Protein 2YQ2 (pdb70)

Sequence (662 aa):
TGCKPEYYYAIAKNDRIGPLGAEGLTTVWKDYSPEMTLEDTMVIASCRDGKFMYLSRCTRETRYLAILHSRALPTSVVFKKLFEGQKQGDTVEMDDDFEFGLCPCDAKPIVRGKYNTTLLNGPAFQMVCPIGWTGTVSCMLANRDTLDTAVVRTYRRSRPFPYRQGCITQKVLGEDLYDCILGGNWTCVTGDQLQYSGGSIESCKWCGFKFQRSEGLPHYPIGKCRLKNETGYRLVDNTSCNREGVAIVPQGTVKCKIGDTTVQVIALDTKLGPMPCKPYEIISSEGPVEKTACTFNYTKTLKNKYFEPRDSYFQQYMLKGEYQYWFDLEVTTGCKPEYYYAIAKNDRIGPLGAEGLTTVWKDYSPEMTLEDTMVIASCRDGKFMYLSRCTRETRYLAILHSRALPTSVVFKKLFEGQKQGDTVEMDDDFEFGLCPCDAKPIVRGKYNTTLLNGPAFQMVCPIGWTGTVSCMLANRDTLDTAVVRTYRRSRPFPYRQGCITQKVLGEDLYDCILGGNWTCVTGDQLQYSGGSIESCKWCGFKFQRSEGLPHYPIGKCRLKNETGYRLVDNTSCNREGVAIVPQGTVKCKIGDTTVQVIALDTKLGPMPCKPYEIISSEGPVEKTACTFNYTKTLKNKYFEPRDSYFQQYMLKGEYQYWFDLE

InterPro domains:
  IPR000280 Pestivirus NS3, peptidase S31 [PF05578] (1590-1800)
  IPR000280 Pestivirus NS3, peptidase S31 [PR00729] (1644-1672)
  IPR000280 Pestivirus NS3, peptidase S31 [PR00729] (1681-1709)
  IPR000280 Pestivirus NS3, peptidase S31 [PR00729] (1738-1766)
  IPR000280 Pestivirus NS3, peptidase S31 [PS51535] (1590-1763)
  IPR001650 Helicase, C-terminal domain-like [PF00271] (1985-2099)
  IPR001650 Helicase, C-terminal domain-like [PS51194] (1978-2143)
  IPR001650 Helicase, C-terminal domain-like [SM00490] (2001-2100)
  IPR002166 RNA dependent RNA polymerase, hepatitis C virus [PF00998] (3458-3688)
  IPR007094 RNA-directed RNA polymerase, catalytic domain [PS50507] (3518-3641)
  IPR008751 Peptidase C53, pestivirus Npro [PF05550] (1-168)
  IPR008751 Peptidase C53, pestivirus Npro [PS51876] (1-168)
  IPR011492 Non-structural protein NS3-like, DEAD-box helicase, flavivirus [PF07652] (1807-1947)
  IPR014001 Helicase superfamily 1/2, ATP-binding domain [PS51192] (1802-1960)
  IPR014001 Helicase superfamily 1/2, ATP-binding domain [SM00487] (1778-1984)
  IPR021824 Capsid protein C, pestivirus [PF11889] (173-228)
  IPR022120 Pestivirus nonstructural protein 2 [PF12387] (1323-1522)
  IPR027417 P-loop containing nucleoside triphosphate hydrolase [G3DSA:3.40.50.300] (1802-1962)
  IPR027417 P-loop containing nucleoside triphosphate hydrolase [G3DSA:3.40.50.300] (1963-2114)
  IPR027417 P-loop containing nucleoside triphosphate hydrolase [SSF52540] (1807-2106)

B-factor: mean 78.07, std 23.84, range [31.71, 185.59]

CATH classification: 2.60.320.20 (+1 more: 2.60.40.3000)

Organism: Bovine viral diarrhea virus (strain SD-1) (NCBI:txid31656)

Structure (mmCIF, N/CA/C/O backbone):
data_2YQ2
#
_entry.id   2YQ2
#
_cell.length_a   132.180
_cell.length_b   47.593
_cell.length_c   159.290
_cell.angle_alpha   90.00
_cell.angle_beta   108.15
_cell.angle_gamma   90.00
#
_symmetry.space_group_name_H-M   'C 1 2 1'
#
loop_
_entity.id
_entity.type
_entity.pdbx_description
1 polymer 'BVDV1 E2'
2 non-polymer 2-acetamido-2-deoxy-beta-D-glucopyranose
3 water water
#
loop_
_atom_site.group_PDB
_atom_site.id
_atom_site.type_symbol
_atom_site.label_atom_id
_atom_site.label_alt_id
_atom_site.label_comp_id
_atom_site.label_asym_id
_atom_site.label_entity_id
_atom_site.label_seq_id
_atom_site.pdbx_PDB_ins_code
_atom_site.Cartn_x
_atom_site.Cartn_y
_atom_site.Cartn_z
_atom_site.occupancy
_atom_site.B_iso_or_equiv
_atom_site.auth_seq_id
_atom_site.auth_comp_id
_atom_site.auth_asym_id
_atom_site.auth_atom_id
_atom_site.pdbx_PDB_model_num
ATOM 1 N N . THR A 1 2 ? -27.858 48.905 -17.730 1.00 86.23 2 THR A N 1
ATOM 2 C CA . THR A 1 2 ? -28.654 48.197 -16.726 1.00 85.40 2 THR A CA 1
ATOM 3 C C . THR A 1 2 ? -27.733 47.497 -15.703 1.00 89.28 2 THR A C 1
ATOM 4 O O . THR A 1 2 ? -26.538 47.329 -15.958 1.00 89.15 2 THR A O 1
ATOM 8 N N . GLY A 1 3 ? -28.299 47.112 -14.559 1.00 85.90 3 GLY A N 1
ATOM 9 C CA . GLY A 1 3 ? -27.579 46.429 -13.488 1.00 86.09 3 GLY A CA 1
ATOM 10 C C . GLY A 1 3 ? -28.323 45.241 -12.925 1.00 88.64 3 GLY A C 1
ATOM 11 O O . GLY A 1 3 ? -29.467 44.989 -13.310 1.00 86.97 3 GLY A O 1
ATOM 12 N N . CYS A 1 4 ? -27.688 44.496 -12.019 1.00 85.68 4 CYS A N 1
ATOM 13 C CA . CYS A 1 4 ? -28.359 43.328 -11.455 1.00 85.05 4 CYS A CA 1
ATOM 14 C C . CYS A 1 4 ? -28.835 43.589 -10.028 1.00 89.56 4 CYS A C 1
ATOM 15 O O . CYS A 1 4 ? -28.155 44.223 -9.230 1.00 90.98 4 CYS A O 1
ATOM 18 N N . LYS A 1 5 ? -30.081 43.129 -9.775 1.00 84.94 5 LYS A N 1
ATOM 19 C CA . LYS A 1 5 ? -30.837 43.283 -8.533 1.00 86.47 5 LYS A CA 1
ATOM 20 C C . LYS A 1 5 ? -31.051 41.903 -7.872 1.00 88.88 5 LYS A C 1
ATOM 21 O O . LYS A 1 5 ? -31.173 40.905 -8.584 1.00 86.48 5 LYS A O 1
ATOM 27 N N . PRO A 1 6 ? -31.075 41.842 -6.517 1.00 86.84 6 PRO A N 1
ATOM 28 C CA . PRO A 1 6 ? -31.118 40.544 -5.813 1.00 86.69 6 PRO A CA 1
ATOM 29 C C . PRO A 1 6 ? -32.286 39.581 -6.061 1.00 88.23 6 PRO A C 1
ATOM 30 O O . PRO A 1 6 ? -32.054 38.373 -5.981 1.00 87.71 6 PRO A O 1
ATOM 34 N N . GLU A 1 7 ? -33.513 40.066 -6.305 1.00 83.29 7 GLU A N 1
ATOM 35 C CA . GLU A 1 7 ? -34.651 39.157 -6.457 1.00 82.28 7 GLU A CA 1
ATOM 36 C C . GLU A 1 7 ? -35.056 38.940 -7.932 1.00 81.57 7 GLU A C 1
ATOM 37 O O . GLU A 1 7 ? -36.237 38.724 -8.222 1.00 81.09 7 GLU A O 1
ATOM 43 N N . TYR A 1 8 ? -34.066 38.920 -8.845 1.00 74.48 8 TYR A N 1
ATOM 44 C CA . TYR A 1 8 ? -34.289 38.720 -10.281 1.00 71.18 8 TYR A CA 1
ATOM 45 C C . TYR A 1 8 ? -33.442 37.590 -10.872 1.00 71.55 8 TYR A C 1
ATOM 46 O O . TYR A 1 8 ? -32.369 37.282 -10.356 1.00 71.40 8 TYR A O 1
ATOM 55 N N . TYR A 1 9 ? -33.921 36.998 -11.979 1.00 65.48 9 TYR A N 1
ATOM 56 C CA . TYR A 1 9 ? -33.217 35.972 -12.744 1.00 63.71 9 TYR A CA 1
ATOM 57 C C . TYR A 1 9 ? -32.695 36.607 -14.023 1.00 64.32 9 TYR A C 1
ATOM 58 O O . TYR A 1 9 ? -33.378 37.443 -14.625 1.00 63.03 9 TYR A O 1
ATOM 67 N N . TYR A 1 10 ? -31.487 36.220 -14.438 1.00 59.15 10 TYR A N 1
ATOM 68 C CA . TYR A 1 10 ? -30.866 36.778 -15.637 1.00 56.98 10 TYR A CA 1
ATOM 69 C C . TYR A 1 10 ? -30.420 35.687 -16.609 1.00 58.87 10 TYR A C 1
ATOM 70 O O . TYR A 1 10 ? -30.034 34.596 -16.188 1.00 58.94 10 TYR A O 1
ATOM 79 N N . ALA A 1 11 ? -30.510 35.986 -17.921 1.00 53.89 11 ALA A N 1
ATOM 80 C CA . ALA A 1 11 ? -30.133 35.094 -19.028 1.00 53.11 11 ALA A CA 1
ATOM 81 C C . ALA A 1 11 ? -29.812 35.892 -20.307 1.00 55.60 11 ALA A C 1
ATOM 82 O O . ALA A 1 11 ? -30.119 37.082 -20.381 1.00 55.21 11 ALA A O 1
ATOM 84 N N . ILE A 1 12 ? -29.186 35.233 -21.303 1.00 51.09 12 ILE A N 1
ATOM 85 C CA . ILE A 1 12 ? -28.848 35.828 -22.602 1.00 50.36 12 ILE A CA 1
ATOM 86 C C . ILE A 1 12 ? -29.815 35.248 -23.639 1.00 53.19 12 ILE A C 1
ATOM 87 O O . ILE A 1 12 ? -30.073 34.042 -23.628 1.00 53.10 12 ILE A O 1
ATOM 92 N N . ALA A 1 13 ? -30.352 36.109 -24.522 1.00 48.85 13 ALA A N 1
ATOM 93 C CA . ALA A 1 13 ? -31.311 35.700 -25.544 1.00 48.59 13 ALA A CA 1
ATOM 94 C C . ALA A 1 13 ? -30.883 36.075 -26.970 1.00 52.35 13 ALA A C 1
ATOM 95 O O . ALA A 1 13 ? -30.232 37.101 -27.168 1.00 51.53 13 ALA A O 1
ATOM 97 N N . LYS A 1 14 ? -31.273 35.242 -27.962 1.00 49.93 14 LYS A N 1
ATOM 98 C CA . LYS A 1 14 ? -31.006 35.467 -29.390 1.00 51.03 14 LYS A CA 1
ATOM 99 C C . LYS A 1 14 ? -32.131 36.312 -30.017 1.00 55.43 14 LYS A C 1
ATOM 100 O O . LYS A 1 14 ? -31.922 36.919 -31.069 1.00 56.57 14 LYS A O 1
ATOM 106 N N . ASN A 1 15 ? -33.314 36.345 -29.368 1.00 50.99 15 ASN A N 1
ATOM 107 C CA . ASN A 1 15 ? -34.470 37.121 -29.821 1.00 50.76 15 ASN A CA 1
ATOM 108 C C . ASN A 1 15 ? -35.281 37.675 -28.630 1.00 53.96 15 ASN A C 1
ATOM 109 O O . ASN A 1 15 ? -35.009 37.342 -27.475 1.00 52.90 15 ASN A O 1
ATOM 114 N N . ASP A 1 16 ? -36.266 38.534 -28.943 1.00 50.76 16 ASP A N 1
ATOM 115 C CA . ASP A 1 16 ? -37.151 39.253 -28.024 1.00 49.79 16 ASP A CA 1
ATOM 116 C C . ASP A 1 16 ? -38.546 38.559 -27.870 1.00 53.17 16 ASP A C 1
ATOM 117 O O . ASP A 1 16 ? -39.375 39.032 -27.085 1.00 52.44 16 ASP A O 1
ATOM 122 N N . ARG A 1 17 ? -38.767 37.436 -28.597 1.00 49.85 17 ARG A N 1
ATOM 123 C CA . ARG A 1 17 ? -40.024 36.685 -28.650 1.00 49.99 17 ARG A CA 1
ATOM 124 C C . ARG A 1 17 ? -40.383 35.966 -27.345 1.00 53.71 17 ARG A C 1
ATOM 125 O O . ARG A 1 17 ? -39.524 35.384 -26.684 1.00 53.08 17 ARG A O 1
ATOM 133 N N . ILE A 1 18 ? -41.684 36.006 -27.004 1.00 50.51 18 ILE A N 1
ATOM 134 C CA . ILE A 1 18 ? -42.257 35.388 -25.806 1.00 50.44 18 ILE A CA 1
ATOM 135 C C . ILE A 1 18 ? -43.375 34.422 -26.227 1.00 55.14 18 ILE A C 1
ATOM 136 O O . ILE A 1 18 ? -44.236 34.784 -27.034 1.00 55.15 18 ILE A O 1
ATOM 141 N N . GLY A 1 19 ? -43.353 33.219 -25.659 1.00 52.04 19 GLY A N 1
ATOM 142 C CA . GLY A 1 19 ? -44.350 32.184 -25.904 1.00 53.06 19 GLY A CA 1
ATOM 143 C C . GLY A 1 19 ? -45.140 31.814 -24.659 1.00 56.41 19 GLY A C 1
ATOM 144 O O . GLY A 1 19 ? -44.938 32.432 -23.609 1.00 54.64 19 GLY A O 1
ATOM 145 N N . PRO A 1 20 ? -46.028 30.785 -24.730 1.00 54.60 20 PRO A N 1
ATOM 146 C CA . PRO A 1 20 ? -46.823 30.398 -23.544 1.00 55.66 20 PRO A CA 1
ATOM 147 C C . PRO A 1 20 ? -46.003 29.927 -22.334 1.00 60.39 20 PRO A C 1
ATOM 148 O O . PRO A 1 20 ? -46.457 30.105 -21.203 1.00 60.66 20 PRO A O 1
ATOM 152 N N . LEU A 1 21 ? -44.811 29.339 -22.564 1.00 57.08 21 LEU A N 1
ATOM 153 C CA . LEU A 1 21 ? -43.932 28.838 -21.499 1.00 57.62 21 LEU A CA 1
ATOM 154 C C . LEU A 1 21 ? -42.852 29.864 -21.092 1.00 59.55 21 LEU A C 1
ATOM 155 O O . LEU A 1 21 ? -42.025 29.571 -20.222 1.00 59.28 21 LEU A O 1
ATOM 160 N N . GLY A 1 22 ? -42.895 31.050 -21.701 1.00 54.61 22 GLY A N 1
ATOM 161 C CA . GLY A 1 22 ? -41.963 32.143 -21.436 1.00 52.90 22 GLY A CA 1
ATOM 162 C C . GLY A 1 22 ? -41.107 32.512 -22.631 1.00 55.69 22 GLY A C 1
ATOM 163 O O . GLY A 1 22 ? -41.529 32.327 -23.778 1.00 55.39 22 GLY A O 1
ATOM 164 N N . ALA A 1 23 ? -39.891 33.037 -22.364 1.00 51.42 23 ALA A N 1
ATOM 165 C CA . ALA A 1 23 ? -38.921 33.437 -23.392 1.00 50.70 23 ALA A CA 1
ATOM 166 C C . ALA A 1 23 ? -38.552 32.241 -24.276 1.00 56.21 23 ALA A C 1
ATOM 167 O O . ALA A 1 23 ? -38.331 31.142 -23.758 1.00 57.01 23 ALA A O 1
ATOM 169 N N . GLU A 1 24 ? -38.535 32.448 -25.607 1.00 53.14 24 GLU A N 1
ATOM 170 C CA . GLU A 1 24 ? -38.284 31.396 -26.598 1.00 54.46 24 GLU A CA 1
ATOM 171 C C . GLU A 1 24 ? -36.880 31.415 -27.215 1.00 59.03 24 GLU A C 1
ATOM 172 O O . GLU A 1 24 ? -36.437 30.388 -27.734 1.00 60.03 24 GLU A O 1
ATOM 178 N N . GLY A 1 25 ? -36.205 32.556 -27.180 1.00 55.03 25 GLY A N 1
ATOM 179 C CA . GLY A 1 25 ? -34.870 32.669 -27.752 1.00 55.45 25 GLY A CA 1
ATOM 180 C C . GLY A 1 25 ? -33.739 32.626 -26.748 1.00 59.75 25 GLY A C 1
ATOM 181 O O . GLY A 1 25 ? -32.720 33.284 -26.969 1.00 59.02 25 GLY A O 1
ATOM 182 N N . LEU A 1 26 ? -33.873 31.826 -25.660 1.00 56.92 26 LEU A N 1
ATOM 183 C CA . LEU A 1 26 ? -32.812 31.785 -24.648 1.00 56.72 26 LEU A CA 1
ATOM 184 C C . LEU A 1 26 ? -31.632 30.966 -25.125 1.00 61.64 26 LEU A C 1
ATOM 185 O O . LEU A 1 26 ? -31.809 29.903 -25.714 1.00 62.62 26 LEU A O 1
ATOM 190 N N . THR A 1 27 ? -30.432 31.490 -24.875 1.00 58.24 27 THR A N 1
ATOM 191 C CA . THR A 1 27 ? -29.168 30.892 -25.291 1.00 59.34 27 THR A CA 1
ATOM 192 C C . THR A 1 27 ? -28.451 30.318 -24.064 1.00 64.13 27 THR A C 1
ATOM 193 O O . THR A 1 27 ? -27.590 29.447 -24.198 1.00 64.87 27 THR A O 1
ATOM 197 N N . THR A 1 28 ? -28.817 30.828 -22.870 1.00 60.22 28 THR A N 1
ATOM 198 C CA . THR A 1 28 ? -28.288 30.424 -21.567 1.00 60.50 28 THR A CA 1
ATOM 199 C C . THR A 1 28 ? -29.455 30.033 -20.651 1.00 64.71 28 THR A C 1
ATOM 200 O O . THR A 1 28 ? -30.607 30.385 -20.925 1.00 63.60 28 THR A O 1
ATOM 204 N N . VAL A 1 29 ? -29.148 29.333 -19.549 1.00 62.51 29 VAL A N 1
ATOM 205 C CA . VAL A 1 29 ? -30.129 28.939 -18.532 1.00 63.05 29 VAL A CA 1
ATOM 206 C C . VAL A 1 29 ? -30.371 30.139 -17.603 1.00 65.89 29 VAL A C 1
ATOM 207 O O . VAL A 1 29 ? -29.542 31.053 -17.567 1.00 64.51 29 VAL A O 1
ATOM 211 N N . TRP A 1 30 ? -31.496 30.141 -16.861 1.00 63.00 30 TRP A N 1
ATOM 212 C CA . TRP A 1 30 ? -31.802 31.222 -15.921 1.00 62.38 30 TRP A CA 1
ATOM 213 C C . TRP A 1 30 ? -30.861 31.142 -14.723 1.00 68.41 30 TRP A C 1
ATOM 214 O O . TRP A 1 30 ? -30.724 30.075 -14.114 1.00 69.59 30 TRP A O 1
ATOM 225 N N . LYS A 1 31 ? -30.180 32.256 -14.420 1.00 65.23 31 LYS A N 1
ATOM 226 C CA . LYS A 1 31 ? -29.238 32.335 -13.308 1.00 66.45 31 LYS A CA 1
ATOM 227 C C . LYS A 1 31 ? -29.720 33.316 -12.242 1.00 72.56 31 LYS A C 1
ATOM 228 O O . LYS A 1 31 ? -30.108 34.442 -12.561 1.00 71.22 31 LYS A O 1
ATOM 234 N N . ASP A 1 32 ? -29.688 32.877 -10.971 1.00 72.28 32 ASP A N 1
ATOM 235 C CA . ASP A 1 32 ? -30.058 33.680 -9.803 1.00 74.00 32 ASP A CA 1
ATOM 236 C C . ASP A 1 32 ? -29.013 34.766 -9.571 1.00 78.77 32 ASP A C 1
ATOM 237 O O . ASP A 1 32 ? -27.860 34.595 -9.988 1.00 77.79 32 ASP A O 1
ATOM 242 N N . TYR A 1 33 ? -29.401 35.874 -8.903 1.00 77.07 33 TYR A N 1
ATOM 243 C CA . TYR A 1 33 ? -28.480 36.974 -8.613 1.00 77.66 33 TYR A CA 1
ATOM 244 C C . TYR A 1 33 ? -27.338 36.516 -7.720 1.00 83.86 33 TYR A C 1
ATOM 245 O O . TYR A 1 33 ? -27.549 35.820 -6.725 1.00 85.14 33 TYR A O 1
ATOM 254 N N . SER A 1 34 ? -26.130 36.938 -8.087 1.00 80.53 34 SER A N 1
ATOM 255 C CA . SER A 1 34 ? -24.878 36.692 -7.379 1.00 81.85 34 SER A CA 1
ATOM 256 C C . SER A 1 34 ? -23.980 37.905 -7.596 1.00 85.65 34 SER A C 1
ATOM 257 O O . SER A 1 34 ? -24.027 38.485 -8.687 1.00 83.87 34 SER A O 1
ATOM 260 N N . PRO A 1 35 ? -23.156 38.332 -6.618 1.00 83.78 35 PRO A N 1
ATOM 261 C CA . PRO A 1 35 ? -22.324 39.529 -6.858 1.00 83.65 35 PRO A CA 1
ATOM 262 C C . PRO A 1 35 ? -21.301 39.494 -8.027 1.00 85.27 35 PRO A C 1
ATOM 263 O O . PRO A 1 35 ? -20.995 40.591 -8.478 1.00 84.96 35 PRO A O 1
ATOM 267 N N . GLU A 1 36 ? -20.808 38.365 -8.547 1.00 80.17 36 GLU A N 1
ATOM 268 C CA . GLU A 1 36 ? -19.923 38.419 -9.710 1.00 78.54 36 GLU A CA 1
ATOM 269 C C . GLU A 1 36 ? -20.565 37.640 -10.867 1.00 79.53 36 GLU A C 1
ATOM 270 O O . GLU A 1 36 ? -19.863 37.313 -11.819 1.00 78.67 36 GLU A O 1
ATOM 276 N N . MET A 1 37 ? -21.876 37.272 -10.749 1.00 74.41 37 MET A N 1
ATOM 277 C CA . MET A 1 37 ? -22.631 36.423 -11.692 1.00 72.29 37 MET A CA 1
ATOM 278 C C . MET A 1 37 ? -22.256 36.661 -13.175 1.00 74.62 37 MET A C 1
ATOM 279 O O . MET A 1 37 ? -22.227 37.803 -13.648 1.00 74.01 37 MET A O 1
ATOM 284 N N . THR A 1 38 ? -21.917 35.557 -13.875 1.00 70.41 38 THR A N 1
ATOM 285 C CA . THR A 1 38 ? -21.524 35.578 -15.280 1.00 69.35 38 THR A CA 1
ATOM 286 C C . THR A 1 38 ? -22.391 34.660 -16.120 1.00 71.90 38 THR A C 1
ATOM 287 O O . THR A 1 38 ? -22.622 33.503 -15.766 1.00 72.14 38 THR A O 1
ATOM 291 N N . LEU A 1 39 ? -22.860 35.199 -17.243 1.00 67.03 39 LEU A N 1
ATOM 292 C CA . LEU A 1 39 ? -23.671 34.492 -18.226 1.00 66.12 39 LEU A CA 1
ATOM 293 C C . LEU A 1 39 ? -22.824 34.343 -19.482 1.00 70.22 39 LEU A C 1
ATOM 294 O O . LEU A 1 39 ? -22.219 35.323 -19.922 1.00 69.89 39 LEU A O 1
ATOM 299 N N . GLU A 1 40 ? -22.729 33.117 -20.030 1.00 67.36 40 GLU A N 1
ATOM 300 C CA . GLU A 1 40 ? -21.871 32.839 -21.172 1.00 67.83 40 GLU A CA 1
ATOM 301 C C . GLU A 1 40 ? -22.568 32.062 -22.289 1.00 71.53 40 GLU A C 1
ATOM 302 O O . GLU A 1 40 ? -23.200 31.039 -22.030 1.00 71.16 40 GLU A O 1
ATOM 308 N N . ASP A 1 41 ? -22.369 32.525 -23.537 1.00 68.46 41 ASP A N 1
ATOM 309 C CA . ASP A 1 41 ? -22.836 31.889 -24.771 1.00 69.11 41 ASP A CA 1
ATOM 310 C C . ASP A 1 41 ? -21.749 32.100 -25.856 1.00 73.85 41 ASP A C 1
ATOM 311 O O . ASP A 1 41 ? -20.722 32.718 -25.567 1.00 73.46 41 ASP A O 1
ATOM 316 N N . THR A 1 42 ? -21.961 31.573 -27.074 1.00 71.68 42 THR A N 1
ATOM 317 C CA . THR A 1 42 ? -21.012 31.639 -28.197 1.00 73.34 42 THR A CA 1
ATOM 318 C C . THR A 1 42 ? -20.704 33.074 -28.682 1.00 76.73 42 THR A C 1
ATOM 319 O O . THR A 1 42 ? -19.710 33.272 -29.388 1.00 78.00 42 THR A O 1
ATOM 323 N N . MET A 1 43 ? -21.547 34.057 -28.319 1.00 71.18 43 MET A N 1
ATOM 324 C CA . MET A 1 43 ? -21.398 35.437 -28.784 1.00 70.82 43 MET A CA 1
ATOM 325 C C . MET A 1 43 ? -20.943 36.427 -27.710 1.00 73.44 43 MET A C 1
ATOM 326 O O . MET A 1 43 ? -20.180 37.332 -28.041 1.00 73.75 43 MET A O 1
ATOM 331 N N . VAL A 1 44 ? -21.439 36.309 -26.456 1.00 68.85 44 VAL A N 1
ATOM 332 C CA . VAL A 1 44 ? -21.132 37.283 -25.399 1.00 68.31 44 VAL A CA 1
ATOM 333 C C . VAL A 1 44 ? -20.858 36.630 -24.023 1.00 72.74 44 VAL A C 1
ATOM 334 O O . VAL A 1 44 ? -21.291 35.508 -23.739 1.00 71.75 44 VAL A O 1
ATOM 338 N N . ILE A 1 45 ? -20.142 37.397 -23.179 1.00 70.58 45 ILE A N 1
ATOM 339 C CA . ILE A 1 45 ? -19.843 37.143 -21.772 1.00 70.73 45 ILE A CA 1
ATOM 340 C C . ILE A 1 45 ? -20.405 38.338 -21.004 1.00 75.62 45 ILE A C 1
ATOM 341 O O . ILE A 1 45 ? -19.927 39.466 -21.176 1.00 75.88 45 ILE A O 1
ATOM 346 N N . ALA A 1 46 ? -21.455 38.098 -20.206 1.00 72.51 46 ALA A N 1
ATOM 347 C CA . ALA A 1 46 ? -22.102 39.128 -19.392 1.00 72.77 46 ALA A CA 1
ATOM 348 C C . ALA A 1 46 ? -21.593 39.012 -17.959 1.00 78.34 46 ALA A C 1
ATOM 349 O O . ALA A 1 46 ? -21.644 37.917 -17.397 1.00 77.99 46 ALA A O 1
ATOM 351 N N . SER A 1 47 ? -21.055 40.105 -17.394 1.00 77.10 47 SER A N 1
ATOM 352 C CA . SER A 1 47 ? -20.494 40.068 -16.044 1.00 78.44 47 SER A CA 1
ATOM 353 C C . SER A 1 47 ? -21.045 41.177 -15.163 1.00 84.48 47 SER A C 1
ATOM 354 O O . SER A 1 47 ? -20.997 42.343 -15.540 1.00 84.31 47 SER A O 1
ATOM 357 N N . CYS A 1 48 ? -21.574 40.798 -14.019 1.00 82.71 48 CYS A N 1
ATOM 358 C CA . CYS A 1 48 ? -22.090 41.776 -13.084 1.00 84.25 48 CYS A CA 1
ATOM 359 C C . CYS A 1 48 ? -21.028 41.939 -12.015 1.00 91.42 48 CYS A C 1
ATOM 360 O O . CYS A 1 48 ? -21.005 41.233 -11.022 1.00 91.78 48 CYS A O 1
ATOM 363 N N . ARG A 1 49 ? -20.075 42.827 -12.330 1.00 90.36 49 ARG A N 1
ATOM 364 C CA . ARG A 1 49 ? -18.874 43.121 -11.557 1.00 92.69 49 ARG A CA 1
ATOM 365 C C . ARG A 1 49 ? -19.167 43.869 -10.245 1.00 99.46 49 ARG A C 1
ATOM 366 O O . ARG A 1 49 ? -18.695 43.431 -9.198 1.00 100.52 49 ARG A O 1
ATOM 374 N N . ASP A 1 50 ? -19.944 44.972 -10.294 1.00 96.85 50 ASP A N 1
ATOM 375 C CA . ASP A 1 50 ? -20.262 45.776 -9.104 1.00 99.36 50 ASP A CA 1
ATOM 376 C C . ASP A 1 50 ? -21.773 45.868 -8.806 1.00 102.80 50 ASP A C 1
ATOM 377 O O . ASP A 1 50 ? -22.193 46.712 -8.007 1.00 104.23 50 ASP A O 1
ATOM 382 N N . GLY A 1 51 ? -22.562 45.005 -9.434 1.00 96.94 51 GLY A N 1
ATOM 383 C CA . GLY A 1 51 ? -24.017 45.042 -9.364 1.00 96.13 51 GLY A CA 1
ATOM 384 C C . GLY A 1 51 ? -24.505 45.764 -10.607 1.00 98.59 51 GLY A C 1
ATOM 385 O O . GLY A 1 51 ? -25.707 45.952 -10.806 1.00 97.86 51 GLY A O 1
ATOM 386 N N . LYS A 1 52 ? -23.528 46.192 -11.435 1.00 94.81 52 LYS A N 1
ATOM 387 C CA . LYS A 1 52 ? -23.648 46.891 -12.712 1.00 93.88 52 LYS A CA 1
ATOM 388 C C . LYS A 1 52 ? -22.992 46.024 -13.780 1.00 95.22 52 LYS A C 1
ATOM 389 O O . LYS A 1 52 ? -21.826 45.635 -13.635 1.00 95.07 52 LYS A O 1
ATOM 395 N N . PHE A 1 53 ? -23.757 45.687 -14.827 1.00 89.48 53 PHE A N 1
ATOM 396 C CA . PHE A 1 53 ? -23.319 44.812 -15.910 1.00 87.37 53 PHE A CA 1
ATOM 397 C C . PHE A 1 53 ? -22.317 45.453 -16.867 1.00 91.22 53 PHE A C 1
ATOM 398 O O . PHE A 1 53 ? -22.488 46.594 -17.303 1.00 91.91 53 PHE A O 1
ATOM 406 N N . MET A 1 54 ? -21.275 44.676 -17.196 1.00 86.73 54 MET A N 1
ATOM 407 C CA . MET A 1 54 ? -20.241 44.964 -18.191 1.00 86.91 54 MET A CA 1
ATOM 408 C C . MET A 1 54 ? -20.162 43.757 -19.117 1.00 87.62 54 MET A C 1
ATOM 409 O O . MET A 1 54 ? -20.393 42.628 -18.672 1.00 85.81 54 MET A O 1
ATOM 414 N N . TYR A 1 55 ? -19.901 43.995 -20.407 1.00 83.51 55 TYR A N 1
ATOM 415 C CA . TYR A 1 55 ? -19.916 42.926 -21.400 1.00 81.97 55 TYR A CA 1
ATOM 416 C C . TYR A 1 55 ? -18.613 42.799 -22.179 1.00 85.83 55 TYR A C 1
ATOM 417 O O . TYR A 1 55 ? -17.875 43.773 -22.339 1.00 87.06 55 TYR A O 1
ATOM 426 N N . LEU A 1 56 ? -18.343 41.571 -22.657 1.00 80.86 56 LEU A N 1
ATOM 427 C CA . LEU A 1 56 ? -17.187 41.214 -23.482 1.00 81.41 56 LEU A CA 1
ATOM 428 C C . LEU A 1 56 ? -17.678 40.365 -24.648 1.00 82.92 56 LEU A C 1
ATOM 429 O O . LEU A 1 56 ? -18.104 39.224 -24.448 1.00 81.56 56 LEU A O 1
ATOM 434 N N . SER A 1 57 ? -17.674 40.945 -25.859 1.00 78.84 57 SER A N 1
ATOM 435 C CA . SER A 1 57 ? -18.134 40.264 -27.070 1.00 77.99 57 SER A CA 1
ATOM 436 C C . SER A 1 57 ? -17.069 39.283 -27.575 1.00 81.02 57 SER A C 1
ATOM 437 O O . SER A 1 57 ? -15.888 39.614 -27.547 1.00 82.33 57 SER A O 1
ATOM 440 N N . ARG A 1 58 ? -17.484 38.075 -28.004 1.00 75.30 58 ARG A N 1
ATOM 441 C CA . ARG A 1 58 ? -16.572 37.072 -28.568 1.00 75.73 58 ARG A CA 1
ATOM 442 C C . ARG A 1 58 ? -16.963 36.772 -30.037 1.00 78.70 58 ARG A C 1
ATOM 443 O O . ARG A 1 58 ? -16.181 36.166 -30.772 1.00 80.31 58 ARG A O 1
ATOM 451 N N . CYS A 1 59 ? -18.162 37.244 -30.455 1.00 72.78 59 CYS A N 1
ATOM 452 C CA . CYS A 1 59 ? -18.727 37.219 -31.806 1.00 73.18 59 CYS A CA 1
ATOM 453 C C . CYS A 1 59 ? -19.879 38.229 -31.903 1.00 75.19 59 CYS A C 1
ATOM 454 O O . CYS A 1 59 ? -20.576 38.471 -30.910 1.00 72.75 59 CYS A O 1
ATOM 457 N N . THR A 1 60 ? -20.113 38.780 -33.118 1.00 72.80 60 THR A N 1
ATOM 458 C CA . THR A 1 60 ? -21.183 39.757 -33.379 1.00 71.78 60 THR A CA 1
ATOM 459 C C . THR A 1 60 ? -22.031 39.420 -34.633 1.00 76.28 60 THR A C 1
ATOM 460 O O . THR A 1 60 ? -22.737 40.294 -35.131 1.00 76.04 60 THR A O 1
ATOM 464 N N . ARG A 1 61 ? -21.981 38.178 -35.136 1.00 73.40 61 ARG A N 1
ATOM 465 C CA . ARG A 1 61 ? -22.756 37.806 -36.324 1.00 74.42 61 ARG A CA 1
ATOM 466 C C . ARG A 1 61 ? -24.276 37.778 -36.044 1.00 75.98 61 ARG A C 1
ATOM 467 O O . ARG A 1 61 ? -25.050 38.137 -36.932 1.00 76.70 61 ARG A O 1
ATOM 475 N N . GLU A 1 62 ? -24.695 37.411 -34.812 1.00 69.51 62 GLU A N 1
ATOM 476 C CA . GLU A 1 62 ? -26.102 37.355 -34.399 1.00 67.08 62 GLU A CA 1
ATOM 477 C C . GLU A 1 62 ? -26.398 38.355 -33.279 1.00 68.29 62 GLU A C 1
ATOM 478 O O . GLU A 1 62 ? -25.545 38.600 -32.428 1.00 67.39 62 GLU A O 1
ATOM 484 N N . THR A 1 63 ? -27.612 38.925 -33.284 1.00 63.65 63 THR A N 1
ATOM 485 C CA . THR A 1 63 ? -28.058 39.908 -32.291 1.00 61.58 63 THR A CA 1
ATOM 486 C C . THR A 1 63 ? -28.308 39.226 -30.930 1.00 61.84 63 THR A C 1
ATOM 487 O O . THR A 1 63 ? -28.909 38.150 -30.877 1.00 61.07 63 THR A O 1
ATOM 491 N N . ARG A 1 64 ? -27.827 39.859 -29.842 1.00 56.16 64 ARG A N 1
ATOM 492 C CA . ARG A 1 64 ? -27.967 39.339 -28.480 1.00 53.88 64 ARG A CA 1
ATOM 493 C C . ARG A 1 64 ? -28.693 40.315 -27.557 1.00 55.98 64 ARG A C 1
ATOM 494 O O . ARG A 1 64 ? -28.511 41.530 -27.655 1.00 55.89 64 ARG A O 1
ATOM 502 N N . TYR A 1 65 ? -29.503 39.757 -26.645 1.00 51.10 65 TYR A N 1
ATOM 503 C CA . TYR A 1 65 ? -30.285 40.479 -25.639 1.00 50.03 65 TYR A CA 1
ATOM 504 C C . TYR A 1 65 ? -29.985 39.967 -24.238 1.00 53.41 65 TYR A C 1
ATOM 505 O O . TYR A 1 65 ? -29.592 38.808 -24.077 1.00 52.47 65 TYR A O 1
ATOM 514 N N . LEU A 1 66 ? -30.241 40.802 -23.219 1.00 50.45 66 LEU A N 1
ATOM 515 C CA . LEU A 1 66 ? -30.161 40.399 -21.820 1.00 50.24 66 LEU A CA 1
ATOM 516 C C . LEU A 1 66 ? -31.600 40.217 -21.351 1.00 54.24 66 LEU A C 1
ATOM 517 O O . LEU A 1 66 ? -32.384 41.168 -21.409 1.00 54.38 66 LEU A O 1
ATOM 522 N N . ALA A 1 67 ? -31.968 38.988 -20.965 1.00 50.45 67 ALA A N 1
ATOM 523 C CA . ALA A 1 67 ? -33.315 38.665 -20.509 1.00 50.35 67 ALA A CA 1
ATOM 524 C C . ALA A 1 67 ? -33.402 38.764 -18.985 1.00 55.59 67 ALA A C 1
ATOM 525 O O . ALA A 1 67 ? -32.568 38.194 -18.278 1.00 55.48 67 ALA A O 1
ATOM 527 N N . ILE A 1 68 ? -34.387 39.533 -18.489 1.00 53.15 68 ILE A N 1
ATOM 528 C CA . ILE A 1 68 ? -34.604 39.767 -17.060 1.00 54.12 68 ILE A CA 1
ATOM 529 C C . ILE A 1 68 ? -36.008 39.274 -16.678 1.00 59.10 68 ILE A C 1
ATOM 530 O O . ILE A 1 68 ? -36.989 39.601 -17.351 1.00 58.18 68 ILE A O 1
ATOM 535 N N . LEU A 1 69 ? -36.084 38.478 -15.599 1.00 57.23 69 LEU A N 1
ATOM 536 C CA . LEU A 1 69 ? -37.325 37.910 -15.074 1.00 58.29 69 LEU A CA 1
ATOM 537 C C . LEU A 1 69 ? -37.300 37.913 -13.544 1.00 65.17 69 LEU A C 1
ATOM 538 O O . LEU A 1 69 ? -36.334 37.434 -12.952 1.00 65.52 69 LEU A O 1
ATOM 543 N N . HIS A 1 70 ? -38.359 38.443 -12.909 1.00 63.78 70 HIS A N 1
ATOM 544 C CA . HIS A 1 70 ? -38.466 38.484 -11.449 1.00 66.28 70 HIS A CA 1
ATOM 545 C C . HIS A 1 70 ? -38.811 37.091 -10.906 1.00 71.98 70 HIS A C 1
ATOM 546 O O . HIS A 1 70 ? -39.555 36.343 -11.545 1.00 71.31 70 HIS A O 1
ATOM 553 N N . SER A 1 71 ? -38.249 36.749 -9.733 1.00 70.68 71 SER A N 1
ATOM 554 C CA . SER A 1 71 ? -38.420 35.461 -9.047 1.00 72.25 71 SER A CA 1
ATOM 555 C C . SER A 1 71 ? -39.885 35.135 -8.701 1.00 78.22 71 SER A C 1
ATOM 556 O O . SER A 1 71 ? -40.275 33.968 -8.764 1.00 78.71 71 SER A O 1
ATOM 559 N N . ARG A 1 72 ? -40.682 36.158 -8.353 1.00 75.62 72 ARG A N 1
ATOM 560 C CA . ARG A 1 72 ? -42.094 36.035 -7.978 1.00 77.32 72 ARG A CA 1
ATOM 561 C C . ARG A 1 72 ? -43.048 36.162 -9.174 1.00 78.77 72 ARG A C 1
ATOM 562 O O . ARG A 1 72 ? -44.143 35.600 -9.127 1.00 79.74 72 ARG A O 1
ATOM 570 N N . ALA A 1 73 ? -42.649 36.915 -10.218 1.00 72.07 73 ALA A N 1
ATOM 571 C CA . ALA A 1 73 ? -43.452 37.166 -11.421 1.00 70.05 73 ALA A CA 1
ATOM 572 C C . ALA A 1 73 ? -43.624 35.922 -12.321 1.00 71.85 73 ALA A C 1
ATOM 573 O O . ALA A 1 73 ? -42.899 34.937 -12.175 1.00 71.23 73 ALA A O 1
ATOM 575 N N . LEU A 1 74 ? -44.602 35.987 -13.248 1.00 67.33 74 LEU A N 1
ATOM 576 C CA . LEU A 1 74 ? -44.920 34.947 -14.234 1.00 66.20 74 LEU A CA 1
ATOM 577 C C . LEU A 1 74 ? -43.783 34.817 -15.258 1.00 66.78 74 LEU A C 1
ATOM 578 O O . LEU A 1 74 ? -43.194 35.841 -15.602 1.00 64.97 74 LEU A O 1
ATOM 583 N N . PRO A 1 75 ? -43.481 33.608 -15.799 1.00 62.55 75 PRO A N 1
ATOM 584 C CA . PRO A 1 75 ? -42.370 33.489 -16.769 1.00 60.39 75 PRO A CA 1
ATOM 585 C C . PRO A 1 75 ? -42.580 34.229 -18.104 1.00 62.35 75 PRO A C 1
ATOM 586 O O . PRO A 1 75 ? -41.610 34.419 -18.839 1.00 60.69 75 PRO A O 1
ATOM 590 N N . THR A 1 76 ? -43.823 34.648 -18.411 1.00 59.18 76 THR A N 1
ATOM 591 C CA . THR A 1 76 ? -44.163 35.354 -19.655 1.00 57.77 76 THR A CA 1
ATOM 592 C C . THR A 1 76 ? -43.989 36.894 -19.513 1.00 60.39 76 THR A C 1
ATOM 593 O O . THR A 1 76 ? -44.167 37.623 -20.498 1.00 59.34 76 THR A O 1
ATOM 597 N N . SER A 1 77 ? -43.617 37.374 -18.306 1.00 56.90 77 SER A N 1
ATOM 598 C CA . SER A 1 77 ? -43.416 38.792 -17.989 1.00 56.65 77 SER A CA 1
ATOM 599 C C . SER A 1 77 ? -41.961 39.261 -18.257 1.00 59.67 77 SER A C 1
ATOM 600 O O . SER A 1 77 ? -41.589 40.365 -17.841 1.00 59.93 77 SER A O 1
ATOM 603 N N . VAL A 1 78 ? -41.154 38.424 -18.942 1.00 54.93 78 VAL A N 1
ATOM 604 C CA . VAL A 1 78 ? -39.747 38.659 -19.290 1.00 53.47 78 VAL A CA 1
ATOM 605 C C . VAL A 1 78 ? -39.532 39.993 -20.029 1.00 55.81 78 VAL A C 1
ATOM 606 O O . VAL A 1 78 ? -40.308 40.356 -20.916 1.00 54.99 78 VAL A O 1
ATOM 610 N N . VAL A 1 79 ? -38.467 40.710 -19.630 1.00 52.05 79 VAL A N 1
ATOM 611 C CA . VAL A 1 79 ? -38.027 41.999 -20.167 1.00 51.64 79 VAL A CA 1
ATOM 612 C C . VAL A 1 79 ? -36.680 41.782 -20.875 1.00 54.63 79 VAL A C 1
ATOM 613 O O . VAL A 1 79 ? -35.809 41.093 -20.336 1.00 54.32 79 VAL A O 1
ATOM 617 N N . PHE A 1 80 ? -36.519 42.356 -22.082 1.00 50.71 80 PHE A N 1
ATOM 618 C CA . PHE A 1 80 ? -35.292 42.213 -22.869 1.00 50.07 80 PHE A CA 1
ATOM 619 C C . PHE A 1 80 ? -34.598 43.552 -23.102 1.00 55.70 80 PHE A C 1
ATOM 620 O O . PHE A 1 80 ? -35.255 44.564 -23.356 1.00 56.18 80 PHE A O 1
ATOM 628 N N . LYS A 1 81 ? -33.260 43.536 -23.037 1.00 53.01 81 LYS A N 1
ATOM 629 C CA . LYS A 1 81 ? -32.397 44.692 -23.262 1.00 54.27 81 LYS A CA 1
ATOM 630 C C . LYS A 1 81 ? -31.342 44.303 -24.305 1.00 58.88 81 LYS A C 1
ATOM 631 O O . LYS A 1 81 ? -30.455 43.497 -24.011 1.00 57.82 81 LYS A O 1
ATOM 637 N N . LYS A 1 82 ? -31.470 44.849 -25.533 1.00 57.07 82 LYS A N 1
ATOM 638 C CA . LYS A 1 82 ? -30.575 44.574 -26.659 1.00 57.89 82 LYS A CA 1
ATOM 639 C C . LYS A 1 82 ? -29.149 45.026 -26.347 1.00 64.18 82 LYS A C 1
ATOM 640 O O . LYS A 1 82 ? -28.921 46.198 -26.039 1.00 65.08 82 LYS A O 1
ATOM 646 N N . LEU A 1 83 ? -28.202 44.075 -26.400 1.00 61.39 83 LEU A N 1
ATOM 647 C CA . LEU A 1 83 ? -26.787 44.324 -26.124 1.00 62.42 83 LEU A CA 1
ATOM 648 C C . LEU A 1 83 ? -26.098 44.858 -27.374 1.00 69.13 83 LEU A C 1
ATOM 649 O O . LEU A 1 83 ? -25.357 45.840 -27.284 1.00 70.67 83 LEU A O 1
ATOM 654 N N . PHE A 1 84 ? -26.350 44.219 -28.539 1.00 65.93 84 PHE A N 1
ATOM 655 C CA . PHE A 1 84 ? -25.800 44.611 -29.838 1.00 67.61 84 PHE A CA 1
ATOM 656 C C . PHE A 1 84 ? -26.578 43.982 -30.987 1.00 71.73 84 PHE A C 1
ATOM 657 O O . PHE A 1 84 ? -27.116 42.879 -30.846 1.00 69.49 84 PHE A O 1
ATOM 665 N N . GLU A 1 85 ? -26.603 44.681 -32.134 1.00 70.90 85 GLU A N 1
ATOM 666 C CA . GLU A 1 85 ? -27.240 44.205 -33.365 1.00 71.74 85 GLU A CA 1
ATOM 667 C C . GLU A 1 85 ? -26.263 43.287 -34.088 1.00 77.00 85 GLU A C 1
ATOM 668 O O . GLU A 1 85 ? -25.052 43.530 -34.050 1.00 77.73 85 GLU A O 1
ATOM 674 N N . GLY A 1 86 ? -26.793 42.271 -34.765 1.00 73.82 86 GLY A N 1
ATOM 675 C CA . GLY A 1 86 ? -26.003 41.320 -35.538 1.00 75.26 86 GLY A CA 1
ATOM 676 C C . GLY A 1 86 ? -25.402 41.953 -36.775 1.00 82.03 86 GLY A C 1
ATOM 677 O O . GLY A 1 86 ? -26.134 42.431 -37.647 1.00 82.52 86 GLY A O 1
ATOM 678 N N . GLN A 1 87 ? -24.058 41.988 -36.834 1.00 80.23 87 GLN A N 1
ATOM 679 C CA . GLN A 1 87 ? -23.286 42.548 -37.943 1.00 83.27 87 GLN A CA 1
ATOM 680 C C . GLN A 1 87 ? -22.659 41.397 -38.734 1.00 88.96 87 GLN A C 1
ATOM 681 O O . GLN A 1 87 ? -21.742 40.735 -38.240 1.00 88.44 87 GLN A O 1
ATOM 687 N N . LYS A 1 88 ? -23.192 41.132 -39.939 1.00 87.53 88 LYS A N 1
ATOM 688 C CA . LYS A 1 88 ? -22.755 40.034 -40.806 1.00 89.89 88 LYS A CA 1
ATOM 689 C C . LYS A 1 88 ? -21.530 40.402 -41.673 1.00 97.46 88 LYS A C 1
ATOM 690 O O . LYS A 1 88 ? -21.021 39.542 -42.397 1.00 99.41 88 LYS A O 1
ATOM 696 N N . GLN A 1 89 ? -21.046 41.656 -41.582 1.00 93.45 89 GLN A N 1
ATOM 697 C CA . GLN A 1 89 ? -19.869 42.115 -42.326 1.00 92.28 89 GLN A CA 1
ATOM 698 C C . GLN A 1 89 ? -18.608 42.002 -41.460 1.00 92.17 89 GLN A C 1
ATOM 699 O O . GLN A 1 89 ? -18.650 42.271 -40.256 1.00 89.84 89 GLN A O 1
ATOM 705 N N . GLY A 1 90 ? -17.510 41.597 -42.091 1.00 87.76 90 GLY A N 1
ATOM 706 C CA . GLY A 1 90 ? -16.224 41.386 -41.437 1.00 84.14 90 GLY A CA 1
ATOM 707 C C . GLY A 1 90 ? -15.446 42.631 -41.064 1.00 86.37 90 GLY A C 1
ATOM 708 O O . GLY A 1 90 ? -15.602 43.688 -41.682 1.00 87.64 90 GLY A O 1
ATOM 709 N N . ASP A 1 91 ? -14.580 42.487 -40.046 1.00 80.06 91 ASP A N 1
ATOM 710 C CA . ASP A 1 91 ? -13.685 43.524 -39.525 1.00 78.43 91 ASP A CA 1
ATOM 711 C C . ASP A 1 91 ? -12.347 43.474 -40.288 1.00 80.21 91 ASP A C 1
ATOM 712 O O . ASP A 1 91 ? -12.061 42.469 -40.940 1.00 79.55 91 ASP A O 1
ATOM 717 N N . THR A 1 92 ? -11.550 44.560 -40.250 1.00 75.62 92 THR A N 1
ATOM 718 C CA . THR A 1 92 ? -10.246 44.596 -40.919 1.00 74.38 92 THR A CA 1
ATOM 719 C C . THR A 1 92 ? -9.215 45.251 -39.988 1.00 75.72 92 THR A C 1
ATOM 720 O O . THR A 1 92 ? -9.271 46.457 -39.737 1.00 76.52 92 THR A O 1
ATOM 724 N N . VAL A 1 93 ? -8.284 44.432 -39.472 1.00 69.10 93 VAL A N 1
ATOM 725 C CA . VAL A 1 93 ? -7.232 44.858 -38.548 1.00 67.20 93 VAL A CA 1
ATOM 726 C C . VAL A 1 93 ? -5.893 44.949 -39.285 1.00 70.16 93 VAL A C 1
ATOM 727 O O . VAL A 1 93 ? -5.460 43.979 -39.910 1.00 68.57 93 VAL A O 1
ATOM 731 N N . GLU A 1 94 ? -5.239 46.116 -39.199 1.00 67.56 94 GLU A N 1
ATOM 732 C CA . GLU A 1 94 ? -3.913 46.313 -39.778 1.00 67.20 94 GLU A CA 1
ATOM 733 C C . GLU A 1 94 ? -2.900 45.918 -38.710 1.00 68.88 94 GLU A C 1
ATOM 734 O O . GLU A 1 94 ? -2.840 46.570 -37.662 1.00 68.78 94 GLU A O 1
ATOM 740 N N . MET A 1 95 ? -2.161 44.810 -38.937 1.00 63.05 95 MET A N 1
ATOM 741 C CA . MET A 1 95 ? -1.162 44.289 -38.000 1.00 61.22 95 MET A CA 1
ATOM 742 C C . MET A 1 95 ? -0.041 45.296 -37.807 1.00 65.83 95 MET A C 1
ATOM 743 O O . MET A 1 95 ? 0.600 45.688 -38.784 1.00 66.21 95 MET A O 1
ATOM 748 N N . ASP A 1 96 ? 0.183 45.722 -36.551 1.00 62.77 96 ASP A N 1
ATOM 749 C CA . ASP A 1 96 ? 1.244 46.667 -36.204 1.00 63.89 96 ASP A CA 1
ATOM 750 C C . ASP A 1 96 ? 2.608 45.958 -36.261 1.00 66.33 96 ASP A C 1
ATOM 751 O O . ASP A 1 96 ? 2.655 44.732 -36.359 1.00 64.42 96 ASP A O 1
ATOM 756 N N . ASP A 1 97 ? 3.707 46.733 -36.242 1.00 63.80 97 ASP A N 1
ATOM 757 C CA . ASP A 1 97 ? 5.084 46.237 -36.336 1.00 63.11 97 ASP A CA 1
ATOM 758 C C . ASP A 1 97 ? 5.447 45.187 -35.269 1.00 65.10 97 ASP A C 1
ATOM 759 O O . ASP A 1 97 ? 6.209 44.265 -35.573 1.00 63.31 97 ASP A O 1
ATOM 764 N N . ASP A 1 98 ? 4.907 45.323 -34.042 1.00 61.81 98 ASP A N 1
ATOM 765 C CA . ASP A 1 98 ? 5.194 44.411 -32.936 1.00 60.82 98 ASP A CA 1
ATOM 766 C C . ASP A 1 98 ? 4.061 43.385 -32.696 1.00 61.61 98 ASP A C 1
ATOM 767 O O . ASP A 1 98 ? 4.113 42.660 -31.695 1.00 61.10 98 ASP A O 1
ATOM 772 N N . PHE A 1 99 ? 3.070 43.289 -33.625 1.00 55.72 99 PHE A N 1
ATOM 773 C CA . PHE A 1 99 ? 1.962 42.322 -33.527 1.00 53.51 99 PHE A CA 1
ATOM 774 C C . PHE A 1 99 ? 2.512 40.905 -33.448 1.00 55.42 99 PHE A C 1
ATOM 775 O O . PHE A 1 99 ? 3.377 40.528 -34.244 1.00 54.56 99 PHE A O 1
ATOM 783 N N . GLU A 1 100 ? 1.985 40.119 -32.505 1.00 51.10 100 GLU A N 1
ATOM 784 C CA . GLU A 1 100 ? 2.423 38.746 -32.304 1.00 50.05 100 GLU A CA 1
ATOM 785 C C . GLU A 1 100 ? 1.227 37.787 -32.232 1.00 53.20 100 GLU A C 1
ATOM 786 O O . GLU A 1 100 ? 1.214 36.792 -32.955 1.00 52.14 100 GLU A O 1
ATOM 792 N N . PHE A 1 101 ? 0.222 38.088 -31.391 1.00 50.21 101 PHE A N 1
ATOM 793 C CA . PHE A 1 101 ? -0.934 37.212 -31.223 1.00 49.75 101 PHE A CA 1
ATOM 794 C C . PHE A 1 101 ? -2.240 37.846 -31.653 1.00 53.52 101 PHE A C 1
ATOM 795 O O . PHE A 1 101 ? -2.541 38.997 -31.329 1.00 53.43 101 PHE A O 1
ATOM 803 N N . GLY A 1 102 ? -3.030 37.021 -32.315 1.00 49.64 102 GLY A N 1
ATOM 804 C CA . GLY A 1 102 ? -4.359 37.345 -32.790 1.00 49.81 102 GLY A CA 1
ATOM 805 C C . GLY A 1 102 ? -5.324 36.221 -32.495 1.00 54.50 102 GLY A C 1
ATOM 806 O O . GLY A 1 102 ? -4.951 35.042 -32.528 1.00 53.65 102 GLY A O 1
ATOM 807 N N . LEU A 1 103 ? -6.571 36.588 -32.180 1.00 52.75 103 LEU A N 1
ATOM 808 C CA . LEU A 1 103 ? -7.634 35.635 -31.896 1.00 53.62 103 LEU A CA 1
ATOM 809 C C . LEU A 1 103 ? -8.782 35.870 -32.860 1.00 59.66 103 LEU A C 1
ATOM 810 O O . LEU A 1 103 ? -9.331 36.975 -32.918 1.00 59.88 103 LEU A O 1
ATOM 815 N N . CYS A 1 104 ? -9.124 34.831 -33.636 1.00 57.55 104 CYS A N 1
ATOM 816 C CA . CYS A 1 104 ? -10.215 34.889 -34.600 1.00 58.90 104 CYS A CA 1
ATOM 817 C C . CYS A 1 104 ? -11.553 34.866 -33.863 1.00 64.20 104 CYS A C 1
ATOM 818 O O . CYS A 1 104 ? -11.781 33.957 -33.062 1.00 63.74 104 CYS A O 1
ATOM 821 N N . PRO A 1 105 ? -12.435 35.870 -34.082 1.00 62.37 105 PRO A N 1
ATOM 822 C CA . PRO A 1 105 ? -13.737 35.861 -33.385 1.00 63.97 105 PRO A CA 1
ATOM 823 C C . PRO A 1 105 ? -14.686 34.822 -33.969 1.00 71.60 105 PRO A C 1
ATOM 824 O O . PRO A 1 105 ? -14.409 34.268 -35.038 1.00 71.81 105 PRO A O 1
ATOM 828 N N . CYS A 1 106 ? -15.806 34.555 -33.256 1.00 70.81 106 CYS A N 1
ATOM 829 C CA . CYS A 1 106 ? -16.876 33.619 -33.641 1.00 73.65 106 CYS A CA 1
ATOM 830 C C . CYS A 1 106 ? -16.361 32.165 -33.796 1.00 77.69 106 CYS A C 1
ATOM 831 O O . CYS A 1 106 ? -17.017 31.355 -34.457 1.00 79.46 106 CYS A O 1
ATOM 834 N N . ASP A 1 107 ? -15.211 31.841 -33.150 1.00 72.31 107 ASP A N 1
ATOM 835 C CA . ASP A 1 107 ? -14.507 30.547 -33.176 1.00 72.42 107 ASP A CA 1
ATOM 836 C C . ASP A 1 107 ? -14.134 30.161 -34.636 1.00 75.70 107 ASP A C 1
ATOM 837 O O . ASP A 1 107 ? -14.166 28.986 -35.018 1.00 76.75 107 ASP A O 1
ATOM 842 N N . ALA A 1 108 ? -13.753 31.176 -35.434 1.00 70.29 108 ALA A N 1
ATOM 843 C CA . ALA A 1 108 ? -13.373 31.034 -36.839 1.00 70.22 108 ALA A CA 1
ATOM 844 C C . ALA A 1 108 ? -11.990 30.426 -36.991 1.00 71.22 108 ALA A C 1
ATOM 845 O O . ALA A 1 108 ? -11.179 30.496 -36.069 1.00 68.72 108 ALA A O 1
ATOM 847 N N . LYS A 1 109 ? -11.720 29.839 -38.164 1.00 67.98 109 LYS A N 1
ATOM 848 C CA . LYS A 1 109 ? -10.425 29.237 -38.443 1.00 66.24 109 LYS A CA 1
ATOM 849 C C . LYS A 1 109 ? -9.540 30.236 -39.183 1.00 66.59 109 LYS A C 1
ATOM 850 O O . LYS A 1 109 ? -9.993 30.826 -40.171 1.00 66.92 109 LYS A O 1
ATOM 856 N N . PRO A 1 110 ? -8.292 30.481 -38.701 1.00 59.65 110 PRO A N 1
ATOM 857 C CA . PRO A 1 110 ? -7.419 31.434 -39.401 1.00 57.89 110 PRO A CA 1
ATOM 858 C C . PRO A 1 110 ? -6.816 30.823 -40.665 1.00 61.90 110 PRO A C 1
ATOM 859 O O . PRO A 1 110 ? -6.214 29.746 -40.619 1.00 61.39 110 PRO A O 1
ATOM 863 N N . ILE A 1 111 ? -7.011 31.512 -41.800 1.00 59.09 111 ILE A N 1
ATOM 864 C CA . ILE A 1 111 ? -6.486 31.112 -43.100 1.00 59.90 111 ILE A CA 1
ATOM 865 C C . ILE A 1 111 ? -5.371 32.108 -43.428 1.00 61.35 111 ILE A C 1
ATOM 866 O O . ILE A 1 111 ? -5.621 33.309 -43.558 1.00 60.34 111 ILE A O 1
ATOM 871 N N . VAL A 1 112 ? -4.128 31.603 -43.474 1.00 56.78 112 VAL A N 1
ATOM 872 C CA . VAL A 1 112 ? -2.934 32.417 -43.690 1.00 55.03 112 VAL A CA 1
ATOM 873 C C . VAL A 1 112 ? -2.533 32.405 -45.165 1.00 60.96 112 VAL A C 1
ATOM 874 O O . VAL A 1 112 ? -2.373 31.338 -45.760 1.00 61.88 112 VAL A O 1
ATOM 878 N N . ARG A 1 113 ? -2.372 33.608 -45.740 1.00 58.09 113 ARG A N 1
ATOM 879 C CA . ARG A 1 113 ? -1.919 33.829 -47.119 1.00 59.78 113 ARG A CA 1
ATOM 880 C C . ARG A 1 113 ? -0.779 34.830 -47.063 1.00 62.38 113 ARG A C 1
ATOM 881 O O . ARG A 1 113 ? -1.028 36.027 -46.932 1.00 62.11 113 ARG A O 1
ATOM 889 N N . GLY A 1 114 ? 0.452 34.335 -47.100 1.00 58.08 114 GLY A N 1
ATOM 890 C CA . GLY A 1 114 ? 1.629 35.189 -47.008 1.00 56.76 114 GLY A CA 1
ATOM 891 C C . GLY A 1 114 ? 2.855 34.712 -47.752 1.00 60.75 114 GLY A C 1
ATOM 892 O O . GLY A 1 114 ? 2.845 33.649 -48.380 1.00 61.72 114 GLY A O 1
ATOM 893 N N . LYS A 1 115 ? 3.926 35.519 -47.662 1.00 56.21 115 LYS A N 1
ATOM 894 C CA . LYS A 1 115 ? 5.232 35.322 -48.296 1.00 56.08 115 LYS A CA 1
ATOM 895 C C . LYS A 1 115 ? 5.837 33.957 -47.965 1.00 58.94 115 LYS A C 1
ATOM 896 O O . LYS A 1 115 ? 6.309 33.260 -48.864 1.00 59.98 115 LYS A O 1
ATOM 902 N N . TYR A 1 116 ? 5.822 33.585 -46.675 1.00 53.43 116 TYR A N 1
ATOM 903 C CA . TYR A 1 116 ? 6.372 32.332 -46.160 1.00 52.37 116 TYR A CA 1
ATOM 904 C C . TYR A 1 116 ? 5.615 31.922 -44.890 1.00 55.87 116 TYR A C 1
ATOM 905 O O . TYR A 1 116 ? 4.889 32.739 -44.317 1.00 55.09 116 TYR A O 1
ATOM 914 N N . ASN A 1 117 ? 5.749 30.654 -44.471 1.00 53.01 117 ASN A N 1
ATOM 915 C CA . ASN A 1 117 ? 5.025 30.145 -43.306 1.00 52.67 117 ASN A CA 1
ATOM 916 C C . ASN A 1 117 ? 5.756 30.473 -41.974 1.00 54.22 117 ASN A C 1
ATOM 917 O O . ASN A 1 117 ? 6.804 29.888 -41.685 1.00 53.83 117 ASN A O 1
ATOM 922 N N . THR A 1 118 ? 5.182 31.415 -41.175 1.00 49.39 118 THR A N 1
ATOM 923 C CA . THR A 1 118 ? 5.653 31.879 -39.846 1.00 47.97 118 THR A CA 1
ATOM 924 C C . THR A 1 118 ? 4.579 31.829 -38.773 1.00 50.47 118 THR A C 1
ATOM 925 O O . THR A 1 118 ? 4.728 32.469 -37.723 1.00 49.48 118 THR A O 1
ATOM 929 N N . THR A 1 119 ? 3.465 31.155 -39.048 1.00 46.71 119 THR A N 1
ATOM 930 C CA . THR A 1 119 ? 2.366 31.191 -38.111 1.00 45.96 119 THR A CA 1
ATOM 931 C C . THR A 1 119 ? 2.183 29.862 -37.386 1.00 49.03 119 THR A C 1
ATOM 932 O O . THR A 1 119 ? 2.283 28.783 -37.977 1.00 49.74 119 THR A O 1
ATOM 936 N N . LEU A 1 120 ? 1.966 29.981 -36.066 1.00 43.63 120 LEU A N 1
ATOM 937 C CA . LEU A 1 120 ? 1.588 28.914 -35.152 1.00 43.27 120 LEU A CA 1
ATOM 938 C C . LEU A 1 120 ? 0.067 29.006 -35.039 1.00 45.53 120 LEU A C 1
ATOM 939 O O . LEU A 1 120 ? -0.446 30.104 -34.816 1.00 44.02 120 LEU A O 1
ATOM 944 N N . LEU A 1 121 ? -0.659 27.899 -35.260 1.00 42.45 121 LEU A N 1
ATOM 945 C CA . LEU A 1 121 ? -2.125 27.937 -35.230 1.00 42.54 121 LEU A CA 1
ATOM 946 C C . LEU A 1 121 ? -2.722 26.961 -34.222 1.00 46.75 121 LEU A C 1
ATOM 947 O O . LEU A 1 121 ? -2.354 25.785 -34.204 1.00 48.05 121 LEU A O 1
ATOM 952 N N . ASN A 1 122 ? -3.683 27.445 -33.414 1.00 42.53 122 ASN A N 1
ATOM 953 C CA . ASN A 1 122 ? -4.428 26.633 -32.451 1.00 44.09 122 ASN A CA 1
ATOM 954 C C . ASN A 1 122 ? -5.870 27.119 -32.366 1.00 48.69 122 ASN A C 1
ATOM 955 O O . ASN A 1 122 ? -6.133 28.160 -31.760 1.00 47.40 122 ASN A O 1
ATOM 960 N N . GLY A 1 123 ? -6.783 26.357 -32.969 1.00 46.74 123 GLY A N 1
ATOM 961 C CA . GLY A 1 123 ? -8.202 26.698 -33.035 1.00 47.57 123 GLY A CA 1
ATOM 962 C C . GLY A 1 123 ? -8.380 28.066 -33.669 1.00 49.79 123 GLY A C 1
ATOM 963 O O . GLY A 1 123 ? -7.788 28.317 -34.723 1.00 48.25 123 GLY A O 1
ATOM 964 N N . PRO A 1 124 ? -9.079 29.022 -33.009 1.00 45.92 124 PRO A N 1
ATOM 965 C CA . PRO A 1 124 ? -9.181 30.373 -33.590 1.00 44.45 124 PRO A CA 1
ATOM 966 C C . PRO A 1 124 ? -7.933 31.244 -33.360 1.00 46.11 124 PRO A C 1
ATOM 967 O O . PRO A 1 124 ? -7.800 32.296 -33.993 1.00 44.61 124 PRO A O 1
ATOM 971 N N . ALA A 1 125 ? -7.030 30.820 -32.447 1.00 41.81 125 ALA A N 1
ATOM 972 C CA . ALA A 1 125 ? -5.821 31.571 -32.112 1.00 40.00 125 ALA A CA 1
ATOM 973 C C . ALA A 1 125 ? -4.685 31.305 -33.084 1.00 43.81 125 ALA A C 1
ATOM 974 O O . ALA A 1 125 ? -4.484 30.171 -33.522 1.00 43.79 125 ALA A O 1
ATOM 976 N N . PHE A 1 126 ? -3.916 32.360 -33.385 1.00 39.94 126 PHE A N 1
ATOM 977 C CA . PHE A 1 126 ? -2.755 32.293 -34.267 1.00 39.20 126 PHE A CA 1
ATOM 978 C C . PHE A 1 126 ? -1.630 33.163 -33.716 1.00 41.38 126 PHE A C 1
ATOM 979 O O . PHE A 1 126 ? -1.894 34.145 -33.015 1.00 41.03 126 PHE A O 1
ATOM 987 N N . GLN A 1 127 ? -0.381 32.798 -34.026 1.00 37.01 127 GLN A N 1
ATOM 988 C CA . GLN A 1 127 ? 0.791 33.525 -33.554 1.00 36.28 127 GLN A CA 1
ATOM 989 C C . GLN A 1 127 ? 1.795 33.751 -34.674 1.00 40.43 127 GLN A C 1
ATOM 990 O O . GLN A 1 127 ? 2.286 32.797 -35.276 1.00 39.86 127 GLN A O 1
ATOM 996 N N . MET A 1 128 ? 2.149 35.018 -34.890 1.00 37.31 128 MET A N 1
ATOM 997 C CA . MET A 1 128 ? 3.160 35.410 -35.864 1.00 37.06 128 MET A CA 1
ATOM 998 C C . MET A 1 128 ? 4.525 35.277 -35.186 1.00 42.52 128 MET A C 1
ATOM 999 O O . MET A 1 128 ? 4.855 36.081 -34.308 1.00 42.65 128 MET A O 1
ATOM 1004 N N . VAL A 1 129 ? 5.280 34.217 -35.531 1.00 40.67 129 VAL A N 1
ATOM 1005 C CA . VAL A 1 129 ? 6.604 33.941 -34.941 1.00 41.62 129 VAL A CA 1
ATOM 1006 C C . VAL A 1 129 ? 7.694 34.530 -35.852 1.00 47.99 129 VAL A C 1
ATOM 1007 O O . VAL A 1 129 ? 7.780 34.129 -37.010 1.00 47.32 129 VAL A O 1
ATOM 1011 N N . CYS A 1 130 ? 8.494 35.465 -35.316 1.00 47.12 130 CYS A N 1
ATOM 1012 C CA . CYS A 1 130 ? 9.581 36.207 -35.982 1.00 48.13 130 CYS A CA 1
ATOM 1013 C C . CYS A 1 130 ? 9.192 36.576 -37.422 1.00 51.87 130 CYS A C 1
ATOM 1014 O O . CYS A 1 130 ? 9.843 36.121 -38.386 1.00 51.63 130 CYS A O 1
ATOM 1017 N N . PRO A 1 131 ? 8.103 37.335 -37.646 1.00 48.25 131 PRO A N 1
ATOM 1018 C CA . PRO A 1 131 ? 7.698 37.656 -39.038 1.00 48.15 131 PRO A CA 1
ATOM 1019 C C . PRO A 1 131 ? 8.525 38.812 -39.611 1.00 52.88 131 PRO A C 1
ATOM 1020 O O . PRO A 1 131 ? 7.997 39.876 -39.880 1.00 54.21 131 PRO A O 1
ATOM 1024 N N . ILE A 1 132 ? 9.840 38.601 -39.780 1.00 48.58 132 ILE A N 1
ATOM 1025 C CA . ILE A 1 132 ? 10.713 39.648 -40.333 1.00 49.41 132 ILE A CA 1
ATOM 1026 C C . ILE A 1 132 ? 10.648 39.567 -41.870 1.00 52.83 132 ILE A C 1
ATOM 1027 O O . ILE A 1 132 ? 11.031 38.556 -42.461 1.00 51.43 132 ILE A O 1
ATOM 1032 N N . GLY A 1 133 ? 10.115 40.628 -42.478 1.00 50.44 133 GLY A N 1
ATOM 1033 C CA . GLY A 1 133 ? 9.957 40.749 -43.923 1.00 51.29 133 GLY A CA 1
ATOM 1034 C C . GLY A 1 133 ? 8.675 40.159 -44.475 1.00 55.06 133 GLY A C 1
ATOM 1035 O O . GLY A 1 133 ? 8.434 40.246 -45.683 1.00 56.10 133 GLY A O 1
ATOM 1036 N N . TRP A 1 134 ? 7.846 39.549 -43.601 1.00 50.34 134 TRP A N 1
ATOM 1037 C CA . TRP A 1 134 ? 6.577 38.923 -43.974 1.00 49.98 134 TRP A CA 1
ATOM 1038 C C . TRP A 1 134 ? 5.522 39.958 -44.344 1.00 54.90 134 TRP A C 1
ATOM 1039 O O . TRP A 1 134 ? 5.419 41.009 -43.706 1.00 54.80 134 TRP A O 1
ATOM 1050 N N . THR A 1 135 ? 4.746 39.642 -45.386 1.00 52.46 135 THR A N 1
ATOM 1051 C CA . THR A 1 135 ? 3.590 40.395 -45.887 1.00 53.70 135 THR A CA 1
ATOM 1052 C C . THR A 1 135 ? 2.478 39.388 -46.112 1.00 57.21 135 THR A C 1
ATOM 1053 O O . THR A 1 135 ? 2.757 38.202 -46.302 1.00 56.27 135 THR A O 1
ATOM 1057 N N . GLY A 1 136 ? 1.240 39.851 -46.104 1.00 54.39 136 GLY A N 1
ATOM 1058 C CA . GLY A 1 136 ? 0.105 38.975 -46.339 1.00 54.71 136 GLY A CA 1
ATOM 1059 C C . GLY A 1 136 ? -1.073 39.209 -45.431 1.00 58.40 136 GLY A C 1
ATOM 1060 O O . GLY A 1 136 ? -1.132 40.217 -44.719 1.00 57.49 136 GLY A O 1
ATOM 1061 N N . THR A 1 137 ? -2.031 38.270 -45.473 1.00 55.62 137 THR A N 1
ATOM 1062 C CA . THR A 1 137 ? -3.266 38.361 -44.705 1.00 55.42 137 THR A CA 1
ATOM 1063 C C . THR A 1 137 ? -3.572 37.095 -43.905 1.00 58.97 137 THR A C 1
ATOM 1064 O O . THR A 1 137 ? -3.141 35.995 -44.265 1.00 58.42 137 THR A O 1
ATOM 1068 N N . VAL A 1 138 ? -4.352 37.270 -42.827 1.00 55.50 138 VAL A N 1
ATOM 1069 C CA . VAL A 1 138 ? -4.884 36.207 -41.980 1.00 54.94 138 VAL A CA 1
ATOM 1070 C C . VAL A 1 138 ? -6.397 36.397 -42.018 1.00 61.15 138 VAL A C 1
ATOM 1071 O O . VAL A 1 138 ? -6.897 37.432 -41.566 1.00 61.01 138 VAL A O 1
ATOM 1075 N N . SER A 1 139 ? -7.115 35.446 -42.622 1.00 59.44 139 SER A N 1
ATOM 1076 C CA . SER A 1 139 ? -8.557 35.541 -42.758 1.00 61.34 139 SER A CA 1
ATOM 1077 C C . SER A 1 139 ? -9.256 34.542 -41.858 1.00 66.40 139 SER A C 1
ATOM 1078 O O . SER A 1 139 ? -9.093 33.330 -42.009 1.00 66.37 139 SER A O 1
ATOM 1081 N N . CYS A 1 140 ? -10.017 35.070 -40.895 1.00 63.73 140 CYS A N 1
ATOM 1082 C CA . CYS A 1 140 ? -10.795 34.284 -39.950 1.00 64.44 140 CYS A CA 1
ATOM 1083 C C . CYS A 1 140 ? -12.050 33.850 -40.664 1.00 73.55 140 CYS A C 1
ATOM 1084 O O . CYS A 1 140 ? -12.881 34.696 -40.994 1.00 74.07 140 CYS A O 1
ATOM 1087 N N . MET A 1 141 ? -12.146 32.552 -40.995 1.00 73.79 141 MET A N 1
ATOM 1088 C CA . MET A 1 141 ? -13.247 32.047 -41.803 1.00 78.11 141 MET A CA 1
ATOM 1089 C C . MET A 1 141 ? -14.160 31.096 -41.044 1.00 84.51 141 MET A C 1
ATOM 1090 O O . MET A 1 141 ? -13.709 30.286 -40.226 1.00 82.63 141 MET A O 1
ATOM 1095 N N . LEU A 1 142 ? -15.467 31.233 -41.320 1.00 85.64 142 LEU A N 1
ATOM 1096 C CA . LEU A 1 142 ? -16.541 30.432 -40.748 1.00 88.69 142 LEU A CA 1
ATOM 1097 C C . LEU A 1 142 ? -17.405 29.838 -41.842 1.00 99.50 142 LEU A C 1
ATOM 1098 O O . LEU A 1 142 ? -17.999 30.572 -42.643 1.00 101.20 142 LEU A O 1
ATOM 1103 N N . ALA A 1 143 ? -17.492 28.506 -41.857 1.00 99.63 143 ALA A N 1
ATOM 1104 C CA . ALA A 1 143 ? -18.330 27.752 -42.783 1.00 104.90 143 ALA A CA 1
ATOM 1105 C C . ALA A 1 143 ? -19.496 27.136 -42.003 1.00 112.95 143 ALA A C 1
ATOM 1106 O O . ALA A 1 143 ? -19.285 26.619 -40.899 1.00 110.88 143 ALA A O 1
ATOM 1108 N N . ASN A 1 144 ? -20.728 27.235 -42.538 1.00 114.62 144 ASN A N 1
ATOM 1109 C CA . ASN A 1 144 ? -21.907 26.710 -41.849 1.00 117.54 144 ASN A CA 1
ATOM 1110 C C . ASN A 1 144 ? -22.536 25.529 -42.581 1.00 127.46 144 ASN A C 1
ATOM 1111 O O . ASN A 1 144 ? -22.672 25.543 -43.810 1.00 130.29 144 ASN A O 1
ATOM 1116 N N . ARG A 1 145 ? -22.921 24.507 -41.780 1.00 125.88 145 ARG A N 1
ATOM 1117 C CA . ARG A 1 145 ? -23.565 23.237 -42.143 1.00 131.33 145 ARG A CA 1
ATOM 1118 C C . ARG A 1 145 ? -22.826 22.565 -43.326 1.00 137.72 145 ARG A C 1
ATOM 1119 O O . ARG A 1 145 ? -21.612 22.358 -43.237 1.00 134.58 145 ARG A O 1
ATOM 1127 N N . ASP A 1 146 ? -23.548 22.241 -44.415 1.00 139.88 146 ASP A N 1
ATOM 1128 C CA . ASP A 1 146 ? -22.990 21.625 -45.617 1.00 142.78 146 ASP A CA 1
ATOM 1129 C C . ASP A 1 146 ? -23.176 22.556 -46.837 1.00 148.20 146 ASP A C 1
ATOM 1130 O O . ASP A 1 146 ? -22.915 22.137 -47.970 1.00 151.36 146 ASP A O 1
ATOM 1135 N N . THR A 1 147 ? -23.574 23.835 -46.589 1.00 142.35 147 THR A N 1
ATOM 1136 C CA . THR A 1 147 ? -23.792 24.876 -47.608 1.00 143.33 147 THR A CA 1
ATOM 1137 C C . THR A 1 147 ? -22.502 25.144 -48.395 1.00 144.48 147 THR A C 1
ATOM 1138 O O . THR A 1 147 ? -22.569 25.423 -49.593 1.00 147.06 147 THR A O 1
ATOM 1142 N N . LEU A 1 148 ? -21.334 25.058 -47.703 1.00 135.68 148 LEU A N 1
ATOM 1143 C CA . LEU A 1 148 ? -19.972 25.281 -48.208 1.00 132.40 148 LEU A CA 1
ATOM 1144 C C . LEU A 1 148 ? -19.694 26.809 -48.323 1.00 131.83 148 LEU A C 1
ATOM 1145 O O . LEU A 1 148 ? -18.535 27.186 -48.510 1.00 127.27 148 LEU A O 1
ATOM 1150 N N . ASP A 1 149 ? -20.716 27.683 -48.115 1.00 128.37 149 ASP A N 1
ATOM 1151 C CA . ASP A 1 149 ? -20.523 29.140 -48.158 1.00 124.63 149 ASP A CA 1
ATOM 1152 C C . ASP A 1 149 ? -19.482 29.558 -47.128 1.00 121.88 149 ASP A C 1
ATOM 1153 O O . ASP A 1 149 ? -19.436 28.993 -46.027 1.00 119.97 149 ASP A O 1
ATOM 1158 N N . THR A 1 150 ? -18.611 30.504 -47.511 1.00 114.52 150 THR A N 1
ATOM 1159 C CA . THR A 1 150 ? -17.548 30.981 -46.626 1.00 108.25 150 THR A CA 1
ATOM 1160 C C . THR A 1 150 ? -17.804 32.424 -46.224 1.00 108.08 150 THR A C 1
ATOM 1161 O O . THR A 1 150 ? -18.166 33.255 -47.070 1.00 109.84 150 THR A O 1
ATOM 1165 N N . ALA A 1 151 ? -17.651 32.703 -44.917 1.00 99.37 151 ALA A N 1
ATOM 1166 C CA . ALA A 1 151 ? -17.834 34.041 -44.354 1.00 96.42 151 ALA A CA 1
ATOM 1167 C C . ALA A 1 151 ? -16.579 34.467 -43.613 1.00 94.19 151 ALA A C 1
ATOM 1168 O O . ALA A 1 151 ? -16.036 33.688 -42.826 1.00 91.54 151 ALA A O 1
ATOM 1170 N N . VAL A 1 152 ? -16.106 35.695 -43.887 1.00 88.46 152 VAL A N 1
ATOM 1171 C CA . VAL A 1 152 ? -14.920 36.264 -43.257 1.00 83.99 152 VAL A CA 1
ATOM 1172 C C . VAL A 1 152 ? -15.406 37.117 -42.068 1.00 84.75 152 VAL A C 1
ATOM 1173 O O . VAL A 1 152 ? -16.167 38.069 -42.267 1.00 84.99 152 VAL A O 1
ATOM 1177 N N . VAL A 1 153 ? -15.065 36.690 -40.830 1.00 77.92 153 VAL A N 1
ATOM 1178 C CA . VAL A 1 153 ? -15.469 37.388 -39.598 1.00 75.49 153 VAL A CA 1
ATOM 1179 C C . VAL A 1 153 ? -14.587 38.613 -39.379 1.00 75.39 153 VAL A C 1
ATOM 1180 O O . VAL A 1 153 ? -15.035 39.609 -38.803 1.00 74.99 153 VAL A O 1
ATOM 1184 N N . ARG A 1 154 ? -13.317 38.503 -39.811 1.00 69.07 154 ARG A N 1
ATOM 1185 C CA . ARG A 1 154 ? -12.266 39.501 -39.678 1.00 66.66 154 ARG A CA 1
ATOM 1186 C C . ARG A 1 154 ? -11.089 39.165 -40.582 1.00 68.38 154 ARG A C 1
ATOM 1187 O O . ARG A 1 154 ? -10.817 37.992 -40.854 1.00 67.64 154 ARG A O 1
ATOM 1195 N N . THR A 1 155 ? -10.374 40.208 -41.009 1.00 63.83 155 THR A N 1
ATOM 1196 C CA . THR A 1 155 ? -9.182 40.107 -41.831 1.00 62.85 155 THR A CA 1
ATOM 1197 C C . THR A 1 155 ? -8.044 40.853 -41.134 1.00 64.62 155 THR A C 1
ATOM 1198 O O . THR A 1 155 ? -8.206 42.008 -40.739 1.00 64.59 155 THR A O 1
ATOM 1202 N N . TYR A 1 156 ? -6.913 40.167 -40.947 1.00 59.40 156 TYR A N 1
ATOM 1203 C CA . TYR A 1 156 ? -5.683 40.735 -40.399 1.00 57.55 156 TYR A CA 1
ATOM 1204 C C . TYR A 1 156 ? -4.759 40.967 -41.591 1.00 62.69 156 TYR A C 1
ATOM 1205 O O . TYR A 1 156 ? -4.542 40.026 -42.354 1.00 62.43 156 TYR A O 1
ATOM 1214 N N . ARG A 1 157 ? -4.298 42.218 -41.824 1.00 60.35 157 ARG A N 1
ATOM 1215 C CA . ARG A 1 157 ? -3.462 42.532 -42.994 1.00 61.15 157 ARG A CA 1
ATOM 1216 C C . ARG A 1 157 ? -2.127 43.188 -42.633 1.00 63.67 157 ARG A C 1
ATOM 1217 O O . ARG A 1 157 ? -2.011 43.886 -41.623 1.00 62.76 157 ARG A O 1
ATOM 1225 N N . ARG A 1 158 ? -1.127 42.963 -43.503 1.00 60.36 158 ARG A N 1
ATOM 1226 C CA . ARG A 1 158 ? 0.227 43.499 -43.422 1.00 59.83 158 ARG A CA 1
ATOM 1227 C C . ARG A 1 158 ? 0.712 43.758 -44.861 1.00 66.50 158 ARG A C 1
ATOM 1228 O O . ARG A 1 158 ? 1.345 42.895 -45.475 1.00 65.67 158 ARG A O 1
ATOM 1236 N N . SER A 1 159 ? 0.333 44.936 -45.413 1.00 66.25 159 SER A N 1
ATOM 1237 C CA . SER A 1 159 ? 0.647 45.369 -46.784 1.00 68.68 159 SER A CA 1
ATOM 1238 C C . SER A 1 159 ? 2.158 45.568 -46.990 1.00 72.08 159 SER A C 1
ATOM 1239 O O . SER A 1 159 ? 2.706 45.036 -47.960 1.00 72.47 159 SER A O 1
ATOM 1242 N N . ARG A 1 160 ? 2.820 46.314 -46.076 1.00 67.75 160 ARG A N 1
ATOM 1243 C CA . ARG A 1 160 ? 4.270 46.562 -46.087 1.00 67.44 160 ARG A CA 1
ATOM 1244 C C . ARG A 1 160 ? 4.984 45.503 -45.217 1.00 67.25 160 ARG A C 1
ATOM 1245 O O . ARG A 1 160 ? 4.364 45.018 -44.268 1.00 65.09 160 ARG A O 1
ATOM 1253 N N . PRO A 1 161 ? 6.253 45.101 -45.515 1.00 62.74 161 PRO A N 1
ATOM 1254 C CA . PRO A 1 161 ? 6.902 44.053 -44.703 1.00 59.71 161 PRO A CA 1
ATOM 1255 C C . PRO A 1 161 ? 7.065 44.412 -43.235 1.00 60.93 161 PRO A C 1
ATOM 1256 O O . PRO A 1 161 ? 7.254 45.583 -42.900 1.00 62.00 161 PRO A O 1
ATOM 1260 N N . PHE A 1 162 ? 6.969 43.395 -42.358 1.00 54.01 162 PHE A N 1
ATOM 1261 C CA . PHE A 1 162 ? 7.195 43.561 -40.924 1.00 52.63 162 PHE A CA 1
ATOM 1262 C C . PHE A 1 162 ? 8.668 43.914 -40.730 1.00 56.34 162 PHE A C 1
ATOM 1263 O O . PHE A 1 162 ? 9.519 43.257 -41.345 1.00 55.29 162 PHE A O 1
ATOM 1271 N N . PRO A 1 163 ? 9.015 44.949 -39.929 1.00 53.78 163 PRO A N 1
ATOM 1272 C CA . PRO A 1 163 ? 10.440 45.284 -39.761 1.00 54.59 163 PRO A CA 1
ATOM 1273 C C . PRO A 1 163 ? 11.173 44.246 -38.907 1.00 56.66 163 PRO A C 1
ATOM 1274 O O . PRO A 1 163 ? 10.565 43.260 -38.479 1.00 54.22 163 PRO A O 1
ATOM 1278 N N . TYR A 1 164 ? 12.482 44.464 -38.664 1.00 54.44 164 TYR A N 1
ATOM 1279 C CA . TYR A 1 164 ? 13.293 43.588 -37.819 1.00 53.37 164 TYR A CA 1
ATOM 1280 C C . TYR A 1 164 ? 12.675 43.522 -36.414 1.00 57.18 164 TYR A C 1
ATOM 1281 O O . TYR A 1 164 ? 12.187 44.532 -35.899 1.00 57.55 164 TYR A O 1
ATOM 1290 N N . ARG A 1 165 ? 12.678 42.325 -35.820 1.00 53.15 165 ARG A N 1
ATOM 1291 C CA . ARG A 1 165 ? 12.110 42.099 -34.498 1.00 53.21 165 ARG A CA 1
ATOM 1292 C C . ARG A 1 165 ? 13.185 41.608 -33.535 1.00 58.78 165 ARG A C 1
ATOM 1293 O O . ARG A 1 165 ? 13.984 40.740 -33.896 1.00 57.79 165 ARG A O 1
ATOM 1301 N N . GLN A 1 166 ? 13.199 42.166 -32.311 1.00 58.02 166 GLN A N 1
ATOM 1302 C CA . GLN A 1 166 ? 14.138 41.784 -31.255 1.00 60.11 166 GLN A CA 1
ATOM 1303 C C . GLN A 1 166 ? 13.822 40.378 -30.750 1.00 63.70 166 GLN A C 1
ATOM 1304 O O . GLN A 1 166 ? 12.657 39.968 -30.740 1.00 61.84 166 GLN A O 1
ATOM 1310 N N . GLY A 1 167 ? 14.867 39.659 -30.349 1.00 61.71 167 GLY A N 1
ATOM 1311 C CA . GLY A 1 167 ? 14.767 38.296 -29.843 1.00 61.10 167 GLY A CA 1
ATOM 1312 C C . GLY A 1 167 ? 14.505 37.269 -30.923 1.00 62.53 167 GLY A C 1
ATOM 1313 O O . GLY A 1 167 ? 13.777 36.305 -30.685 1.00 61.69 167 GLY A O 1
ATOM 1314 N N . CYS A 1 168 ? 15.082 37.476 -32.116 1.00 57.56 168 CYS A N 1
ATOM 1315 C CA . CYS A 1 168 ? 14.960 36.567 -33.249 1.00 55.16 168 CYS A CA 1
ATOM 1316 C C . CYS A 1 168 ? 16.341 36.302 -33.835 1.00 59.77 168 CYS A C 1
ATOM 1317 O O . CYS A 1 168 ? 17.085 37.250 -34.121 1.00 60.49 168 CYS A O 1
ATOM 1320 N N . ILE A 1 169 ? 16.716 35.021 -33.980 1.00 55.95 169 ILE A N 1
ATOM 1321 C CA . ILE A 1 169 ? 17.994 34.600 -34.555 1.00 56.57 169 ILE A CA 1
ATOM 1322 C C . ILE A 1 169 ? 17.822 34.603 -36.073 1.00 59.31 169 ILE A C 1
ATOM 1323 O O . ILE A 1 169 ? 16.982 33.862 -36.584 1.00 57.72 169 ILE A O 1
ATOM 1328 N N . THR A 1 170 ? 18.577 35.466 -36.782 1.00 56.39 170 THR A N 1
ATOM 1329 C CA . THR A 1 170 ? 18.454 35.600 -38.236 1.00 55.21 170 THR A CA 1
ATOM 1330 C C . THR A 1 170 ? 19.698 35.065 -38.985 1.00 59.39 170 THR A C 1
ATOM 1331 O O . THR A 1 170 ? 20.057 35.586 -40.042 1.00 59.05 170 THR A O 1
ATOM 1335 N N . GLN A 1 171 ? 20.310 33.990 -38.461 1.00 56.44 171 GLN A N 1
ATOM 1336 C CA . GLN A 1 171 ? 21.440 33.306 -39.090 1.00 56.89 171 GLN A CA 1
ATOM 1337 C C . GLN A 1 171 ? 21.370 31.833 -38.741 1.00 60.75 171 GLN A C 1
ATOM 1338 O O . GLN A 1 171 ? 21.150 31.486 -37.577 1.00 60.75 171 GLN A O 1
ATOM 1344 N N . LYS A 1 172 ? 21.511 30.966 -39.757 1.00 56.93 172 LYS A N 1
ATOM 1345 C CA . LYS A 1 172 ? 21.391 29.522 -39.573 1.00 56.64 172 LYS A CA 1
ATOM 1346 C C . LYS A 1 172 ? 22.549 28.763 -40.214 1.00 62.12 172 LYS A C 1
ATOM 1347 O O . LYS A 1 172 ? 22.950 29.080 -41.338 1.00 61.90 172 LYS A O 1
ATOM 1353 N N . VAL A 1 173 ? 23.059 27.741 -39.503 1.00 59.89 173 VAL A N 1
ATOM 1354 C CA . VAL A 1 173 ? 24.140 26.893 -40.004 1.00 60.81 173 VAL A CA 1
ATOM 1355 C C . VAL A 1 173 ? 23.520 25.739 -40.797 1.00 63.99 173 VAL A C 1
ATOM 1356 O O . VAL A 1 173 ? 22.661 25.021 -40.279 1.00 63.36 173 VAL A O 1
ATOM 1360 N N . LEU A 1 174 ? 23.950 25.589 -42.060 1.00 60.45 174 LEU A N 1
ATOM 1361 C CA . LEU A 1 174 ? 23.561 24.493 -42.944 1.00 60.07 174 LEU A CA 1
ATOM 1362 C C . LEU A 1 174 ? 24.823 23.720 -43.249 1.00 64.73 174 LEU A C 1
ATOM 1363 O O . LEU A 1 174 ? 25.673 24.197 -44.005 1.00 64.62 174 LEU A O 1
ATOM 1368 N N . GLY A 1 175 ? 24.973 22.578 -42.587 1.00 61.75 175 GLY A N 1
ATOM 1369 C CA . GLY A 1 175 ? 26.165 21.752 -42.690 1.00 62.87 175 GLY A CA 1
ATOM 1370 C C . GLY A 1 175 ? 27.284 22.419 -41.923 1.00 66.78 175 GLY A C 1
ATOM 1371 O O . GLY A 1 175 ? 27.314 22.360 -40.691 1.00 66.97 175 GLY A O 1
ATOM 1372 N N . GLU A 1 176 ? 28.157 23.131 -42.649 1.00 63.19 176 GLU A N 1
ATOM 1373 C CA . GLU A 1 176 ? 29.285 23.857 -42.068 1.00 63.92 176 GLU A CA 1
ATOM 1374 C C . GLU A 1 176 ? 29.297 25.345 -42.487 1.00 66.80 176 GLU A C 1
ATOM 1375 O O . GLU A 1 176 ? 30.207 26.067 -42.090 1.00 67.76 176 GLU A O 1
ATOM 1381 N N . ASP A 1 177 ? 28.299 25.815 -43.253 1.00 61.43 177 ASP A N 1
ATOM 1382 C CA . ASP A 1 177 ? 28.285 27.213 -43.686 1.00 60.97 177 ASP A CA 1
ATOM 1383 C C . ASP A 1 177 ? 27.244 28.048 -42.947 1.00 64.05 177 ASP A C 1
ATOM 1384 O O . ASP A 1 177 ? 26.111 27.601 -42.757 1.00 62.65 177 ASP A O 1
ATOM 1389 N N . LEU A 1 178 ? 27.626 29.279 -42.562 1.00 61.17 178 LEU A N 1
ATOM 1390 C CA . LEU A 1 178 ? 26.725 30.227 -41.912 1.00 60.11 178 LEU A CA 1
ATOM 1391 C C . LEU A 1 178 ? 25.893 30.934 -42.975 1.00 62.11 178 LEU A C 1
ATOM 1392 O O . LEU A 1 178 ? 26.441 31.691 -43.780 1.00 62.05 178 LEU A O 1
ATOM 1397 N N . TYR A 1 179 ? 24.582 30.646 -43.018 1.00 57.14 179 TYR A N 1
ATOM 1398 C CA . TYR A 1 179 ? 23.665 31.277 -43.964 1.00 56.28 179 TYR A CA 1
ATOM 1399 C C . TYR A 1 179 ? 22.864 32.378 -43.289 1.00 60.14 179 TYR A C 1
ATOM 1400 O O . TYR A 1 179 ? 22.568 32.318 -42.088 1.00 59.32 179 TYR A O 1
ATOM 1409 N N . ASP A 1 180 ? 22.476 33.372 -44.091 1.00 57.24 180 ASP A N 1
ATOM 1410 C CA . ASP A 1 180 ? 21.667 34.489 -43.636 1.00 57.24 180 ASP A CA 1
ATOM 1411 C C . ASP A 1 180 ? 20.193 34.140 -43.779 1.00 60.10 180 ASP A C 1
ATOM 1412 O O . ASP A 1 180 ? 19.815 33.481 -44.751 1.00 59.38 180 ASP A O 1
ATOM 1417 N N . CYS A 1 181 ? 19.361 34.569 -42.815 1.00 56.06 181 CYS A N 1
ATOM 1418 C CA . CYS A 1 181 ? 17.912 34.380 -42.908 1.00 54.81 181 CYS A CA 1
ATOM 1419 C C . CYS A 1 181 ? 17.349 35.617 -43.602 1.00 57.90 181 CYS A C 1
ATOM 1420 O O . CYS A 1 181 ? 17.234 36.676 -42.963 1.00 57.64 181 CYS A O 1
ATOM 1423 N N . ILE A 1 182 ? 17.061 35.510 -44.915 1.00 54.17 182 ILE A N 1
ATOM 1424 C CA . ILE A 1 182 ? 16.527 36.604 -45.746 1.00 54.87 182 ILE A CA 1
ATOM 1425 C C . ILE A 1 182 ? 15.178 37.035 -45.208 1.00 57.26 182 ILE A C 1
ATOM 1426 O O . ILE A 1 182 ? 14.877 38.230 -45.205 1.00 57.91 182 ILE A O 1
ATOM 1431 N N . LEU A 1 183 ? 14.385 36.059 -44.729 1.00 51.54 183 LEU A N 1
ATOM 1432 C CA . LEU A 1 183 ? 13.062 36.260 -44.146 1.00 49.86 183 LEU A CA 1
ATOM 1433 C C . LEU A 1 183 ? 12.942 35.434 -42.873 1.00 50.86 183 LEU A C 1
ATOM 1434 O O . LEU A 1 183 ? 13.604 34.399 -42.739 1.00 50.65 183 LEU A O 1
ATOM 1439 N N . GLY A 1 184 ? 12.110 35.899 -41.949 1.00 45.10 184 GLY A N 1
ATOM 1440 C CA . GLY A 1 184 ? 11.867 35.215 -40.688 1.00 43.70 184 GLY A CA 1
ATOM 1441 C C . GLY A 1 184 ? 12.984 35.280 -39.672 1.00 47.04 184 GLY A C 1
ATOM 1442 O O . GLY A 1 184 ? 13.852 36.152 -39.734 1.00 47.42 184 GLY A O 1
ATOM 1443 N N . GLY A 1 185 ? 12.929 34.350 -38.730 1.00 42.84 185 GLY A N 1
ATOM 1444 C CA . GLY A 1 185 ? 13.872 34.196 -37.629 1.00 42.96 185 GLY A CA 1
ATOM 1445 C C . GLY A 1 185 ? 13.510 32.980 -36.807 1.00 45.91 185 GLY A C 1
ATOM 1446 O O . GLY A 1 185 ? 12.383 32.488 -36.913 1.00 44.68 185 GLY A O 1
ATOM 1447 N N . ASN A 1 186 ? 14.454 32.489 -35.977 1.00 43.52 186 ASN A N 1
ATOM 1448 C CA . ASN A 1 186 ? 14.296 31.278 -35.158 1.00 43.79 186 ASN A CA 1
ATOM 1449 C C . ASN A 1 186 ? 13.947 30.079 -36.096 1.00 47.70 186 ASN A C 1
ATOM 1450 O O . ASN A 1 186 ? 14.668 29.892 -37.079 1.00 47.07 186 ASN A O 1
ATOM 1455 N N . TRP A 1 187 ? 12.867 29.312 -35.835 1.00 44.80 187 TRP A N 1
ATOM 1456 C CA . TRP A 1 187 ? 12.503 28.173 -36.678 1.00 44.65 187 TRP A CA 1
ATOM 1457 C C . TRP A 1 18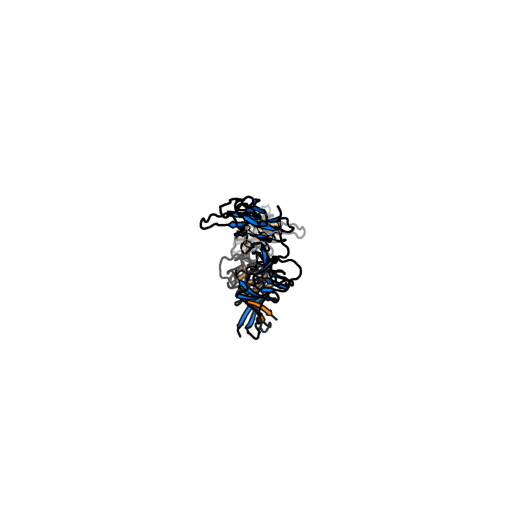7 ? 11.743 28.591 -37.960 1.00 48.64 187 TRP A C 1
ATOM 1458 O O . TRP A 1 187 ? 11.612 27.781 -38.875 1.00 48.76 187 TRP A O 1
ATOM 1469 N N . THR A 1 188 ? 11.242 29.834 -38.027 1.00 45.43 188 THR A N 1
ATOM 1470 C CA . THR A 1 188 ? 10.464 30.311 -39.178 1.00 45.39 188 THR A CA 1
ATOM 1471 C C . THR A 1 188 ? 11.379 30.813 -40.305 1.00 51.34 188 THR A C 1
ATOM 1472 O O . THR A 1 188 ? 10.893 31.050 -41.421 1.00 50.57 188 THR A O 1
ATOM 1476 N N . CYS A 1 189 ? 12.687 30.929 -40.007 1.00 50.39 189 CYS A N 1
ATOM 1477 C CA . CYS A 1 189 ? 13.785 31.387 -40.863 1.00 51.61 189 CYS A CA 1
ATOM 1478 C C . CYS A 1 189 ? 13.744 30.766 -42.263 1.00 56.89 189 CYS A C 1
ATOM 1479 O O . CYS A 1 189 ? 13.516 29.562 -42.418 1.00 56.74 189 CYS A O 1
ATOM 1482 N N . VAL A 1 190 ? 14.020 31.599 -43.281 1.00 54.91 190 VAL A N 1
ATOM 1483 C CA . VAL A 1 190 ? 14.146 31.228 -44.696 1.00 56.13 190 VAL A CA 1
ATOM 1484 C C . VAL A 1 190 ? 15.577 31.618 -45.064 1.00 61.83 190 VAL A C 1
ATOM 1485 O O . VAL A 1 190 ? 15.910 32.794 -44.968 1.00 61.58 190 VAL A O 1
ATOM 1489 N N . THR A 1 191 ? 16.446 30.627 -45.382 1.00 60.12 191 THR A N 1
ATOM 1490 C CA . THR A 1 191 ? 17.854 30.898 -45.714 1.00 61.25 191 THR A CA 1
ATOM 1491 C C . THR A 1 191 ? 18.089 30.706 -47.204 1.00 66.88 191 THR A C 1
ATOM 1492 O O . THR A 1 191 ? 17.753 29.648 -47.751 1.00 66.68 191 THR A O 1
ATOM 1496 N N . GLY A 1 192 ? 18.693 31.725 -47.819 1.00 64.61 192 GLY A N 1
ATOM 1497 C CA . GLY A 1 192 ? 19.031 31.763 -49.237 1.00 65.93 192 GLY A CA 1
ATOM 1498 C C . GLY A 1 192 ? 20.496 32.025 -49.545 1.00 70.46 192 GLY A C 1
ATOM 1499 O O . GLY A 1 192 ? 21.032 31.373 -50.453 1.00 71.80 192 GLY A O 1
ATOM 1500 N N . ASP A 1 193 ? 21.173 32.984 -48.824 1.00 65.95 193 ASP A N 1
ATOM 1501 C CA . ASP A 1 193 ? 22.589 33.205 -49.142 1.00 66.66 193 ASP A CA 1
ATOM 1502 C C . ASP A 1 193 ? 23.511 33.066 -47.935 1.00 68.84 193 ASP A C 1
ATOM 1503 O O . ASP A 1 193 ? 23.093 33.305 -46.800 1.00 68.01 193 ASP A O 1
ATOM 1508 N N . GLN A 1 194 ? 24.770 32.668 -48.204 1.00 65.08 194 GLN A N 1
ATOM 1509 C CA . GLN A 1 194 ? 25.824 32.490 -47.219 1.00 64.96 194 GLN A CA 1
ATOM 1510 C C . GLN A 1 194 ? 26.282 33.862 -46.715 1.00 70.04 194 GLN A C 1
ATOM 1511 O O . GLN A 1 194 ? 26.460 34.792 -47.515 1.00 70.21 194 GLN A O 1
ATOM 1517 N N . LEU A 1 195 ? 26.461 33.982 -45.382 1.00 67.37 195 LEU A N 1
ATOM 1518 C CA . LEU A 1 195 ? 26.896 35.203 -44.695 1.00 69.11 195 LEU A CA 1
ATOM 1519 C C . LEU A 1 195 ? 28.264 35.663 -45.176 1.00 76.62 195 LEU A C 1
ATOM 1520 O O . LEU A 1 195 ? 29.207 34.867 -45.188 1.00 76.59 195 LEU A O 1
ATOM 1525 N N . GLN A 1 196 ? 28.379 36.945 -45.563 1.00 75.96 196 GLN A N 1
ATOM 1526 C CA . GLN A 1 196 ? 29.660 37.494 -45.995 1.00 78.92 196 GLN A CA 1
ATOM 1527 C C . GLN A 1 196 ? 30.482 37.876 -44.774 1.00 86.33 196 GLN A C 1
ATOM 1528 O O . GLN A 1 196 ? 29.936 38.385 -43.792 1.00 85.78 196 GLN A O 1
ATOM 1534 N N . TYR A 1 197 ? 31.789 37.586 -44.831 1.00 86.18 197 TYR A N 1
ATOM 1535 C CA . TYR A 1 197 ? 32.752 37.808 -43.756 1.00 88.99 197 TYR A CA 1
ATOM 1536 C C . TYR A 1 197 ? 32.992 39.300 -43.450 1.00 97.65 197 TYR A C 1
ATOM 1537 O O . TYR A 1 197 ? 33.009 40.139 -44.351 1.00 98.47 197 TYR A O 1
ATOM 1546 N N . SER A 1 198 ? 33.209 39.585 -42.148 1.00 96.84 198 SER A N 1
ATOM 1547 C CA . SER A 1 198 ? 33.532 40.869 -41.512 1.00 100.64 198 SER A CA 1
ATOM 1548 C C . SER A 1 198 ? 34.262 40.606 -40.181 1.00 107.91 198 SER A C 1
ATOM 1549 O O . SER A 1 198 ? 34.053 39.554 -39.572 1.00 106.43 198 SER A O 1
ATOM 1552 N N . GLY A 1 199 ? 35.091 41.546 -39.735 1.00 109.26 199 GLY A N 1
ATOM 1553 C CA . GLY A 1 199 ? 35.796 41.409 -38.463 1.00 112.40 199 GLY A CA 1
ATOM 1554 C C . GLY A 1 199 ? 37.275 41.085 -38.546 1.00 119.71 199 GLY A C 1
ATOM 1555 O O . GLY A 1 199 ? 37.853 41.048 -39.639 1.00 119.62 199 GLY A O 1
ATOM 1556 N N . GLY A 1 200 ? 37.872 40.828 -37.381 1.00 118.60 200 GLY A N 1
ATOM 1557 C CA . GLY A 1 200 ? 39.301 40.572 -37.246 1.00 121.89 200 GLY A CA 1
ATOM 1558 C C . GLY A 1 200 ? 39.833 39.170 -37.005 1.00 125.03 200 GLY A C 1
ATOM 1559 O O . GLY A 1 200 ? 40.943 38.882 -37.465 1.00 126.94 200 GLY A O 1
ATOM 1560 N N . SER A 1 201 ? 39.114 38.292 -36.259 1.00 118.84 201 SER A N 1
ATOM 1561 C CA . SER A 1 201 ? 39.703 36.981 -35.954 1.00 118.62 201 SER A CA 1
ATOM 1562 C C . SER A 1 201 ? 39.140 35.772 -36.729 1.00 116.96 201 SER A C 1
ATOM 1563 O O . SER A 1 201 ? 38.009 35.335 -36.505 1.00 112.98 201 SER A O 1
ATOM 1566 N N . ILE A 1 202 ? 40.006 35.185 -37.581 1.00 113.33 202 ILE A N 1
ATOM 1567 C CA . ILE A 1 202 ? 39.709 34.002 -38.387 1.00 109.28 202 ILE A CA 1
ATOM 1568 C C . ILE A 1 202 ? 40.437 32.784 -37.799 1.00 113.95 202 ILE A C 1
ATOM 1569 O O . ILE A 1 202 ? 41.655 32.817 -37.608 1.00 116.90 202 ILE A O 1
ATOM 1574 N N . GLU A 1 203 ? 39.681 31.704 -37.550 1.00 107.64 203 GLU A N 1
ATOM 1575 C CA . GLU A 1 203 ? 40.190 30.428 -37.058 1.00 108.41 203 GLU A CA 1
ATOM 1576 C C . GLU A 1 203 ? 40.893 29.688 -38.214 1.00 111.05 203 GLU A C 1
ATOM 1577 O O . GLU A 1 203 ? 42.055 29.298 -38.074 1.00 113.56 203 GLU A O 1
ATOM 1583 N N . SER A 1 204 ? 40.170 29.472 -39.337 1.00 78.82 204 SER A N 1
ATOM 1584 C CA . SER A 1 204 ? 40.655 28.754 -40.521 1.00 76.12 204 SER A CA 1
ATOM 1585 C C . SER A 1 204 ? 39.833 29.073 -41.769 1.00 77.68 204 SER A C 1
ATOM 1586 O O . SER A 1 204 ? 38.658 29.426 -41.660 1.00 78.01 204 SER A O 1
ATOM 1589 N N . CYS A 1 205 ? 40.444 28.894 -42.954 1.00 71.67 205 CYS A N 1
ATOM 1590 C CA . CYS A 1 205 ? 39.801 29.089 -44.254 1.00 69.83 205 CYS A CA 1
ATOM 1591 C C . CYS A 1 205 ? 39.666 27.750 -44.985 1.00 70.00 205 CYS A C 1
ATOM 1592 O O . CYS A 1 205 ? 40.383 26.801 -44.665 1.00 69.47 205 CYS A O 1
ATOM 1595 N N . LYS A 1 206 ? 38.739 27.675 -45.954 1.00 64.10 206 LYS A N 1
ATOM 1596 C CA . LYS A 1 206 ? 38.507 26.486 -46.769 1.00 62.46 206 LYS A CA 1
ATOM 1597 C C . LYS A 1 206 ? 38.318 26.906 -48.234 1.00 63.91 206 LYS A C 1
ATOM 1598 O O . LYS A 1 206 ? 37.264 27.417 -48.618 1.00 63.81 206 LYS A O 1
ATOM 1604 N N . TRP A 1 207 ? 39.370 26.709 -49.038 1.00 58.41 207 TRP A N 1
ATOM 1605 C CA . TRP A 1 207 ? 39.400 27.066 -50.454 1.00 57.25 207 TRP A CA 1
ATOM 1606 C C . TRP A 1 207 ? 39.698 25.828 -51.290 1.00 60.31 207 TRP A C 1
ATOM 1607 O O . TRP A 1 207 ? 40.649 25.101 -50.998 1.00 58.79 207 TRP A O 1
ATOM 1618 N N . CYS A 1 208 ? 38.840 25.574 -52.304 1.00 57.88 208 CYS A N 1
ATOM 1619 C CA . CYS A 1 208 ? 38.893 24.450 -53.248 1.00 58.22 208 CYS A CA 1
ATOM 1620 C C . CYS A 1 208 ? 38.778 23.087 -52.535 1.00 61.71 208 CYS A C 1
ATOM 1621 O O . CYS A 1 208 ? 39.271 22.076 -53.042 1.00 61.33 208 CYS A O 1
ATOM 1624 N N . GLY A 1 209 ? 38.094 23.076 -51.392 1.00 58.29 209 GLY A N 1
ATOM 1625 C CA . GLY A 1 209 ? 37.864 21.882 -50.585 1.00 58.16 209 GLY A CA 1
ATOM 1626 C C . GLY A 1 209 ? 38.980 21.523 -49.625 1.00 60.76 209 GLY A C 1
ATOM 1627 O O . GLY A 1 209 ? 38.955 20.435 -49.041 1.00 61.33 209 GLY A O 1
ATOM 1628 N N . PHE A 1 210 ? 39.958 22.429 -49.441 1.00 55.63 210 PHE A N 1
ATOM 1629 C CA . PHE A 1 210 ? 41.102 22.217 -48.550 1.00 55.02 210 PHE A CA 1
ATOM 1630 C C . PHE A 1 210 ? 41.176 23.309 -47.484 1.00 59.00 210 PHE A C 1
ATOM 1631 O O . PHE A 1 210 ? 40.788 24.450 -47.738 1.00 58.41 210 PHE A O 1
ATOM 1639 N N . LYS A 1 211 ? 41.685 22.947 -46.293 1.00 56.40 211 LYS A N 1
ATOM 1640 C CA . LYS A 1 211 ? 41.787 23.827 -45.129 1.00 57.27 211 LYS A CA 1
ATOM 1641 C C . LYS A 1 211 ? 43.145 24.531 -45.044 1.00 61.40 211 LYS A C 1
ATOM 1642 O O . LYS A 1 211 ? 44.179 23.895 -45.217 1.00 60.52 211 LYS A O 1
ATOM 1648 N N . PHE A 1 212 ? 43.127 25.850 -44.780 1.00 58.91 212 PHE A N 1
ATOM 1649 C CA . PHE A 1 212 ? 44.328 26.677 -44.616 1.00 59.33 212 PHE A CA 1
ATOM 1650 C C . PHE A 1 212 ? 44.180 27.570 -43.389 1.00 65.82 212 PHE A C 1
ATOM 1651 O O . PHE A 1 212 ? 43.094 28.100 -43.140 1.00 65.72 212 PHE A O 1
ATOM 1659 N N . GLN A 1 213 ? 45.271 27.734 -42.626 1.00 64.58 213 GLN A N 1
ATOM 1660 C CA . GLN A 1 213 ? 45.298 28.573 -41.424 1.00 66.83 213 GLN A CA 1
ATOM 1661 C C . GLN A 1 213 ? 46.395 29.649 -41.540 1.00 72.46 213 GLN A C 1
ATOM 1662 O O . GLN A 1 213 ? 46.583 30.435 -40.608 1.00 74.05 213 GLN A O 1
ATOM 1668 N N . ARG A 1 214 ? 47.098 29.688 -42.696 1.00 68.29 214 ARG A N 1
ATOM 1669 C CA . ARG A 1 214 ? 48.190 30.612 -43.010 1.00 69.06 214 ARG A CA 1
ATOM 1670 C C . ARG A 1 214 ? 48.229 30.957 -44.512 1.00 71.81 214 ARG A C 1
ATOM 1671 O O . ARG A 1 214 ? 47.784 30.161 -45.340 1.00 69.92 214 ARG A O 1
ATOM 1679 N N . SER A 1 215 ? 48.773 32.141 -44.844 1.00 69.47 215 SER A N 1
ATOM 1680 C CA . SER A 1 215 ? 48.856 32.723 -46.191 1.00 68.58 215 SER A CA 1
ATOM 1681 C C . SER A 1 215 ? 49.852 32.056 -47.149 1.00 71.85 215 SER A C 1
ATOM 1682 O O . SER A 1 215 ? 49.683 32.207 -48.365 1.00 70.52 215 SER A O 1
ATOM 1685 N N . GLU A 1 216 ? 50.889 31.366 -46.623 1.00 69.20 216 GLU A N 1
ATOM 1686 C CA . GLU A 1 216 ? 51.948 30.736 -47.421 1.00 68.85 216 GLU A CA 1
ATOM 1687 C C . GLU A 1 216 ? 51.417 29.814 -48.537 1.00 70.86 216 GLU A C 1
ATOM 1688 O O . GLU A 1 216 ? 50.606 28.918 -48.283 1.00 69.90 216 GLU A O 1
ATOM 1694 N N . GLY A 1 217 ? 51.891 30.074 -49.759 1.00 66.77 217 GLY A N 1
ATOM 1695 C CA . GLY A 1 217 ? 51.558 29.315 -50.962 1.00 65.12 217 GLY A CA 1
ATOM 1696 C C . GLY A 1 217 ? 50.313 29.766 -51.699 1.00 67.48 217 GLY A C 1
ATOM 1697 O O . GLY A 1 217 ? 50.198 29.540 -52.909 1.00 66.64 217 GLY A O 1
ATOM 1698 N N . LEU A 1 218 ? 49.359 30.367 -50.964 1.00 63.53 218 LEU A N 1
ATOM 1699 C CA . LEU A 1 218 ? 48.071 30.842 -51.474 1.00 62.69 218 LEU A CA 1
ATOM 1700 C C . LEU A 1 218 ? 48.205 32.149 -52.264 1.00 66.99 218 LEU A C 1
ATOM 1701 O O . LEU A 1 218 ? 49.122 32.922 -51.971 1.00 67.59 218 LEU A O 1
ATOM 1706 N N . PRO A 1 219 ? 47.279 32.451 -53.223 1.00 63.29 219 PRO A N 1
ATOM 1707 C CA . PRO A 1 219 ? 47.351 33.746 -53.934 1.00 64.25 219 PRO A CA 1
ATOM 1708 C C . PRO A 1 219 ? 47.241 34.920 -52.958 1.00 69.31 219 PRO A C 1
ATOM 1709 O O . PRO A 1 219 ? 47.978 35.897 -53.085 1.00 70.29 219 PRO A O 1
ATOM 1713 N N . HIS A 1 220 ? 46.349 34.786 -51.954 1.00 65.57 220 HIS A N 1
ATOM 1714 C CA . HIS A 1 220 ? 46.103 35.748 -50.876 1.00 66.38 220 HIS A CA 1
ATOM 1715 C C . HIS A 1 220 ? 45.390 35.058 -49.706 1.00 69.55 220 HIS A C 1
ATOM 1716 O O . HIS A 1 220 ? 44.925 33.924 -49.850 1.00 67.72 220 HIS A O 1
ATOM 1723 N N . TYR A 1 221 ? 45.323 35.735 -48.547 1.00 67.50 221 TYR A N 1
ATOM 1724 C CA . TYR A 1 221 ? 44.662 35.216 -47.349 1.00 67.43 221 TYR A CA 1
ATOM 1725 C C . TYR A 1 221 ? 44.043 36.378 -46.561 1.00 72.29 221 TYR A C 1
ATOM 1726 O O . TYR A 1 221 ? 44.716 37.399 -46.386 1.00 73.44 221 TYR A O 1
ATOM 1735 N N . PRO A 1 222 ? 42.752 36.309 -46.148 1.00 68.21 222 PRO A N 1
ATOM 1736 C CA . PRO A 1 222 ? 41.802 35.182 -46.242 1.00 66.55 222 PRO A CA 1
ATOM 1737 C C . PRO A 1 222 ? 41.320 34.879 -47.668 1.00 68.43 222 PRO A C 1
ATOM 1738 O O . PRO A 1 222 ? 41.321 35.768 -48.521 1.00 68.26 222 PRO A O 1
ATOM 1742 N N . ILE A 1 223 ? 40.903 33.609 -47.912 1.00 63.55 223 ILE A N 1
ATOM 1743 C CA . ILE A 1 223 ? 40.424 33.119 -49.216 1.00 62.43 223 ILE A CA 1
ATOM 1744 C C . ILE A 1 223 ? 39.252 32.098 -49.039 1.00 66.64 223 ILE A C 1
ATOM 1745 O O . ILE A 1 223 ? 39.194 31.397 -48.027 1.00 66.19 223 ILE A O 1
ATOM 1750 N N . GLY A 1 224 ? 38.350 32.047 -50.029 1.00 63.57 224 GLY A N 1
ATOM 1751 C CA . GLY A 1 224 ? 37.189 31.156 -50.069 1.00 63.92 224 GLY A CA 1
ATOM 1752 C C . GLY A 1 224 ? 36.188 31.410 -48.961 1.00 69.88 224 GLY A C 1
ATOM 1753 O O . GLY A 1 224 ? 35.659 32.516 -48.843 1.00 70.63 224 GLY A O 1
ATOM 1754 N N . LYS A 1 225 ? 35.916 30.382 -48.152 1.00 67.20 225 LYS A N 1
ATOM 1755 C CA . LYS A 1 225 ? 35.038 30.483 -46.987 1.00 68.62 225 LYS A CA 1
ATOM 1756 C C . LYS A 1 225 ? 35.903 30.327 -45.743 1.00 73.49 225 LYS A C 1
ATOM 1757 O O . LYS A 1 225 ? 36.747 29.432 -45.700 1.00 72.15 225 LYS A O 1
ATOM 1763 N N . CYS A 1 226 ? 35.759 31.241 -44.775 1.00 72.15 226 CYS A N 1
ATOM 1764 C CA . CYS A 1 226 ? 36.555 31.216 -43.549 1.00 73.20 226 CYS A CA 1
ATOM 1765 C C . CYS A 1 226 ? 35.649 31.273 -42.321 1.00 79.60 226 CYS A C 1
ATOM 1766 O O . CYS A 1 226 ? 34.621 31.950 -42.339 1.00 79.97 226 CYS A O 1
ATOM 1769 N N . ARG A 1 227 ? 36.042 30.550 -41.262 1.00 77.60 227 ARG A N 1
ATOM 1770 C CA . ARG A 1 227 ? 35.319 30.442 -39.995 1.00 79.84 227 ARG A CA 1
ATOM 1771 C C . ARG A 1 227 ? 35.949 31.350 -38.941 1.00 86.06 227 ARG A C 1
ATOM 1772 O O . ARG A 1 227 ? 37.165 31.315 -38.741 1.00 85.50 227 ARG A O 1
ATOM 1780 N N . LEU A 1 228 ? 35.116 32.146 -38.258 1.00 85.13 228 LEU A N 1
ATOM 1781 C CA . LEU A 1 228 ? 35.571 33.032 -37.191 1.00 87.35 228 LEU A CA 1
ATOM 1782 C C . LEU A 1 228 ? 35.791 32.236 -35.909 1.00 93.43 228 LEU A C 1
ATOM 1783 O O . LEU A 1 228 ? 35.123 31.217 -35.698 1.00 93.12 228 LEU A O 1
ATOM 1788 N N . LYS A 1 229 ? 36.685 32.733 -35.028 1.00 92.22 229 LYS A N 1
ATOM 1789 C CA . LYS A 1 229 ? 36.954 32.139 -33.710 1.00 94.71 229 LYS A CA 1
ATOM 1790 C C . LYS A 1 229 ? 35.669 32.178 -32.863 1.00 101.32 229 LYS A C 1
ATOM 1791 O O . LYS A 1 229 ? 35.475 31.351 -31.971 1.00 102.69 229 LYS A O 1
ATOM 1797 N N . ASN A 1 230 ? 34.788 33.144 -33.192 1.00 98.27 230 ASN A N 1
ATOM 1798 C CA . ASN A 1 230 ? 33.490 33.428 -32.590 1.00 100.41 230 ASN A CA 1
ATOM 1799 C C . ASN A 1 230 ? 32.409 32.393 -32.926 1.00 102.62 230 ASN A C 1
ATOM 1800 O O . ASN A 1 230 ? 31.535 32.156 -32.091 1.00 104.74 230 ASN A O 1
ATOM 1805 N N . GLU A 1 231 ? 32.430 31.817 -34.148 1.00 95.29 231 GLU A N 1
ATOM 1806 C CA . GLU A 1 231 ? 31.367 30.915 -34.602 1.00 94.21 231 GLU A CA 1
ATOM 1807 C C . GLU A 1 231 ? 31.805 29.475 -34.925 1.00 95.42 231 GLU A C 1
ATOM 1808 O O . GLU A 1 231 ? 32.987 29.134 -34.860 1.00 93.97 231 GLU A O 1
ATOM 1814 N N . THR A 1 232 ? 30.799 28.645 -35.278 1.00 91.34 232 THR A N 1
ATOM 1815 C CA . THR A 1 232 ? 30.878 27.221 -35.635 1.00 89.96 232 THR A CA 1
ATOM 1816 C C . THR A 1 232 ? 30.872 26.997 -37.147 1.00 90.18 232 THR A C 1
ATOM 1817 O O . THR A 1 232 ? 31.393 25.985 -37.615 1.00 88.60 232 THR A O 1
ATOM 1821 N N . GLY A 1 233 ? 30.223 27.904 -37.876 1.00 85.24 233 GLY A N 1
ATOM 1822 C CA . GLY A 1 233 ? 30.085 27.834 -39.325 1.00 82.40 233 GLY A CA 1
ATOM 1823 C C . GLY A 1 233 ? 31.047 28.714 -40.098 1.00 82.73 233 GLY A C 1
ATOM 1824 O O . GLY A 1 233 ? 31.726 29.564 -39.516 1.00 82.58 233 GLY A O 1
ATOM 1825 N N . TYR A 1 234 ? 31.090 28.518 -41.427 1.00 76.41 234 TYR A N 1
ATOM 1826 C CA . TYR A 1 234 ? 31.959 29.254 -42.342 1.00 73.87 234 TYR A CA 1
ATOM 1827 C C . TYR A 1 234 ? 31.237 30.425 -43.004 1.00 77.16 234 TYR A C 1
ATOM 1828 O O . TYR A 1 234 ? 30.070 30.310 -43.389 1.00 77.29 234 TYR A O 1
ATOM 1837 N N . ARG A 1 235 ? 31.957 31.551 -43.146 1.00 72.88 235 ARG A N 1
ATOM 1838 C CA . ARG A 1 235 ? 31.467 32.774 -43.779 1.00 72.95 235 ARG A CA 1
ATOM 1839 C C . ARG A 1 235 ? 32.184 32.983 -45.110 1.00 74.80 235 ARG A C 1
ATOM 1840 O O . ARG A 1 235 ? 33.380 32.718 -45.207 1.00 73.26 235 ARG A O 1
ATOM 1848 N N . LEU A 1 236 ? 31.453 33.439 -46.131 1.00 71.37 236 LEU A N 1
ATOM 1849 C CA . LEU A 1 236 ? 31.985 33.662 -47.470 1.00 69.89 236 LEU A CA 1
ATOM 1850 C C . LEU A 1 236 ? 32.858 34.928 -47.531 1.00 73.76 236 LEU A C 1
ATOM 1851 O O . LEU A 1 236 ? 32.413 36.020 -47.172 1.00 74.68 236 LEU A O 1
ATOM 1856 N N . VAL A 1 237 ? 34.123 34.746 -47.971 1.00 69.08 237 VAL A N 1
ATOM 1857 C CA . VAL A 1 237 ? 35.132 35.808 -48.120 1.00 68.97 237 VAL A CA 1
ATOM 1858 C C . VAL A 1 237 ? 35.291 36.146 -49.623 1.00 72.87 237 VAL A C 1
ATOM 1859 O O . VAL A 1 237 ? 35.208 37.318 -49.967 1.00 73.72 237 VAL A O 1
ATOM 1863 N N . ASP A 1 238 ? 35.433 35.135 -50.516 1.00 68.69 238 ASP A N 1
ATOM 1864 C CA . ASP A 1 238 ? 35.530 35.372 -51.971 1.00 69.00 238 ASP A CA 1
ATOM 1865 C C . ASP A 1 238 ? 35.092 34.151 -52.822 1.00 72.42 238 ASP A C 1
ATOM 1866 O O . ASP A 1 238 ? 34.943 33.046 -52.301 1.00 71.47 238 ASP A O 1
ATOM 1871 N N . ASN A 1 239 ? 35.006 34.368 -54.155 1.00 69.54 239 ASN A N 1
ATOM 1872 C CA . ASN A 1 239 ? 34.628 33.433 -55.223 1.00 69.54 239 ASN A CA 1
ATOM 1873 C C . ASN A 1 239 ? 35.836 33.157 -56.152 1.00 72.27 239 ASN A C 1
ATOM 1874 O O . ASN A 1 239 ? 35.631 32.762 -57.310 1.00 72.81 239 ASN A O 1
ATOM 1879 N N . THR A 1 240 ? 37.083 33.377 -55.662 1.00 66.99 240 THR A N 1
ATOM 1880 C CA . THR A 1 240 ? 38.308 33.138 -56.447 1.00 66.15 240 THR A CA 1
ATOM 1881 C C . THR A 1 240 ? 38.336 31.743 -57.038 1.00 68.71 240 THR A C 1
ATOM 1882 O O . THR A 1 240 ? 38.017 30.760 -56.355 1.00 67.46 240 THR A O 1
ATOM 1886 N N . SER A 1 241 ? 38.698 31.683 -58.328 1.00 65.24 241 SER A N 1
ATOM 1887 C CA . SER A 1 241 ? 38.745 30.479 -59.142 1.00 64.73 241 SER A CA 1
ATOM 1888 C C . SER A 1 241 ? 39.783 29.487 -58.642 1.00 66.19 241 SER A C 1
ATOM 1889 O O . SER A 1 241 ? 40.891 29.865 -58.255 1.00 64.58 241 SER A O 1
ATOM 1892 N N . CYS A 1 242 ? 39.404 28.202 -58.673 1.00 62.52 242 CYS A N 1
ATOM 1893 C CA . CYS A 1 242 ? 40.257 27.076 -58.315 1.00 61.25 242 CYS A CA 1
ATOM 1894 C C . CYS A 1 242 ? 41.121 26.735 -59.505 1.00 66.28 242 CYS A C 1
ATOM 1895 O O . CYS A 1 242 ? 42.141 26.053 -59.367 1.00 65.15 242 CYS A O 1
ATOM 1898 N N . ASN A 1 243 ? 40.730 27.275 -60.673 1.00 64.67 243 ASN A N 1
ATOM 1899 C CA . ASN A 1 243 ? 41.478 27.111 -61.893 1.00 65.79 243 ASN A CA 1
ATOM 1900 C C . ASN A 1 243 ? 42.601 28.142 -61.948 1.00 70.54 243 ASN A C 1
ATOM 1901 O O . ASN A 1 243 ? 42.458 29.228 -62.520 1.00 71.61 243 ASN A O 1
ATOM 1906 N N . ARG A 1 244 ? 43.719 27.782 -61.318 1.00 66.41 244 ARG A N 1
ATOM 1907 C CA . ARG A 1 244 ? 44.954 28.550 -61.286 1.00 66.47 244 ARG A CA 1
ATOM 1908 C C . ARG A 1 244 ? 45.634 28.281 -62.609 1.00 72.80 244 ARG A C 1
ATOM 1909 O O . ARG A 1 244 ? 46.053 27.144 -62.858 1.00 72.50 244 ARG A O 1
ATOM 1917 N N . GLU A 1 245 ? 45.653 29.301 -63.500 1.00 71.77 245 GLU A N 1
ATOM 1918 C CA . GLU A 1 245 ? 46.111 29.203 -64.895 1.00 73.82 245 GLU A CA 1
ATOM 1919 C C . GLU A 1 245 ? 45.086 28.318 -65.590 1.00 78.98 245 GLU A C 1
ATOM 1920 O O . GLU A 1 245 ? 43.892 28.633 -65.562 1.00 79.55 245 GLU A O 1
ATOM 1926 N N . GLY A 1 246 ? 45.538 27.174 -66.090 1.00 75.30 246 GLY A N 1
ATOM 1927 C CA . GLY A 1 246 ? 44.688 26.156 -66.686 1.00 76.03 246 GLY A CA 1
ATOM 1928 C C . GLY A 1 246 ? 44.676 24.892 -65.845 1.00 78.09 246 GLY A C 1
ATOM 1929 O O . GLY A 1 246 ? 44.213 23.850 -66.312 1.00 79.06 246 GLY A O 1
ATOM 1930 N N . VAL A 1 247 ? 45.172 24.982 -64.579 1.00 71.60 247 VAL A N 1
ATOM 1931 C CA . VAL A 1 247 ? 45.252 23.881 -63.599 1.00 69.43 247 VAL A CA 1
ATOM 1932 C C . VAL A 1 247 ? 44.195 24.089 -62.495 1.00 70.97 247 VAL A C 1
ATOM 1933 O O . VAL A 1 247 ? 44.212 25.121 -61.821 1.00 69.69 247 VAL A O 1
ATOM 1937 N N . ALA A 1 248 ? 43.327 23.085 -62.269 1.00 66.92 248 ALA A N 1
ATOM 1938 C CA . ALA A 1 248 ? 42.275 23.170 -61.254 1.00 65.54 248 ALA A CA 1
ATOM 1939 C C . ALA A 1 248 ? 42.642 22.450 -59.950 1.00 66.93 248 ALA A C 1
ATOM 1940 O O . ALA A 1 248 ? 43.046 21.286 -59.980 1.00 66.15 248 ALA A O 1
ATOM 1942 N N . ILE A 1 249 ? 42.481 23.152 -58.806 1.00 62.11 249 ILE A N 1
ATOM 1943 C CA . ILE A 1 249 ? 42.671 22.609 -57.455 1.00 60.72 249 ILE A CA 1
ATOM 1944 C C . ILE A 1 249 ? 41.297 22.059 -57.066 1.00 65.86 249 ILE A C 1
ATOM 1945 O O . ILE A 1 249 ? 40.332 22.822 -56.994 1.00 65.65 249 ILE A O 1
ATOM 1950 N N . VAL A 1 250 ? 41.192 20.735 -56.903 1.00 63.62 250 VAL A N 1
ATOM 1951 C CA . VAL A 1 250 ? 39.929 20.038 -56.648 1.00 64.71 250 VAL A CA 1
ATOM 1952 C C . VAL A 1 250 ? 40.107 19.010 -55.491 1.00 69.63 250 VAL A C 1
ATOM 1953 O O . VAL A 1 250 ? 41.183 18.414 -55.398 1.00 68.66 250 VAL A O 1
ATOM 1957 N N . PRO A 1 251 ? 39.092 18.790 -54.602 1.00 67.99 251 PRO A N 1
ATOM 1958 C CA . PRO A 1 251 ? 39.267 17.814 -53.503 1.00 68.39 251 PRO A CA 1
ATOM 1959 C C . PRO A 1 251 ? 39.624 16.397 -53.968 1.00 74.44 251 PRO A C 1
ATOM 1960 O O . PRO A 1 251 ? 40.337 15.692 -53.253 1.00 74.18 251 PRO A O 1
ATOM 1964 N N . GLN A 1 252 ? 39.150 15.993 -55.164 1.00 72.58 252 GLN A N 1
ATOM 1965 C CA . GLN A 1 252 ? 39.421 14.680 -55.756 1.00 73.76 252 GLN A CA 1
ATOM 1966 C C . GLN A 1 252 ? 40.236 14.867 -57.047 1.00 77.88 252 GLN A C 1
ATOM 1967 O O . GLN A 1 252 ? 39.680 14.868 -58.150 1.00 78.86 252 GLN A O 1
ATOM 1973 N N . GLY A 1 253 ? 41.545 15.060 -56.879 1.00 73.20 253 GLY A N 1
ATOM 1974 C CA . GLY A 1 253 ? 42.482 15.297 -57.972 1.00 73.00 253 GLY A CA 1
ATOM 1975 C C . GLY A 1 253 ? 43.360 14.125 -58.360 1.00 77.50 253 GLY A C 1
ATOM 1976 O O . GLY A 1 253 ? 43.429 13.123 -57.641 1.00 77.69 253 GLY A O 1
ATOM 1977 N N . THR A 1 254 ? 44.045 14.261 -59.514 1.00 73.96 254 THR A N 1
ATOM 1978 C CA . THR A 1 254 ? 44.933 13.252 -60.093 1.00 74.60 254 THR A CA 1
ATOM 1979 C C . THR A 1 254 ? 46.292 13.232 -59.368 1.00 76.71 254 THR A C 1
ATOM 1980 O O . THR A 1 254 ? 46.774 12.149 -59.030 1.00 77.25 254 THR A O 1
ATOM 1984 N N . VAL A 1 255 ? 46.920 14.414 -59.162 1.00 71.02 255 VAL A N 1
ATOM 1985 C CA . VAL A 1 255 ? 48.237 14.535 -58.524 1.00 69.63 255 VAL A CA 1
ATOM 1986 C C . VAL A 1 255 ? 48.171 15.323 -57.217 1.00 70.69 255 VAL A C 1
ATOM 1987 O O . VAL A 1 255 ? 47.461 16.323 -57.120 1.00 69.26 255 VAL A O 1
ATOM 1991 N N . LYS A 1 256 ? 48.957 14.867 -56.228 1.00 66.48 256 LYS A N 1
ATOM 1992 C CA . LYS A 1 256 ? 49.124 15.504 -54.929 1.00 65.10 256 LYS A CA 1
ATOM 1993 C C . LYS A 1 256 ? 50.302 16.477 -54.970 1.00 68.04 256 LYS A C 1
ATOM 1994 O O . LYS A 1 256 ? 51.355 16.148 -55.524 1.00 68.28 256 LYS A O 1
ATOM 2000 N N . CYS A 1 257 ? 50.121 17.674 -54.384 1.00 63.25 257 CYS A N 1
ATOM 2001 C CA . CYS A 1 257 ? 51.151 18.714 -54.257 1.00 62.78 257 CYS A CA 1
ATOM 2002 C C . CYS A 1 257 ? 50.852 19.584 -53.018 1.00 65.27 257 CYS A C 1
ATOM 2003 O O . CYS A 1 257 ? 49.841 19.345 -52.356 1.00 64.51 257 CYS A O 1
ATOM 2006 N N . LYS A 1 258 ? 51.733 20.545 -52.671 1.00 61.51 258 LYS A N 1
ATOM 2007 C CA . LYS A 1 258 ? 51.538 21.320 -51.445 1.00 61.15 258 LYS A CA 1
ATOM 2008 C C . LYS A 1 258 ? 51.437 22.833 -51.607 1.00 64.43 258 LYS A C 1
ATOM 2009 O O . LYS A 1 258 ? 52.186 23.447 -52.366 1.00 64.31 258 LYS A O 1
ATOM 2015 N N . ILE A 1 259 ? 50.531 23.424 -50.810 1.00 60.48 259 ILE A N 1
ATOM 2016 C CA . ILE A 1 259 ? 50.292 24.860 -50.656 1.00 60.35 259 ILE A CA 1
ATOM 2017 C C . ILE A 1 259 ? 50.472 25.123 -49.156 1.00 65.87 259 ILE A C 1
ATOM 2018 O O . ILE A 1 259 ? 49.595 24.774 -48.362 1.00 65.34 259 ILE A O 1
ATOM 2023 N N . GLY A 1 260 ? 51.638 25.649 -48.784 1.00 64.11 260 GLY A N 1
ATOM 2024 C CA . GLY A 1 260 ? 51.995 25.888 -47.388 1.00 65.43 260 GLY A CA 1
ATOM 2025 C C . GLY A 1 260 ? 52.229 24.565 -46.686 1.00 70.00 260 GLY A C 1
ATOM 2026 O O . GLY A 1 260 ? 53.131 23.813 -47.066 1.00 70.23 260 GLY A O 1
ATOM 2027 N N . ASP A 1 261 ? 51.373 24.246 -45.700 1.00 66.66 261 ASP A N 1
ATOM 2028 C CA . ASP A 1 261 ? 51.416 22.982 -44.957 1.00 67.17 261 ASP A CA 1
ATOM 2029 C C . ASP A 1 261 ? 50.356 22.005 -45.473 1.00 68.57 261 ASP A C 1
ATOM 2030 O O . ASP A 1 261 ? 50.447 20.805 -45.205 1.00 68.65 261 ASP A O 1
ATOM 2035 N N . THR A 1 262 ? 49.346 22.528 -46.194 1.00 62.86 262 THR A N 1
ATOM 2036 C CA . THR A 1 262 ? 48.212 21.768 -46.709 1.00 61.39 262 THR A CA 1
ATOM 2037 C C . THR A 1 262 ? 48.560 20.953 -47.955 1.00 64.12 262 THR A C 1
ATOM 2038 O O . THR A 1 262 ? 49.068 21.492 -48.943 1.00 63.25 262 THR A O 1
ATOM 2042 N N . THR A 1 263 ? 48.224 19.653 -47.909 1.00 60.56 263 THR A N 1
ATOM 2043 C CA . THR A 1 263 ? 48.342 18.732 -49.035 1.00 59.83 263 THR A CA 1
ATOM 2044 C C . THR A 1 263 ? 47.144 19.042 -49.926 1.00 62.36 263 THR A C 1
ATOM 2045 O O . THR A 1 263 ? 46.011 19.102 -49.439 1.00 61.90 263 THR A O 1
ATOM 2049 N N . VAL A 1 264 ? 47.402 19.293 -51.208 1.00 58.14 264 VAL A N 1
ATOM 2050 C CA . VAL A 1 264 ? 46.387 19.682 -52.176 1.00 57.27 264 VAL A CA 1
ATOM 2051 C C . VAL A 1 264 ? 46.398 18.714 -53.375 1.00 60.97 264 VAL A C 1
ATOM 2052 O O . VAL A 1 264 ? 47.442 18.158 -53.714 1.00 60.94 264 VAL A O 1
ATOM 2056 N N . GLN A 1 265 ? 45.216 18.490 -53.974 1.00 57.40 265 GLN A N 1
ATOM 2057 C CA . GLN A 1 265 ? 45.016 17.633 -55.142 1.00 57.77 265 GLN A CA 1
ATOM 2058 C C . GLN A 1 265 ? 44.657 18.503 -56.346 1.00 60.89 265 GLN A C 1
ATOM 2059 O O . GLN A 1 265 ? 43.884 19.454 -56.206 1.00 59.95 265 GLN A O 1
ATOM 2065 N N . VA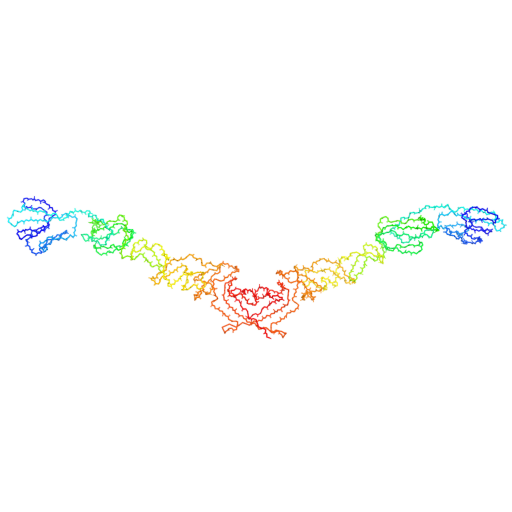L A 1 266 ? 45.259 18.216 -57.514 1.00 57.77 266 VAL A N 1
ATOM 2066 C CA . VAL A 1 266 ? 45.062 19.020 -58.728 1.00 57.77 266 VAL A CA 1
ATOM 2067 C C . VAL A 1 266 ? 44.757 18.153 -59.968 1.00 63.00 266 VAL A C 1
ATOM 2068 O O . VAL A 1 266 ? 45.155 16.987 -60.028 1.00 63.06 266 VAL A O 1
ATOM 2072 N N . ILE A 1 267 ? 44.062 18.750 -60.960 1.00 60.56 267 ILE A N 1
ATOM 2073 C CA . ILE A 1 267 ? 43.706 18.151 -62.252 1.00 62.37 267 ILE A CA 1
ATOM 2074 C C . ILE A 1 267 ? 44.075 19.134 -63.376 1.00 67.34 267 ILE A C 1
ATOM 2075 O O . ILE A 1 267 ? 43.886 20.346 -63.226 1.00 66.18 267 ILE A O 1
ATOM 2080 N N . ALA A 1 268 ? 44.591 18.605 -64.498 1.00 65.96 268 ALA A N 1
ATOM 2081 C CA . ALA A 1 268 ? 44.947 19.412 -65.663 1.00 67.23 268 ALA A CA 1
ATOM 2082 C C . ALA A 1 268 ? 43.726 19.638 -66.554 1.00 73.03 268 ALA A C 1
ATOM 2083 O O . ALA A 1 268 ? 43.012 18.679 -66.861 1.00 74.28 268 ALA A O 1
ATOM 2085 N N . LEU A 1 269 ? 43.478 20.901 -66.954 1.00 69.85 269 LEU A N 1
ATOM 2086 C CA . LEU A 1 269 ? 42.361 21.249 -67.842 1.00 72.07 269 LEU A CA 1
ATOM 2087 C C . LEU A 1 269 ? 42.875 21.499 -69.268 1.00 79.23 269 LEU A C 1
ATOM 2088 O O . LEU A 1 269 ? 42.114 21.355 -70.226 1.00 81.45 269 LEU A O 1
ATOM 2093 N N . ASP A 1 270 ? 44.170 21.854 -69.397 1.00 75.67 270 ASP A N 1
ATOM 2094 C CA . ASP A 1 270 ? 44.873 22.054 -70.666 1.00 78.13 270 ASP A CA 1
ATOM 2095 C C . ASP A 1 270 ? 46.300 21.504 -70.560 1.00 81.69 270 ASP A C 1
ATOM 2096 O O . ASP A 1 270 ? 46.850 21.430 -69.457 1.00 78.78 270 ASP A O 1
ATOM 2101 N N . THR A 1 271 ? 46.888 21.111 -71.702 1.00 81.09 271 THR A N 1
ATOM 2102 C CA . THR A 1 271 ? 48.245 20.556 -71.771 1.00 81.11 271 THR A CA 1
ATOM 2103 C C . THR A 1 271 ? 49.270 21.641 -72.167 1.00 85.79 271 THR A C 1
ATOM 2104 O O . THR A 1 271 ? 50.412 21.311 -72.499 1.00 86.22 271 THR A O 1
ATOM 2108 N N . LYS A 1 272 ? 48.858 22.925 -72.123 1.00 82.25 272 LYS A N 1
ATOM 2109 C CA . LYS A 1 272 ? 49.687 24.085 -72.465 1.00 82.98 272 LYS A CA 1
ATOM 2110 C C . LYS A 1 272 ? 50.778 24.302 -71.412 1.00 84.56 272 LYS A C 1
ATOM 2111 O O . LYS A 1 272 ? 50.533 24.069 -70.232 1.00 81.40 272 LYS A O 1
ATOM 2117 N N . LEU A 1 273 ? 51.977 24.750 -71.843 1.00 82.60 273 LEU A N 1
ATOM 2118 C CA . LEU A 1 273 ? 53.125 25.034 -70.973 1.00 80.87 273 LEU A CA 1
ATOM 2119 C C . LEU A 1 273 ? 52.729 26.107 -69.948 1.00 82.12 273 LEU A C 1
ATOM 2120 O O . LEU A 1 273 ? 52.497 27.263 -70.314 1.00 82.64 273 LEU A O 1
ATOM 2125 N N . GLY A 1 274 ? 52.582 25.684 -68.694 1.00 75.69 274 GLY A N 1
ATOM 2126 C CA . GLY A 1 274 ? 52.165 26.552 -67.598 1.00 73.34 274 GLY A CA 1
ATOM 2127 C C . GLY A 1 274 ? 52.635 26.120 -66.220 1.00 74.35 274 GLY A C 1
ATOM 2128 O O . GLY A 1 274 ? 53.109 24.996 -66.050 1.00 73.43 274 GLY A O 1
ATOM 2129 N N . PRO A 1 275 ? 52.511 26.993 -65.198 1.00 69.16 275 PRO A N 1
ATOM 2130 C CA . PRO A 1 275 ? 52.991 26.616 -63.860 1.00 67.01 275 PRO A CA 1
ATOM 2131 C C . PRO A 1 275 ? 51.991 25.817 -63.026 1.00 68.31 275 PRO A C 1
ATOM 2132 O O . PRO A 1 275 ? 50.781 25.893 -63.246 1.00 67.74 275 PRO A O 1
ATOM 2136 N N . MET A 1 276 ? 52.516 25.074 -62.035 1.00 62.91 276 MET A N 1
ATOM 2137 C CA . MET A 1 276 ? 51.719 24.353 -61.047 1.00 60.72 276 MET A CA 1
ATOM 2138 C C . MET A 1 276 ? 51.370 25.362 -59.948 1.00 64.44 276 MET A C 1
ATOM 2139 O O . MET A 1 276 ? 52.228 26.182 -59.608 1.00 64.43 276 MET A O 1
ATOM 2144 N N . PRO A 1 277 ? 50.132 25.382 -59.407 1.00 60.79 277 PRO A N 1
ATOM 2145 C CA . PRO A 1 277 ? 49.806 26.389 -58.378 1.00 60.36 277 PRO A CA 1
ATOM 2146 C C . PRO A 1 277 ? 50.216 25.951 -56.972 1.00 65.22 277 PRO A C 1
ATOM 2147 O O . PRO A 1 277 ? 49.665 26.432 -55.975 1.00 64.66 277 PRO A O 1
ATOM 2151 N N . CYS A 1 278 ? 51.196 25.042 -56.900 1.00 62.96 278 CYS A N 1
ATOM 2152 C CA . CYS A 1 278 ? 51.671 24.439 -55.665 1.00 62.89 278 CYS A CA 1
ATOM 2153 C C . CYS A 1 278 ? 53.165 24.121 -55.744 1.00 68.92 278 CYS A C 1
ATOM 2154 O O . CYS A 1 278 ? 53.815 24.400 -56.755 1.00 69.29 278 CYS A O 1
ATOM 2157 N N . LYS A 1 279 ? 53.702 23.559 -54.645 1.00 66.89 279 LYS A N 1
ATOM 2158 C CA . LYS A 1 279 ? 55.089 23.116 -54.492 1.00 68.44 279 LYS A CA 1
ATOM 2159 C C . LYS A 1 279 ? 55.109 21.574 -54.506 1.00 74.48 279 LYS A C 1
ATOM 2160 O O . LYS A 1 279 ? 54.068 20.978 -54.214 1.00 73.00 279 LYS A O 1
ATOM 2166 N N . PRO A 1 280 ? 56.231 20.897 -54.866 1.00 74.31 280 PRO A N 1
ATOM 2167 C CA . PRO A 1 280 ? 56.208 19.423 -54.920 1.00 75.20 280 PRO A CA 1
ATOM 2168 C C . PRO A 1 280 ? 55.868 18.752 -53.589 1.00 81.51 280 PRO A C 1
ATOM 2169 O O . PRO A 1 280 ? 56.317 19.195 -52.529 1.00 81.64 280 PRO A O 1
ATOM 2173 N N . TYR A 1 281 ? 55.054 17.685 -53.659 1.00 79.65 281 TYR A N 1
ATOM 2174 C CA . TYR A 1 281 ? 54.628 16.887 -52.511 1.00 80.60 281 TYR A CA 1
ATOM 2175 C C . TYR A 1 281 ? 55.781 16.007 -52.036 1.00 88.75 281 TYR A C 1
ATOM 2176 O O . TYR A 1 281 ? 56.155 16.070 -50.860 1.00 89.28 281 TYR A O 1
ATOM 2185 N N . GLU A 1 282 ? 56.311 15.168 -52.974 1.00 87.78 282 GLU A N 1
ATOM 2186 C CA . GLU A 1 282 ? 57.364 14.153 -52.835 1.00 90.31 282 GLU A CA 1
ATOM 2187 C C . GLU A 1 282 ? 58.553 14.384 -53.786 1.00 97.04 282 GLU A C 1
ATOM 2188 O O . GLU A 1 282 ? 58.355 14.382 -55.003 1.00 96.15 282 GLU A O 1
ATOM 2194 N N . ILE A 1 283 ? 59.785 14.507 -53.242 1.00 96.78 283 ILE A N 1
ATOM 2195 C CA . ILE A 1 283 ? 61.004 14.664 -54.036 1.00 98.72 283 ILE A CA 1
ATOM 2196 C C . ILE A 1 283 ? 61.842 13.376 -53.893 1.00 105.94 283 ILE A C 1
ATOM 2197 O O . ILE A 1 283 ? 62.459 13.147 -52.848 1.00 106.94 283 ILE A O 1
ATOM 2202 N N . ILE A 1 284 ? 61.828 12.531 -54.941 1.00 103.93 284 ILE A N 1
ATOM 2203 C CA . ILE A 1 284 ? 62.590 11.276 -54.999 1.00 106.37 284 ILE A CA 1
ATOM 2204 C C . ILE A 1 284 ? 63.958 11.577 -55.630 1.00 113.39 284 ILE A C 1
ATOM 2205 O O . ILE A 1 284 ? 64.034 12.262 -56.653 1.00 112.60 284 ILE A O 1
ATOM 2210 N N . SER A 1 285 ? 65.037 11.100 -54.978 1.00 113.46 285 SER A N 1
ATOM 2211 C CA . SER A 1 285 ? 66.416 11.304 -55.430 1.00 116.16 285 SER A CA 1
ATOM 2212 C C . SER A 1 285 ? 66.861 10.181 -56.361 1.00 123.12 285 SER A C 1
ATOM 2213 O O . SER A 1 285 ? 66.391 9.051 -56.223 1.00 122.74 285 SER A O 1
ATOM 2216 N N . SER A 1 286 ? 67.785 10.494 -57.294 1.00 122.37 286 SER A N 1
ATOM 2217 C CA . SER A 1 286 ? 68.368 9.525 -58.232 1.00 124.89 286 SER A CA 1
ATOM 2218 C C . SER A 1 286 ? 69.215 8.503 -57.493 1.00 132.60 286 SER A C 1
ATOM 2219 O O . SER A 1 286 ? 69.217 7.335 -57.864 1.00 133.42 286 SER A O 1
ATOM 2222 N N . GLU A 1 287 ? 69.943 8.954 -56.458 1.00 131.31 287 GLU A N 1
ATOM 2223 C CA . GLU A 1 287 ? 70.787 8.107 -55.611 1.00 134.41 287 GLU A CA 1
ATOM 2224 C C . GLU A 1 287 ? 70.039 7.672 -54.354 1.00 138.43 287 GLU A C 1
ATOM 2225 O O . GLU A 1 287 ? 70.622 7.006 -53.491 1.00 140.36 287 GLU A O 1
ATOM 2231 N N . GLY A 1 288 ? 68.774 8.074 -54.255 1.00 105.20 288 GLY A N 1
ATOM 2232 C CA . GLY A 1 288 ? 67.903 7.770 -53.128 1.00 105.38 288 GLY A CA 1
ATOM 2233 C C . GLY A 1 288 ? 67.768 6.283 -52.848 1.00 110.11 288 GLY A C 1
ATOM 2234 O O . GLY A 1 288 ? 67.957 5.457 -53.742 1.00 109.89 288 GLY A O 1
ATOM 2235 N N . PRO A 1 289 ? 67.437 5.912 -51.602 1.00 107.06 289 PRO A N 1
ATOM 2236 C CA . PRO A 1 289 ? 67.277 4.482 -51.276 1.00 106.93 289 PRO A CA 1
ATOM 2237 C C . PRO A 1 289 ? 66.132 3.787 -52.036 1.00 110.68 289 PRO A C 1
ATOM 2238 O O . PRO A 1 289 ? 66.313 2.645 -52.459 1.00 110.20 289 PRO A O 1
ATOM 2242 N N . VAL A 1 290 ? 64.989 4.488 -52.239 1.00 107.14 290 VAL A N 1
ATOM 2243 C CA . VAL A 1 290 ? 63.775 4.029 -52.950 1.00 106.90 290 VAL A CA 1
ATOM 2244 C C . VAL A 1 290 ? 64.104 3.616 -54.380 1.00 110.17 290 VAL A C 1
ATOM 2245 O O . VAL A 1 290 ? 63.674 2.551 -54.829 1.00 109.72 290 VAL A O 1
ATOM 2249 N N . GLU A 1 291 ? 64.832 4.475 -55.102 1.00 106.20 291 GLU A N 1
ATOM 2250 C CA . GLU A 1 291 ? 65.220 4.173 -56.465 1.00 105.67 291 GLU A CA 1
ATOM 2251 C C . GLU A 1 291 ? 66.595 4.672 -56.784 1.00 108.35 291 GLU A C 1
ATOM 2252 O O . GLU A 1 291 ? 67.017 5.744 -56.340 1.00 107.89 291 GLU A O 1
ATOM 2258 N N . LYS A 1 292 ? 67.274 3.889 -57.612 1.00 103.90 292 LYS A N 1
ATOM 2259 C CA . LYS A 1 292 ? 68.615 4.187 -58.078 1.00 103.16 292 LYS A CA 1
ATOM 2260 C C . LYS A 1 292 ? 68.608 4.403 -59.593 1.00 105.33 292 LYS A C 1
ATOM 2261 O O . LYS A 1 292 ? 67.989 3.623 -60.317 1.00 104.94 292 LYS A O 1
ATOM 2267 N N . THR A 1 293 ? 69.238 5.494 -60.061 1.00 100.36 293 THR A N 1
ATOM 2268 C CA . THR A 1 293 ? 69.340 5.797 -61.489 1.00 99.36 293 THR A CA 1
ATOM 2269 C C . THR A 1 293 ? 70.739 6.351 -61.766 1.00 101.36 293 THR A C 1
ATOM 2270 O O . THR A 1 293 ? 71.101 7.397 -61.225 1.00 100.84 293 THR A O 1
ATOM 2274 N N . ALA A 1 294 ? 71.520 5.660 -62.606 1.00 104.02 294 ALA A N 1
ATOM 2275 C CA . ALA A 1 294 ? 72.876 6.080 -62.918 1.00 102.58 294 ALA A CA 1
ATOM 2276 C C . ALA A 1 294 ? 72.871 7.226 -63.937 1.00 103.17 294 ALA A C 1
ATOM 2277 O O . ALA A 1 294 ? 72.221 7.136 -64.969 1.00 102.50 294 ALA A O 1
ATOM 2279 N N . CYS A 1 295 ? 73.620 8.330 -63.644 1.00 97.44 295 CYS A N 1
ATOM 2280 C CA . CYS A 1 295 ? 73.683 9.474 -64.510 1.00 95.37 295 CYS A CA 1
ATOM 2281 C C . CYS A 1 295 ? 75.082 9.686 -65.068 1.00 97.19 295 CYS A C 1
ATOM 2282 O O . CYS A 1 295 ? 76.054 9.713 -64.305 1.00 97.17 295 CYS A O 1
ATOM 2285 N N . THR A 1 296 ? 75.180 9.855 -66.402 1.00 91.87 296 THR A N 1
ATOM 2286 C CA . THR A 1 296 ? 76.394 10.121 -67.165 1.00 90.75 296 THR A CA 1
ATOM 2287 C C . THR A 1 296 ? 76.078 11.085 -68.291 1.00 92.22 296 THR A C 1
ATOM 2288 O O . THR A 1 296 ? 74.945 11.084 -68.779 1.00 91.32 296 THR A O 1
ATOM 2292 N N . PHE A 1 297 ? 77.055 11.911 -68.700 1.00 87.50 297 PHE A N 1
ATOM 2293 C CA . PHE A 1 297 ? 76.830 12.858 -69.781 1.00 86.10 297 PHE A CA 1
ATOM 2294 C C . PHE A 1 297 ? 78.074 13.139 -70.631 1.00 88.84 297 PHE A C 1
ATOM 2295 O O . PHE A 1 297 ? 79.202 13.102 -70.143 1.00 88.83 297 PHE A O 1
ATOM 2303 N N . ASN A 1 298 ? 77.833 13.435 -71.917 1.00 84.09 298 ASN A N 1
ATOM 2304 C CA . ASN A 1 298 ? 78.823 13.842 -72.914 1.00 83.10 298 ASN A CA 1
ATOM 2305 C C . ASN A 1 298 ? 78.661 15.338 -73.163 1.00 85.60 298 ASN A C 1
ATOM 2306 O O . ASN A 1 298 ? 77.523 15.814 -73.213 1.00 84.83 298 ASN A O 1
ATOM 2311 N N . TYR A 1 299 ? 79.771 16.090 -73.301 1.00 81.64 299 TYR A N 1
ATOM 2312 C CA . TYR A 1 299 ? 79.668 17.531 -73.549 1.00 81.16 299 TYR A CA 1
ATOM 2313 C C . TYR A 1 299 ? 80.766 18.057 -74.502 1.00 83.99 299 TYR A C 1
ATOM 2314 O O . TYR A 1 299 ? 81.840 17.460 -74.603 1.00 83.43 299 TYR A O 1
ATOM 2323 N N . THR A 1 300 ? 80.447 19.152 -75.229 1.00 79.88 300 THR A N 1
ATOM 2324 C CA . THR A 1 300 ? 81.321 19.829 -76.201 1.00 79.40 300 THR A CA 1
ATOM 2325 C C . THR A 1 300 ? 81.201 21.354 -76.074 1.00 83.02 300 THR A C 1
ATOM 2326 O O . THR A 1 300 ? 80.236 21.844 -75.481 1.00 82.85 300 THR A O 1
ATOM 2330 N N . LYS A 1 301 ? 82.158 22.104 -76.648 1.00 79.28 301 LYS A N 1
ATOM 2331 C CA . LYS A 1 301 ? 82.106 23.568 -76.640 1.00 79.50 301 LYS A CA 1
ATOM 2332 C C . LYS A 1 301 ? 81.351 24.041 -77.888 1.00 82.58 301 LYS A C 1
ATOM 2333 O O . LYS A 1 301 ? 81.504 23.462 -78.962 1.00 81.70 301 LYS A O 1
ATOM 2339 N N . THR A 1 302 ? 80.515 25.075 -77.732 1.00 78.89 302 THR A N 1
ATOM 2340 C CA . THR A 1 302 ? 79.689 25.660 -78.793 1.00 78.44 302 THR A CA 1
ATOM 2341 C C . THR A 1 302 ? 79.530 27.177 -78.553 1.00 82.81 302 THR A C 1
ATOM 2342 O O . THR A 1 302 ? 80.089 27.704 -77.594 1.00 83.05 302 THR A O 1
ATOM 2346 N N . LEU A 1 303 ? 78.785 27.872 -79.424 1.00 79.25 303 LEU A N 1
ATOM 2347 C CA . LEU A 1 303 ? 78.495 29.295 -79.243 1.00 79.83 303 LEU A CA 1
ATOM 2348 C C . LEU A 1 303 ? 77.198 29.413 -78.441 1.00 83.13 303 LEU A C 1
ATOM 2349 O O . LEU A 1 303 ? 76.429 28.449 -78.403 1.00 81.64 303 LEU A O 1
ATOM 2354 N N . LYS A 1 304 ? 76.968 30.562 -77.775 1.00 80.38 304 LYS A N 1
ATOM 2355 C CA . LYS A 1 304 ? 75.777 30.786 -76.953 1.00 79.88 304 LYS A CA 1
ATOM 2356 C C . LYS A 1 304 ? 74.491 30.650 -77.778 1.00 82.15 304 LYS A C 1
ATOM 2357 O O . LYS A 1 304 ? 74.346 31.278 -78.833 1.00 82.10 304 LYS A O 1
ATOM 2363 N N . ASN A 1 305 ? 73.591 29.771 -77.295 1.00 77.13 305 ASN A N 1
ATOM 2364 C CA . ASN A 1 305 ? 72.288 29.406 -77.866 1.00 76.07 305 ASN A CA 1
ATOM 2365 C C . ASN A 1 305 ? 72.433 28.734 -79.250 1.00 77.86 305 ASN A C 1
ATOM 2366 O O . ASN A 1 305 ? 71.489 28.745 -80.036 1.00 77.40 305 ASN A O 1
ATOM 2371 N N . LYS A 1 306 ? 73.595 28.112 -79.519 1.00 72.82 306 LYS A N 1
ATOM 2372 C CA . LYS A 1 306 ? 73.856 27.412 -80.778 1.00 71.82 306 LYS A CA 1
ATOM 2373 C C . LYS A 1 306 ? 74.004 25.919 -80.512 1.00 74.13 306 LYS A C 1
ATOM 2374 O O . LYS A 1 306 ? 74.735 25.529 -79.602 1.00 73.47 306 LYS A O 1
ATOM 2380 N N . TYR A 1 307 ? 73.290 25.087 -81.292 1.00 69.78 307 TYR A N 1
ATOM 2381 C CA . TYR A 1 307 ? 73.264 23.645 -81.077 1.00 68.73 307 TYR A CA 1
ATOM 2382 C C . TYR A 1 307 ? 73.871 22.805 -82.207 1.00 72.00 307 TYR A C 1
ATOM 2383 O O . TYR A 1 307 ? 73.829 23.177 -83.378 1.00 71.97 307 TYR A O 1
ATOM 2392 N N . PHE A 1 308 ? 74.395 21.633 -81.818 1.00 67.65 308 PHE A N 1
ATOM 2393 C CA . PHE A 1 308 ? 74.930 20.559 -82.657 1.00 67.06 308 PHE A CA 1
ATOM 2394 C C . PHE A 1 308 ? 73.935 19.398 -82.675 1.00 71.57 308 PHE A C 1
ATOM 2395 O O . PHE A 1 308 ? 73.181 19.228 -81.715 1.00 70.96 308 PHE A O 1
ATOM 2403 N N . GLU A 1 309 ? 73.985 18.560 -83.718 1.00 69.04 309 GLU A N 1
ATOM 2404 C CA . GLU A 1 309 ? 73.122 17.382 -83.822 1.00 69.55 309 GLU A CA 1
ATOM 2405 C C . GLU A 1 309 ? 73.735 16.208 -83.049 1.00 74.05 309 GLU A C 1
ATOM 2406 O O . GLU A 1 309 ? 74.962 16.079 -83.051 1.00 73.40 309 GLU A O 1
ATOM 2412 N N . PRO A 1 310 ? 72.934 15.350 -82.372 1.00 71.55 310 PRO A N 1
ATOM 2413 C CA . PRO A 1 310 ? 71.462 15.338 -82.286 1.00 72.08 310 PRO A CA 1
ATOM 2414 C C . PRO A 1 310 ? 70.928 15.940 -80.975 1.00 76.15 310 PRO A C 1
ATOM 2415 O O . PRO A 1 310 ? 71.721 16.377 -80.128 1.00 75.18 310 PRO A O 1
ATOM 2419 N N . ARG A 1 311 ? 69.579 15.941 -80.782 1.00 73.52 311 ARG A N 1
ATOM 2420 C CA . ARG A 1 311 ? 68.955 16.388 -79.521 1.00 73.19 311 ARG A CA 1
ATOM 2421 C C . ARG A 1 311 ? 69.326 15.412 -78.399 1.00 77.66 311 ARG A C 1
ATOM 2422 O O . ARG A 1 311 ? 69.722 14.285 -78.710 1.00 77.51 311 ARG A O 1
ATOM 2430 N N . ASP A 1 312 ? 69.133 15.783 -77.113 1.00 74.45 312 ASP A N 1
ATOM 2431 C CA . ASP A 1 312 ? 69.363 14.842 -76.007 1.00 74.36 312 ASP A CA 1
ATOM 2432 C C . ASP A 1 312 ? 68.305 13.737 -76.123 1.00 79.19 312 ASP A C 1
ATOM 2433 O O . ASP A 1 312 ? 67.123 14.054 -76.288 1.00 79.08 312 ASP A O 1
ATOM 2438 N N . SER A 1 313 ? 68.735 12.456 -76.134 1.00 76.48 313 SER A N 1
ATOM 2439 C CA . SER A 1 313 ? 67.855 11.284 -76.268 1.00 77.51 313 SER A CA 1
ATOM 2440 C C . SER A 1 313 ? 66.744 11.277 -75.201 1.00 81.97 313 SER A C 1
ATOM 2441 O O . SER A 1 313 ? 65.582 11.016 -75.521 1.00 82.35 313 SER A O 1
ATOM 2444 N N . TYR A 1 314 ? 67.108 11.588 -73.951 1.00 78.10 314 TYR A N 1
ATOM 2445 C CA . TYR A 1 314 ? 66.188 11.624 -72.820 1.00 78.03 314 TYR A CA 1
ATOM 2446 C C . TYR A 1 314 ? 65.290 12.870 -72.825 1.00 81.34 314 TYR A C 1
ATOM 2447 O O . TYR A 1 314 ? 64.089 12.730 -72.636 1.00 81.25 314 TYR A O 1
ATOM 2456 N N . PHE A 1 315 ? 65.856 14.073 -73.025 1.00 77.18 315 PHE A N 1
ATOM 2457 C CA . PHE A 1 315 ? 65.085 15.309 -72.942 1.00 76.61 315 PHE A CA 1
ATOM 2458 C C . PHE A 1 315 ? 64.374 15.755 -74.233 1.00 79.62 315 PHE A C 1
ATOM 2459 O O . PHE A 1 315 ? 63.546 16.665 -74.136 1.00 78.99 315 PHE A O 1
ATOM 2467 N N . GLN A 1 316 ? 64.660 15.129 -75.417 1.00 75.72 316 GLN A N 1
ATOM 2468 C CA . GLN A 1 316 ? 64.091 15.483 -76.740 1.00 75.59 316 GLN A CA 1
ATOM 2469 C C . GLN A 1 316 ? 64.314 17.002 -77.021 1.00 78.08 316 GLN A C 1
ATOM 2470 O O . GLN A 1 316 ? 63.494 17.645 -77.690 1.00 78.06 316 GLN A O 1
ATOM 2476 N N . GLN A 1 317 ? 65.428 17.566 -76.477 1.00 73.38 317 GLN A N 1
ATOM 2477 C CA . GLN A 1 317 ? 65.795 18.978 -76.602 1.00 72.58 317 GLN A CA 1
ATOM 2478 C C . GLN A 1 317 ? 67.316 19.154 -76.520 1.00 75.06 317 GLN A C 1
ATOM 2479 O O . GLN A 1 317 ? 68.007 18.326 -75.916 1.00 74.44 317 GLN A O 1
ATOM 2485 N N . TYR A 1 318 ? 67.831 20.208 -77.178 1.00 70.85 318 TYR A N 1
ATOM 2486 C CA . TYR A 1 318 ? 69.251 20.539 -77.193 1.00 70.11 318 TYR A CA 1
ATOM 2487 C C . TYR A 1 318 ? 69.619 21.129 -75.832 1.00 73.56 318 TYR A C 1
ATOM 2488 O O . TYR A 1 318 ? 69.200 22.245 -75.505 1.00 73.24 318 TYR A O 1
ATOM 2497 N N . MET A 1 319 ? 70.343 20.345 -75.014 1.00 69.80 319 MET A N 1
ATOM 2498 C CA . MET A 1 319 ? 70.752 20.763 -73.676 1.00 69.52 319 MET A CA 1
ATOM 2499 C C . MET A 1 319 ? 71.902 21.750 -73.769 1.00 73.54 319 MET A C 1
ATOM 2500 O O . MET A 1 319 ? 73.044 21.354 -74.009 1.00 72.90 319 MET A O 1
ATOM 2505 N N . LEU A 1 320 ? 71.588 23.047 -73.618 1.00 70.71 320 LEU A N 1
ATOM 2506 C CA . LEU A 1 320 ? 72.581 24.105 -73.737 1.00 71.07 320 LEU A CA 1
ATOM 2507 C C . LEU A 1 320 ? 72.675 24.972 -72.484 1.00 75.33 320 LEU A C 1
ATOM 2508 O O . LEU A 1 320 ? 71.668 25.499 -72.003 1.00 74.88 320 LEU A O 1
ATOM 2513 N N . LYS A 1 321 ? 73.902 25.120 -71.971 1.00 72.51 321 LYS A N 1
ATOM 2514 C CA . LYS A 1 321 ? 74.242 25.997 -70.854 1.00 73.23 321 LYS A CA 1
ATOM 2515 C C . LYS A 1 321 ? 75.518 26.741 -71.213 1.00 78.08 321 LYS A C 1
ATOM 2516 O O . LYS A 1 321 ? 76.570 26.121 -71.420 1.00 77.88 321 LYS A O 1
ATOM 2522 N N . GLY A 1 322 ? 75.394 28.061 -71.318 1.00 75.16 322 GLY A N 1
ATOM 2523 C CA . GLY A 1 322 ? 76.480 28.951 -71.702 1.00 75.91 322 GLY A CA 1
ATOM 2524 C C . GLY A 1 322 ? 76.989 28.596 -73.083 1.00 79.32 322 GLY A C 1
ATOM 2525 O O . GLY A 1 322 ? 76.229 28.620 -74.056 1.00 78.55 322 GLY A O 1
ATOM 2526 N N . GLU A 1 323 ? 78.241 28.147 -73.149 1.00 75.72 323 GLU A N 1
ATOM 2527 C CA . GLU A 1 323 ? 78.838 27.719 -74.409 1.00 75.05 323 GLU A CA 1
ATOM 2528 C C . GLU A 1 323 ? 79.052 26.193 -74.439 1.00 77.15 323 GLU A C 1
ATOM 2529 O O . GLU A 1 323 ? 79.821 25.700 -75.266 1.00 76.49 323 GLU A O 1
ATOM 2535 N N . TYR A 1 324 ? 78.329 25.444 -73.580 1.00 72.57 324 TYR A N 1
ATOM 2536 C CA . TYR A 1 324 ? 78.469 23.991 -73.535 1.00 71.42 324 TYR A CA 1
ATOM 2537 C C . TYR A 1 324 ? 77.160 23.263 -73.832 1.00 74.04 324 TYR A C 1
ATOM 2538 O O . TYR A 1 324 ? 76.103 23.623 -73.307 1.00 73.76 324 TYR A O 1
ATOM 2547 N N . GLN A 1 325 ? 77.243 22.240 -74.697 1.00 69.47 325 GLN A N 1
ATOM 2548 C CA . GLN A 1 325 ? 76.109 21.388 -75.056 1.00 68.42 325 GLN A CA 1
ATOM 2549 C C . GLN A 1 325 ? 76.257 20.036 -74.364 1.00 71.89 325 GLN A C 1
ATOM 2550 O O . GLN A 1 325 ? 77.339 19.452 -74.394 1.00 71.47 325 GLN A O 1
ATOM 2556 N N . TYR A 1 326 ? 75.169 19.534 -73.770 1.00 68.06 326 TYR A N 1
ATOM 2557 C CA . TYR A 1 326 ? 75.183 18.286 -73.018 1.00 67.71 326 TYR A CA 1
ATOM 2558 C C . TYR A 1 326 ? 74.277 17.215 -73.640 1.00 71.72 326 TYR A C 1
ATOM 2559 O O . TYR A 1 326 ? 73.253 17.526 -74.249 1.00 70.93 326 TYR A O 1
ATOM 2568 N N . TRP A 1 327 ? 74.688 15.949 -73.486 1.00 69.23 327 TRP A N 1
ATOM 2569 C CA . TRP A 1 327 ? 73.973 14.741 -73.908 1.00 69.66 327 TRP A CA 1
ATOM 2570 C C . TRP A 1 327 ? 74.005 13.763 -72.746 1.00 75.33 327 TRP A C 1
ATOM 2571 O O . TRP A 1 327 ? 75.073 13.237 -72.433 1.00 74.95 327 TRP A O 1
ATOM 2582 N N . PHE A 1 328 ? 72.859 13.549 -72.083 1.00 73.56 328 PHE A N 1
ATOM 2583 C CA . PHE A 1 328 ? 72.763 12.676 -70.916 1.00 74.73 328 PHE A CA 1
ATOM 2584 C C . PHE A 1 328 ? 72.451 11.228 -71.269 1.00 81.96 328 PHE A C 1
ATOM 2585 O O . PHE A 1 328 ? 71.787 10.943 -72.266 1.00 81.67 328 PHE A O 1
ATOM 2593 N N . ASP A 1 329 ? 72.929 10.319 -70.411 1.00 81.18 329 ASP A N 1
ATOM 2594 C CA . ASP A 1 329 ? 72.703 8.884 -70.489 1.00 82.77 329 ASP A CA 1
ATOM 2595 C C . ASP A 1 329 ? 72.225 8.421 -69.117 1.00 89.06 329 ASP A C 1
ATOM 2596 O O . ASP A 1 329 ? 72.983 8.471 -68.140 1.00 88.81 329 ASP A O 1
ATOM 2601 N N . LEU A 1 330 ? 70.939 8.044 -69.036 1.00 87.46 330 LEU A N 1
ATOM 2602 C CA . LEU A 1 330 ? 70.326 7.604 -67.786 1.00 88.59 330 LEU A CA 1
ATOM 2603 C C . LEU A 1 330 ? 70.024 6.106 -67.862 1.00 95.30 330 LEU A C 1
ATOM 2604 O O . LEU A 1 330 ? 69.612 5.607 -68.915 1.00 95.14 330 LEU A O 1
ATOM 2609 N N . GLU A 1 331 ? 70.375 5.384 -66.787 1.00 94.04 331 GLU A N 1
ATOM 2610 C CA . GLU A 1 331 ? 70.254 3.934 -66.663 1.00 95.89 331 GLU A CA 1
ATOM 2611 C C . GLU A 1 331 ? 69.697 3.572 -65.281 1.00 101.90 331 GLU A C 1
ATOM 2612 O O . GLU A 1 331 ? 70.241 3.999 -64.262 1.00 101.39 331 GLU A O 1
ATOM 2618 N N . VAL A 1 332 ? 68.608 2.787 -65.263 1.00 100.46 332 VAL A N 1
ATOM 2619 C CA . VAL A 1 332 ? 67.933 2.302 -64.051 1.00 101.76 332 VAL A CA 1
ATOM 2620 C C . VAL A 1 332 ? 68.835 1.245 -63.382 1.00 107.55 332 VAL A C 1
ATOM 2621 O O . VAL A 1 332 ? 69.426 0.426 -64.085 1.00 107.80 332 VAL A O 1
ATOM 2625 N N . THR A 1 333 ? 68.969 1.281 -62.044 1.00 104.89 333 THR A N 1
ATOM 2626 C CA . THR A 1 333 ? 69.729 0.265 -61.308 1.00 141.16 333 THR A CA 1
ATOM 2627 C C . THR A 1 333 ? 68.793 -0.274 -60.194 1.00 174.32 333 THR A C 1
ATOM 2628 O O . THR A 1 333 ? 68.972 -0.040 -59.000 1.00 136.47 333 THR A O 1
ATOM 2632 N N . THR B 1 2 ? 126.911 47.536 -157.426 1.00 111.46 2 THR B N 1
ATOM 2633 C CA . THR B 1 2 ? 126.278 46.318 -156.916 1.00 112.18 2 THR B CA 1
ATOM 2634 C C . THR B 1 2 ? 127.333 45.236 -156.704 1.00 116.40 2 THR B C 1
ATOM 2635 O O . THR B 1 2 ? 127.045 44.191 -156.123 1.00 117.22 2 THR B O 1
ATOM 2639 N N . GLY B 1 3 ? 128.540 45.494 -157.194 1.00 112.35 3 GLY B N 1
ATOM 2640 C CA . GLY B 1 3 ? 129.647 44.560 -157.103 1.00 112.97 3 GLY B CA 1
ATOM 2641 C C . GLY B 1 3 ? 131.005 45.164 -157.360 1.00 115.93 3 GLY B C 1
ATOM 2642 O O . GLY B 1 3 ? 131.177 45.982 -158.267 1.00 114.73 3 GLY B O 1
ATOM 2643 N N . CYS B 1 4 ? 131.992 44.725 -156.565 1.00 112.85 4 CYS B N 1
ATOM 2644 C CA . CYS B 1 4 ? 133.384 45.194 -156.635 1.00 112.33 4 CYS B CA 1
ATOM 2645 C C . CYS B 1 4 ? 134.105 44.616 -157.869 1.00 116.20 4 CYS B C 1
ATOM 2646 O O . CYS B 1 4 ? 134.150 43.405 -158.040 1.00 117.25 4 CYS B O 1
ATOM 2649 N N . LYS B 1 5 ? 134.673 45.510 -158.710 1.00 111.50 5 LYS B N 1
ATOM 2650 C CA . LYS B 1 5 ? 135.401 45.140 -159.944 1.00 111.86 5 LYS B CA 1
ATOM 2651 C C . LYS B 1 5 ? 136.933 45.388 -159.776 1.00 115.15 5 LYS B C 1
ATOM 2652 O O . LYS B 1 5 ? 137.313 46.411 -159.198 1.00 113.81 5 LYS B O 1
ATOM 2658 N N . PRO B 1 6 ? 137.806 44.480 -160.300 1.00 112.49 6 PRO B N 1
ATOM 2659 C CA . PRO B 1 6 ? 139.260 44.605 -160.065 1.00 112.89 6 PRO B CA 1
ATOM 2660 C C . PRO B 1 6 ? 139.991 45.892 -160.473 1.00 115.36 6 PRO B C 1
ATOM 2661 O O . PRO B 1 6 ? 140.934 46.250 -159.772 1.00 115.12 6 PRO B O 1
ATOM 2665 N N . GLU B 1 7 ? 139.624 46.560 -161.579 1.00 110.94 7 GLU B N 1
ATOM 2666 C CA . GLU B 1 7 ? 140.359 47.761 -162.007 1.00 110.53 7 GLU B CA 1
ATOM 2667 C C . GLU B 1 7 ? 139.634 49.083 -161.643 1.00 112.27 7 GLU B C 1
ATOM 2668 O O . GLU B 1 7 ? 139.747 50.079 -162.367 1.00 111.91 7 GLU B O 1
ATOM 2674 N N . TYR B 1 8 ? 138.953 49.102 -160.485 1.00 107.33 8 TYR B N 1
ATOM 2675 C CA . TYR B 1 8 ? 138.216 50.270 -160.002 1.00 105.67 8 TYR B CA 1
ATOM 2676 C C . TYR B 1 8 ? 138.621 50.677 -158.583 1.00 108.47 8 TYR B C 1
ATOM 2677 O O . TYR B 1 8 ? 139.070 49.839 -157.795 1.00 108.34 8 TYR B O 1
ATOM 2686 N N . TYR B 1 9 ? 138.438 51.974 -158.267 1.00 104.04 9 TYR B N 1
ATOM 2687 C CA . TYR B 1 9 ? 138.661 52.570 -156.948 1.00 103.09 9 TYR B CA 1
ATOM 2688 C C . TYR B 1 9 ? 137.305 52.810 -156.287 1.00 104.95 9 TYR B C 1
ATOM 2689 O O . TYR B 1 9 ? 136.383 53.289 -156.957 1.00 104.20 9 TYR B O 1
ATOM 2698 N N . TYR B 1 10 ? 137.170 52.455 -154.994 1.00 100.53 10 TYR B N 1
ATOM 2699 C CA . TYR B 1 10 ? 135.911 52.599 -154.262 1.00 99.23 10 TYR B CA 1
ATOM 2700 C C . TYR B 1 10 ? 136.085 53.480 -153.033 1.00 101.83 10 TYR B C 1
ATOM 2701 O O . TYR B 1 10 ? 137.154 53.491 -152.424 1.00 101.83 10 TYR B O 1
ATOM 2710 N N . ALA B 1 11 ? 135.026 54.234 -152.682 1.00 97.15 11 ALA B N 1
ATOM 2711 C CA . ALA B 1 11 ? 134.963 55.146 -151.535 1.00 96.31 11 ALA B CA 1
ATOM 2712 C C . ALA B 1 11 ? 133.511 55.414 -151.113 1.00 99.19 11 ALA B C 1
ATOM 2713 O O . ALA B 1 11 ? 132.584 55.096 -151.862 1.00 98.64 11 ALA B O 1
ATOM 2715 N N . ILE B 1 12 ? 133.318 55.975 -149.904 1.00 95.20 12 ILE B N 1
ATOM 2716 C CA . ILE B 1 12 ? 132.003 56.343 -149.367 1.00 94.72 12 ILE B CA 1
ATOM 2717 C C . ILE B 1 12 ? 131.890 57.872 -149.451 1.00 98.59 12 ILE B C 1
ATOM 2718 O O . ILE B 1 12 ? 132.854 58.574 -149.133 1.00 98.15 12 ILE B O 1
ATOM 2723 N N . ALA B 1 13 ? 130.726 58.379 -149.901 1.00 95.55 13 ALA B N 1
ATOM 2724 C CA . ALA B 1 13 ? 130.496 59.814 -150.063 1.00 96.01 13 ALA B CA 1
ATOM 2725 C C . ALA B 1 13 ? 129.266 60.314 -149.297 1.00 100.34 13 ALA B C 1
ATOM 2726 O O . ALA B 1 13 ? 128.287 59.579 -149.150 1.00 99.65 13 ALA B O 1
ATOM 2728 N N . LYS B 1 14 ? 129.323 61.579 -148.822 1.00 98.04 14 LYS B N 1
ATOM 2729 C CA . LYS B 1 14 ? 128.223 62.245 -148.117 1.00 98.82 14 LYS B CA 1
ATOM 2730 C C . LYS B 1 14 ? 127.288 62.942 -149.128 1.00 104.59 14 LYS B C 1
ATOM 2731 O O . LYS B 1 14 ? 126.139 63.226 -148.791 1.00 104.84 14 LYS B O 1
ATOM 2737 N N . ASN B 1 15 ? 127.784 63.211 -150.358 1.00 102.27 15 ASN B N 1
ATOM 2738 C CA . ASN B 1 15 ? 127.012 63.841 -151.433 1.00 103.76 15 ASN B CA 1
ATOM 2739 C C . ASN B 1 15 ? 127.411 63.287 -152.824 1.00 108.34 15 ASN B C 1
ATOM 2740 O O . ASN B 1 15 ? 128.371 62.522 -152.944 1.00 106.72 15 ASN B O 1
ATOM 2745 N N . ASP B 1 16 ? 126.644 63.686 -153.860 1.00 107.02 16 ASP B N 1
ATOM 2746 C CA . ASP B 1 16 ? 126.737 63.280 -155.266 1.00 107.50 16 ASP B CA 1
ATOM 2747 C C . ASP B 1 16 ? 127.434 64.335 -156.158 1.00 113.43 16 ASP B C 1
ATOM 2748 O O . ASP B 1 16 ? 127.738 64.061 -157.322 1.00 113.47 16 ASP B O 1
ATOM 2753 N N . ARG B 1 17 ? 127.654 65.555 -155.624 1.00 111.40 17 ARG B N 1
ATOM 2754 C CA . ARG B 1 17 ? 128.296 66.686 -156.316 1.00 113.34 17 ARG B CA 1
ATOM 2755 C C . ARG B 1 17 ? 129.711 66.312 -156.857 1.00 117.15 17 ARG B C 1
ATOM 2756 O O . ARG B 1 17 ? 130.383 65.475 -156.250 1.00 115.01 17 ARG B O 1
ATOM 2764 N N . ILE B 1 18 ? 130.128 66.897 -158.020 1.00 115.91 18 ILE B N 1
ATOM 2765 C CA . ILE B 1 18 ? 131.440 66.719 -158.688 1.00 116.04 18 ILE B CA 1
ATOM 2766 C C . ILE B 1 18 ? 132.024 68.110 -159.021 1.00 123.07 18 ILE B C 1
ATOM 2767 O O . ILE B 1 18 ? 131.328 68.953 -159.591 1.00 124.89 18 ILE B O 1
ATOM 2772 N N . GLY B 1 19 ? 133.293 68.314 -158.669 1.00 119.76 19 GLY B N 1
ATOM 2773 C CA . GLY B 1 19 ? 134.033 69.545 -158.922 1.00 122.23 19 GLY B CA 1
ATOM 2774 C C . GLY B 1 19 ? 135.201 69.362 -159.880 1.00 127.26 19 GLY B C 1
ATOM 2775 O O . GLY B 1 19 ? 135.393 68.260 -160.407 1.00 125.48 19 GLY B O 1
ATOM 2776 N N . PRO B 1 20 ? 136.026 70.421 -160.112 1.00 126.42 20 PRO B N 1
ATOM 2777 C CA . PRO B 1 20 ? 137.158 70.291 -161.054 1.00 127.48 20 PRO B CA 1
ATOM 2778 C C . PRO B 1 20 ? 138.216 69.253 -160.657 1.00 129.22 20 PRO B C 1
ATOM 2779 O O . PRO B 1 20 ? 138.866 68.699 -161.545 1.00 129.09 20 PRO B O 1
ATOM 2783 N N . LEU B 1 21 ? 138.394 68.995 -159.345 1.00 123.88 21 LEU B N 1
ATOM 2784 C CA . LEU B 1 21 ? 139.385 68.033 -158.845 1.00 121.87 21 LEU B CA 1
ATOM 2785 C C . LEU B 1 21 ? 138.762 66.635 -158.596 1.00 122.99 21 LEU B C 1
ATOM 2786 O O . LEU B 1 21 ? 139.451 65.729 -158.117 1.00 121.26 21 LEU B O 1
ATOM 2791 N N . GLY B 1 22 ? 137.489 66.473 -158.965 1.00 119.05 22 GLY B N 1
ATOM 2792 C CA . GLY B 1 22 ? 136.748 65.222 -158.830 1.00 116.57 22 GLY B CA 1
ATOM 2793 C C . GLY B 1 22 ? 135.493 65.329 -157.991 1.00 119.03 22 GLY B C 1
ATOM 2794 O O . GLY B 1 22 ? 134.963 66.428 -157.795 1.00 119.61 22 GLY B O 1
ATOM 2795 N N . ALA B 1 23 ? 135.016 64.171 -157.493 1.00 113.41 23 ALA B N 1
ATOM 2796 C CA . ALA B 1 23 ? 133.842 64.018 -156.631 1.00 111.93 23 ALA B CA 1
ATOM 2797 C C . ALA B 1 23 ? 133.937 64.886 -155.392 1.00 115.27 23 ALA B C 1
ATOM 2798 O O . ALA B 1 23 ? 135.024 65.032 -154.834 1.00 114.64 23 ALA B O 1
ATOM 2800 N N . GLU B 1 24 ? 132.818 65.454 -154.952 1.00 111.76 24 GLU B N 1
ATOM 2801 C CA . GLU B 1 24 ? 132.820 66.241 -153.725 1.00 111.58 24 GLU B CA 1
ATOM 2802 C C . GLU B 1 24 ? 132.309 65.364 -152.590 1.00 112.95 24 GLU B C 1
ATOM 2803 O O . GLU B 1 24 ? 131.659 64.349 -152.848 1.00 111.79 24 GLU B O 1
ATOM 2809 N N . GLY B 1 25 ? 132.598 65.757 -151.358 1.00 108.28 25 GLY B N 1
ATOM 2810 C CA . GLY B 1 25 ? 132.110 65.074 -150.168 1.00 106.38 25 GLY B CA 1
ATOM 2811 C C . GLY B 1 25 ? 132.491 63.629 -149.921 1.00 107.79 25 GLY B C 1
ATOM 2812 O O . GLY B 1 25 ? 131.670 62.866 -149.408 1.00 106.65 25 GLY B O 1
ATOM 2813 N N . LEU B 1 26 ? 133.732 63.242 -150.236 1.00 103.53 26 LEU B N 1
ATOM 2814 C CA . LEU B 1 26 ? 134.222 61.908 -149.886 1.00 101.90 26 LEU B CA 1
ATOM 2815 C C . LEU B 1 26 ? 134.436 61.877 -148.380 1.00 104.48 26 LEU B C 1
ATOM 2816 O O . LEU B 1 26 ? 134.874 62.866 -147.784 1.00 104.49 26 LEU B O 1
ATOM 2821 N N . THR B 1 27 ? 134.062 60.763 -147.761 1.00 99.80 27 THR B N 1
ATOM 2822 C CA . THR B 1 27 ? 134.128 60.555 -146.315 1.00 99.17 27 THR B CA 1
ATOM 2823 C C . THR B 1 27 ? 135.267 59.585 -145.984 1.00 102.36 27 THR B C 1
ATOM 2824 O O . THR B 1 27 ? 135.758 59.559 -144.853 1.00 102.06 27 THR B O 1
ATOM 2828 N N . THR B 1 28 ? 135.663 58.780 -146.983 1.00 98.48 28 THR B N 1
ATOM 2829 C CA . THR B 1 28 ? 136.751 57.803 -146.922 1.00 98.41 28 THR B CA 1
ATOM 2830 C C . THR B 1 28 ? 137.745 58.092 -148.046 1.00 102.69 28 THR B C 1
ATOM 2831 O O . THR B 1 28 ? 137.413 58.814 -148.991 1.00 102.26 28 THR B O 1
ATOM 2835 N N . VAL B 1 29 ? 138.960 57.537 -147.945 1.00 99.82 29 VAL B N 1
ATOM 2836 C CA . VAL B 1 29 ? 139.987 57.680 -148.978 1.00 100.19 29 VAL B CA 1
ATOM 2837 C C . VAL B 1 29 ? 139.685 56.670 -150.096 1.00 103.85 29 VAL B C 1
ATOM 2838 O O . VAL B 1 29 ? 138.930 55.720 -149.863 1.00 103.09 29 VAL B O 1
ATOM 2842 N N . TRP B 1 30 ? 140.259 56.869 -151.300 1.00 100.79 30 TRP B N 1
ATOM 2843 C CA . TRP B 1 30 ? 140.066 55.938 -152.412 1.00 100.66 30 TRP B CA 1
ATOM 2844 C C . TRP B 1 30 ? 140.799 54.628 -152.122 1.00 105.07 30 TRP B C 1
ATOM 2845 O O . TRP B 1 30 ? 141.990 54.645 -151.806 1.00 105.54 30 TRP B O 1
ATOM 2856 N N . LYS B 1 31 ? 140.070 53.506 -152.180 1.00 101.38 31 LYS B N 1
ATOM 2857 C CA . LYS B 1 31 ? 140.625 52.183 -151.913 1.00 102.14 31 LYS B CA 1
ATOM 2858 C C . LYS B 1 31 ? 140.609 51.315 -153.161 1.00 106.90 31 LYS B C 1
ATOM 2859 O O . LYS B 1 31 ? 139.588 51.236 -153.850 1.00 105.82 31 LYS B O 1
ATOM 2865 N N . ASP B 1 32 ? 141.750 50.656 -153.442 1.00 105.03 32 ASP B N 1
ATOM 2866 C CA . ASP B 1 32 ? 141.911 49.733 -154.567 1.00 105.84 32 ASP B CA 1
ATOM 2867 C C . ASP B 1 32 ? 141.119 48.457 -154.303 1.00 110.05 32 ASP B C 1
ATOM 2868 O O . ASP B 1 32 ? 140.879 48.127 -153.139 1.00 109.54 32 ASP B O 1
ATOM 2873 N N . TYR B 1 33 ? 140.712 47.742 -155.370 1.00 107.27 33 TYR B N 1
ATOM 2874 C CA . TYR B 1 33 ? 139.956 46.498 -155.234 1.00 107.74 33 TYR B CA 1
ATOM 2875 C C . TYR B 1 33 ? 140.764 45.442 -154.491 1.00 113.57 33 TYR B C 1
ATOM 2876 O O . TYR B 1 33 ? 141.949 45.238 -154.768 1.00 114.44 33 TYR B O 1
ATOM 2885 N N . SER B 1 34 ? 140.091 44.763 -153.561 1.00 110.60 34 SER B N 1
ATOM 2886 C CA . SER B 1 34 ? 140.619 43.667 -152.758 1.00 112.58 34 SER B CA 1
ATOM 2887 C C . SER B 1 34 ? 139.483 42.681 -152.488 1.00 116.87 34 SER B C 1
ATOM 2888 O O . SER B 1 34 ? 138.348 43.137 -152.315 1.00 114.84 34 SER B O 1
ATOM 2891 N N . PRO B 1 35 ? 139.718 41.343 -152.493 1.00 115.76 35 PRO B N 1
ATOM 2892 C CA . PRO B 1 35 ? 138.622 40.430 -152.153 1.00 116.44 35 PRO B CA 1
ATOM 2893 C C . PRO B 1 35 ? 138.428 40.591 -150.664 1.00 119.85 35 PRO B C 1
ATOM 2894 O O . PRO B 1 35 ? 139.421 40.561 -149.925 1.00 120.32 35 PRO B O 1
ATOM 2898 N N . GLU B 1 36 ? 137.231 40.986 -150.259 1.00 114.65 36 GLU B N 1
ATOM 2899 C CA . GLU B 1 36 ? 136.802 41.245 -148.864 1.00 114.21 36 GLU B CA 1
ATOM 2900 C C . GLU B 1 36 ? 137.106 42.671 -148.373 1.00 115.14 36 GLU B C 1
ATOM 2901 O O . GLU B 1 36 ? 136.801 42.983 -147.211 1.00 114.59 36 GLU B O 1
ATOM 2907 N N . MET B 1 37 ? 137.586 43.555 -149.282 1.00 109.23 37 MET B N 1
ATOM 2908 C CA . MET B 1 37 ? 137.898 44.952 -148.964 1.00 106.67 37 MET B CA 1
ATOM 2909 C C . MET B 1 37 ? 136.747 45.621 -148.212 1.00 107.89 37 MET B C 1
ATOM 2910 O O . MET B 1 37 ? 135.569 45.347 -148.475 1.00 106.99 37 MET B O 1
ATOM 2915 N N . THR B 1 38 ? 137.107 46.452 -147.242 1.00 102.96 38 THR B N 1
ATOM 2916 C CA . THR B 1 38 ? 136.133 47.133 -146.408 1.00 101.35 38 THR B CA 1
ATOM 2917 C C . THR B 1 38 ? 136.386 48.631 -146.350 1.00 102.57 38 THR B C 1
ATOM 2918 O O . THR B 1 38 ? 137.518 49.075 -146.142 1.00 102.32 38 THR B O 1
ATOM 2922 N N . LEU B 1 39 ? 135.306 49.399 -146.553 1.00 96.97 39 LEU B N 1
ATOM 2923 C CA . LEU B 1 39 ? 135.263 50.857 -146.486 1.00 95.01 39 LEU B CA 1
ATOM 2924 C C . LEU B 1 39 ? 134.504 51.239 -145.231 1.00 97.44 39 LEU B C 1
ATOM 2925 O O . LEU B 1 39 ? 133.439 50.672 -144.963 1.00 97.25 39 LEU B O 1
ATOM 2930 N N . GLU B 1 40 ? 135.066 52.157 -144.432 1.00 92.90 40 GLU B N 1
ATOM 2931 C CA . GLU B 1 40 ? 134.460 52.502 -143.146 1.00 92.53 40 GLU B CA 1
ATOM 2932 C C . GLU B 1 40 ? 134.455 53.986 -142.837 1.00 94.60 40 GLU B C 1
ATOM 2933 O O . GLU B 1 40 ? 135.466 54.676 -142.998 1.00 93.79 40 GLU B O 1
ATOM 2939 N N . ASP B 1 41 ? 133.311 54.459 -142.337 1.00 90.45 41 ASP B N 1
ATOM 2940 C CA . ASP B 1 41 ? 133.106 55.830 -141.888 1.00 89.59 41 ASP B CA 1
ATOM 2941 C C . ASP B 1 41 ? 132.189 55.801 -140.646 1.00 93.80 41 ASP B C 1
ATOM 2942 O O . ASP B 1 41 ? 131.907 54.717 -140.123 1.00 94.01 41 ASP B O 1
ATOM 2947 N N . THR B 1 42 ? 131.759 56.975 -140.156 1.00 90.30 42 THR B N 1
ATOM 2948 C CA . THR B 1 42 ? 130.914 57.094 -138.962 1.00 90.93 42 THR B CA 1
ATOM 2949 C C . THR B 1 42 ? 129.481 56.562 -139.167 1.00 95.20 42 THR B C 1
ATOM 2950 O O . THR B 1 42 ? 128.792 56.297 -138.177 1.00 95.51 42 THR B O 1
ATOM 2954 N N . MET B 1 43 ? 129.031 56.424 -140.431 1.00 91.22 43 MET B N 1
ATOM 2955 C CA . MET B 1 43 ? 127.659 56.018 -140.740 1.00 91.37 43 MET B CA 1
ATOM 2956 C C . MET B 1 43 ? 127.524 54.588 -141.291 1.00 96.69 43 MET B C 1
ATOM 2957 O O . MET B 1 43 ? 126.534 53.931 -140.958 1.00 97.20 43 MET B O 1
ATOM 2962 N N . VAL B 1 44 ? 128.453 54.125 -142.166 1.00 93.74 44 VAL B N 1
ATOM 2963 C CA . VAL B 1 44 ? 128.325 52.804 -142.808 1.00 94.54 44 VAL B CA 1
ATOM 2964 C C . VAL B 1 44 ? 129.644 52.023 -142.879 1.00 100.09 44 VAL B C 1
ATOM 2965 O O . VAL B 1 44 ? 130.729 52.603 -142.828 1.00 99.15 44 VAL B O 1
ATOM 2969 N N . ILE B 1 45 ? 129.513 50.685 -143.006 1.00 99.07 45 ILE B N 1
ATOM 2970 C CA . ILE B 1 45 ? 130.565 49.695 -143.230 1.00 100.36 45 ILE B CA 1
ATOM 2971 C C . ILE B 1 45 ? 130.222 48.996 -144.548 1.00 105.81 45 ILE B C 1
ATOM 2972 O O . ILE B 1 45 ? 129.191 48.322 -144.647 1.00 106.05 45 ILE B O 1
ATOM 2977 N N . ALA B 1 46 ? 131.063 49.205 -145.564 1.00 103.10 46 ALA B N 1
ATOM 2978 C CA . ALA B 1 46 ? 130.930 48.629 -146.899 1.00 103.59 46 ALA B CA 1
ATOM 2979 C C . ALA B 1 46 ? 131.835 47.408 -147.009 1.00 110.42 46 ALA B C 1
ATOM 2980 O O . ALA B 1 46 ? 133.022 47.524 -146.721 1.00 110.10 46 ALA B O 1
ATOM 2982 N N . SER B 1 47 ? 131.288 46.237 -147.371 1.00 109.50 47 SER B N 1
ATOM 2983 C CA . SER B 1 47 ? 132.104 45.031 -147.457 1.00 111.62 47 SER B CA 1
ATOM 2984 C C . SER B 1 47 ? 131.943 44.290 -148.779 1.00 117.17 47 SER B C 1
ATOM 2985 O O . SER B 1 47 ? 130.824 44.032 -149.229 1.00 116.70 47 SER B O 1
ATOM 2988 N N . CYS B 1 48 ? 133.086 43.919 -149.378 1.00 115.40 48 CYS B N 1
ATOM 2989 C CA . CYS B 1 48 ? 133.138 43.151 -150.613 1.00 116.45 48 CYS B CA 1
ATOM 2990 C C . CYS B 1 48 ? 133.045 41.661 -150.253 1.00 124.02 48 CYS B C 1
ATOM 2991 O O . CYS B 1 48 ? 134.059 41.037 -149.938 1.00 124.95 48 CYS B O 1
ATOM 2994 N N . ARG B 1 49 ? 131.822 41.108 -150.232 1.00 122.36 49 ARG B N 1
ATOM 2995 C CA . ARG B 1 49 ? 131.592 39.717 -149.814 1.00 125.42 49 ARG B CA 1
ATOM 2996 C C . ARG B 1 49 ? 130.984 38.822 -150.914 1.00 130.81 49 ARG B C 1
ATOM 2997 O O . ARG B 1 49 ? 129.922 39.148 -151.444 1.00 129.46 49 ARG B O 1
ATOM 3005 N N . ASP B 1 50 ? 131.631 37.657 -151.195 1.00 130.17 50 ASP B N 1
ATOM 3006 C CA . ASP B 1 50 ? 131.229 36.631 -152.184 1.00 131.85 50 ASP B CA 1
ATOM 3007 C C . ASP B 1 50 ? 131.019 37.230 -153.606 1.00 133.83 50 ASP B C 1
ATOM 3008 O O . ASP B 1 50 ? 130.142 36.776 -154.349 1.00 133.78 50 ASP B O 1
ATOM 3013 N N . GLY B 1 51 ? 131.829 38.232 -153.959 1.00 128.56 51 GLY B N 1
ATOM 3014 C CA . GLY B 1 51 ? 131.747 38.930 -155.240 1.00 126.63 51 GLY B CA 1
ATOM 3015 C C . GLY B 1 51 ? 130.506 39.795 -155.374 1.00 128.68 51 GLY B C 1
ATOM 3016 O O . GLY B 1 51 ? 130.114 40.164 -156.486 1.00 127.44 51 GLY B O 1
ATOM 3017 N N . LYS B 1 52 ? 129.880 40.108 -154.222 1.00 124.81 52 LYS B N 1
ATOM 3018 C CA . LYS B 1 52 ? 128.669 40.916 -154.055 1.00 123.19 52 LYS B CA 1
ATOM 3019 C C . LYS B 1 52 ? 128.939 42.040 -153.053 1.00 125.00 52 LYS B C 1
ATOM 3020 O O . LYS B 1 52 ? 129.773 41.879 -152.156 1.00 125.22 52 LYS B O 1
ATOM 3026 N N . PHE B 1 53 ? 128.233 43.170 -153.186 1.00 119.18 53 PHE B N 1
ATOM 3027 C CA . PHE B 1 53 ? 128.411 44.291 -152.268 1.00 117.27 53 PHE B CA 1
ATOM 3028 C C . PHE B 1 53 ? 127.325 44.272 -151.181 1.00 119.83 53 PHE B C 1
ATOM 3029 O O . PHE B 1 53 ? 126.138 44.407 -151.488 1.00 119.41 53 PHE B O 1
ATOM 3037 N N . MET B 1 54 ? 127.746 44.100 -149.915 1.00 115.61 54 MET B N 1
ATOM 3038 C CA . MET B 1 54 ? 126.863 44.085 -148.744 1.00 115.53 54 MET B CA 1
ATOM 3039 C C . MET B 1 54 ? 127.206 45.255 -147.817 1.00 115.98 54 MET B C 1
ATOM 3040 O O . MET B 1 54 ? 128.354 45.706 -147.798 1.00 114.82 54 MET B O 1
ATOM 3045 N N . TYR B 1 55 ? 126.212 45.753 -147.062 1.00 110.59 55 TYR B N 1
ATOM 3046 C CA . TYR B 1 55 ? 126.396 46.902 -146.174 1.00 108.48 55 TYR B CA 1
ATOM 3047 C C . TYR B 1 55 ? 125.881 46.653 -144.752 1.00 110.53 55 TYR B C 1
ATOM 3048 O O . TYR B 1 55 ? 124.987 45.830 -144.541 1.00 111.67 55 TYR B O 1
ATOM 3057 N N . LEU B 1 56 ? 126.436 47.405 -143.789 1.00 103.99 56 LEU B N 1
ATOM 3058 C CA . LEU B 1 56 ? 126.037 47.396 -142.384 1.00 103.68 56 LEU B CA 1
ATOM 3059 C C . LEU B 1 56 ? 126.005 48.841 -141.889 1.00 102.48 56 LEU B C 1
ATOM 3060 O O . LEU B 1 56 ? 127.057 49.473 -141.764 1.00 101.11 56 LEU B O 1
ATOM 3065 N N . SER B 1 57 ? 124.796 49.380 -141.670 1.00 96.04 57 SER B N 1
ATOM 3066 C CA . SER B 1 57 ? 124.612 50.748 -141.196 1.00 93.39 57 SER B CA 1
ATOM 3067 C C . SER B 1 57 ? 124.914 50.843 -139.708 1.00 94.19 57 SER B C 1
ATOM 3068 O O . SER B 1 57 ? 124.511 49.967 -138.936 1.00 95.63 57 SER B O 1
ATOM 3071 N N . ARG B 1 58 ? 125.646 51.888 -139.316 1.00 86.47 58 ARG B N 1
ATOM 3072 C CA . ARG B 1 58 ? 125.987 52.157 -137.924 1.00 85.52 58 ARG B CA 1
ATOM 3073 C C . ARG B 1 58 ? 125.234 53.390 -137.454 1.00 84.48 58 ARG B C 1
ATOM 3074 O O . ARG B 1 58 ? 124.945 53.520 -136.264 1.00 85.15 58 ARG B O 1
ATOM 3082 N N . CYS B 1 59 ? 124.890 54.274 -138.408 1.00 76.02 59 CYS B N 1
ATOM 3083 C CA . CYS B 1 59 ? 124.122 55.500 -138.197 1.00 73.92 59 CYS B CA 1
ATOM 3084 C C . CYS B 1 59 ? 123.410 55.900 -139.484 1.00 77.53 59 CYS B C 1
ATOM 3085 O O . CYS B 1 59 ? 123.898 55.571 -140.561 1.00 76.12 59 CYS B O 1
ATOM 3088 N N . THR B 1 60 ? 122.253 56.593 -139.374 1.00 75.41 60 THR B N 1
ATOM 3089 C CA . THR B 1 60 ? 121.455 57.010 -140.537 1.00 75.44 60 THR B CA 1
ATOM 3090 C C . THR B 1 60 ? 121.067 58.510 -140.502 1.00 79.74 60 THR B C 1
ATOM 3091 O O . THR B 1 60 ? 120.140 58.913 -141.222 1.00 80.03 60 THR B O 1
ATOM 3095 N N . ARG B 1 61 ? 121.820 59.332 -139.723 1.00 75.69 61 ARG B N 1
ATOM 3096 C CA . ARG B 1 61 ? 121.619 60.783 -139.544 1.00 75.83 61 ARG B CA 1
ATOM 3097 C C . ARG B 1 61 ? 121.927 61.607 -140.808 1.00 78.55 61 ARG B C 1
ATOM 3098 O O . ARG B 1 61 ? 121.430 62.726 -140.943 1.00 78.95 61 ARG B O 1
ATOM 3106 N N . GLU B 1 62 ? 122.774 61.077 -141.699 1.00 73.56 62 GLU B N 1
ATOM 3107 C CA . GLU B 1 62 ? 123.171 61.717 -142.959 1.00 72.91 62 GLU B CA 1
ATOM 3108 C C . GLU B 1 62 ? 123.121 60.712 -144.110 1.00 75.69 62 GLU B C 1
ATOM 3109 O O . GLU B 1 62 ? 123.374 59.526 -143.896 1.00 74.32 62 GLU B O 1
ATOM 3115 N N . THR B 1 63 ? 122.798 61.189 -145.328 1.00 72.80 63 THR B N 1
ATOM 3116 C CA . THR B 1 63 ? 122.702 60.353 -146.532 1.00 72.40 63 THR B CA 1
ATOM 3117 C C . THR B 1 63 ? 124.103 59.914 -146.992 1.00 75.41 63 THR B C 1
ATOM 3118 O O . THR B 1 63 ? 125.029 60.727 -147.012 1.00 74.85 63 THR B O 1
ATOM 3122 N N . ARG B 1 64 ? 124.245 58.622 -147.346 1.00 71.40 64 ARG B N 1
ATOM 3123 C CA . ARG B 1 64 ? 125.514 58.049 -147.792 1.00 70.20 64 ARG B CA 1
ATOM 3124 C C . ARG B 1 64 ? 125.416 57.429 -149.185 1.00 74.79 64 ARG B C 1
ATOM 3125 O O . ARG B 1 64 ? 124.402 56.824 -149.536 1.00 74.66 64 ARG B O 1
ATOM 3133 N N . TYR B 1 65 ? 126.502 57.571 -149.960 1.00 71.75 65 TYR B N 1
ATOM 3134 C CA . TYR B 1 65 ? 126.660 57.045 -151.318 1.00 71.92 65 TYR B CA 1
ATOM 3135 C C . TYR B 1 65 ? 127.908 56.185 -151.436 1.00 75.95 65 TYR B C 1
ATOM 3136 O O . TYR B 1 65 ? 128.859 56.380 -150.676 1.00 75.13 65 TYR B O 1
ATOM 3145 N N . LEU B 1 66 ? 127.940 55.288 -152.433 1.00 73.28 66 LEU B N 1
ATOM 3146 C CA . LEU B 1 66 ? 129.130 54.515 -152.768 1.00 73.20 66 LEU B CA 1
ATOM 3147 C C . LEU B 1 66 ? 129.709 55.155 -154.027 1.00 78.28 66 LEU B C 1
ATOM 3148 O O . LEU B 1 66 ? 129.021 55.216 -155.050 1.00 78.20 66 LEU B O 1
ATOM 3153 N N . ALA B 1 67 ? 130.931 55.698 -153.932 1.00 75.81 67 ALA B N 1
ATOM 3154 C CA . ALA B 1 67 ? 131.602 56.358 -155.048 1.00 76.61 67 ALA B CA 1
ATOM 3155 C C . ALA B 1 67 ? 132.507 55.372 -155.786 1.00 82.05 67 ALA B C 1
ATOM 3156 O O . ALA B 1 67 ? 133.313 54.677 -155.159 1.00 81.38 67 ALA B O 1
ATOM 3158 N N . ILE B 1 68 ? 132.333 55.279 -157.115 1.00 80.43 68 ILE B N 1
ATOM 3159 C CA . ILE B 1 68 ? 133.096 54.369 -157.975 1.00 81.17 68 ILE B CA 1
ATOM 3160 C C . ILE B 1 68 ? 133.852 55.189 -159.032 1.00 87.43 68 ILE B C 1
ATOM 3161 O O . ILE B 1 68 ? 133.265 56.055 -159.685 1.00 87.53 68 ILE B O 1
ATOM 3166 N N . LEU B 1 69 ? 135.161 54.912 -159.178 1.00 85.76 69 LEU B N 1
ATOM 3167 C CA . LEU B 1 69 ? 136.055 55.575 -160.127 1.00 87.40 69 LEU B CA 1
ATOM 3168 C C . LEU B 1 69 ? 137.043 54.569 -160.717 1.00 93.66 69 LEU B C 1
ATOM 3169 O O . LEU B 1 69 ? 137.693 53.839 -159.968 1.00 92.87 69 LEU B O 1
ATOM 3174 N N . HIS B 1 70 ? 137.163 54.541 -162.057 1.00 92.77 70 HIS B N 1
ATOM 3175 C CA . HIS B 1 70 ? 138.089 53.636 -162.745 1.00 94.18 70 HIS B CA 1
ATOM 3176 C C . HIS B 1 70 ? 139.528 54.140 -162.598 1.00 100.33 70 HIS B C 1
ATOM 3177 O O . HIS B 1 70 ? 139.759 55.352 -162.594 1.00 100.36 70 HIS B O 1
ATOM 3184 N N . SER B 1 71 ? 140.482 53.200 -162.457 1.00 98.48 71 SER B N 1
ATOM 3185 C CA . SER B 1 71 ? 141.914 53.460 -162.270 1.00 99.94 71 SER B CA 1
ATOM 3186 C C . SER B 1 71 ? 142.544 54.267 -163.423 1.00 106.83 71 SER B C 1
ATOM 3187 O O . SER B 1 71 ? 143.419 55.097 -163.170 1.00 107.14 71 SER B O 1
ATOM 3190 N N . ARG B 1 72 ? 142.095 54.026 -164.672 1.00 105.14 72 ARG B N 1
ATOM 3191 C CA . ARG B 1 72 ? 142.587 54.687 -165.885 1.00 107.27 72 ARG B CA 1
ATOM 3192 C C . ARG B 1 72 ? 141.825 55.982 -166.219 1.00 111.81 72 ARG B C 1
ATOM 3193 O O . ARG B 1 72 ? 142.401 56.882 -166.837 1.00 113.31 72 ARG B O 1
ATOM 3201 N N . ALA B 1 73 ? 140.538 56.069 -165.828 1.00 107.03 73 ALA B N 1
ATOM 3202 C CA . ALA B 1 73 ? 139.649 57.200 -166.117 1.00 107.25 73 ALA B CA 1
ATOM 3203 C C . ALA B 1 73 ? 140.003 58.474 -165.340 1.00 111.53 73 ALA B C 1
ATOM 3204 O O . ALA B 1 73 ? 140.756 58.426 -164.363 1.00 110.42 73 ALA B O 1
ATOM 3206 N N . LEU B 1 74 ? 139.433 59.616 -165.795 1.00 109.46 74 LEU B N 1
ATOM 3207 C CA . LEU B 1 74 ? 139.594 60.952 -165.205 1.00 110.09 74 LEU B CA 1
ATOM 3208 C C . LEU B 1 74 ? 138.911 61.007 -163.829 1.00 112.03 74 LEU B C 1
ATOM 3209 O O . LEU B 1 74 ? 137.861 60.383 -163.678 1.00 110.11 74 LEU B O 1
ATOM 3214 N N . PRO B 1 75 ? 139.442 61.760 -162.828 1.00 108.77 75 PRO B N 1
ATOM 3215 C CA . PRO B 1 75 ? 138.793 61.793 -161.498 1.00 106.83 75 PRO B CA 1
ATOM 3216 C C . PRO B 1 75 ? 137.392 62.424 -161.468 1.00 110.83 75 PRO B C 1
ATOM 3217 O O . PRO B 1 75 ? 136.675 62.230 -160.485 1.00 108.93 75 PRO B O 1
ATOM 3221 N N . THR B 1 76 ? 136.997 63.152 -162.532 1.00 109.30 76 THR B N 1
ATOM 3222 C CA . THR B 1 76 ? 135.690 63.816 -162.630 1.00 109.54 76 THR B CA 1
ATOM 3223 C C . THR B 1 76 ? 134.602 62.879 -163.217 1.00 112.03 76 THR B C 1
ATOM 3224 O O . THR B 1 76 ? 133.432 63.277 -163.278 1.00 112.07 76 THR B O 1
ATOM 3228 N N . SER B 1 77 ? 134.983 61.639 -163.620 1.00 107.15 77 SER B N 1
ATOM 3229 C CA . SER B 1 77 ? 134.095 60.626 -164.216 1.00 106.15 77 SER B CA 1
ATOM 3230 C C . SER B 1 77 ? 133.426 59.721 -163.154 1.00 107.39 77 SER B C 1
ATOM 3231 O O . SER B 1 77 ? 132.811 58.712 -163.514 1.00 106.34 77 SER B O 1
ATOM 3234 N N . VAL B 1 78 ? 133.529 60.103 -161.863 1.00 102.54 78 VAL B N 1
ATOM 3235 C CA . VAL B 1 78 ? 132.994 59.388 -160.696 1.00 100.25 78 VAL B CA 1
ATOM 3236 C C . VAL B 1 78 ? 131.485 59.110 -160.814 1.00 102.89 78 VAL B C 1
ATOM 3237 O O . VAL B 1 78 ? 130.713 59.978 -161.230 1.00 103.57 78 VAL B O 1
ATOM 3241 N N . VAL B 1 79 ? 131.093 57.885 -160.430 1.00 97.40 79 VAL B N 1
ATOM 3242 C CA . VAL B 1 79 ? 129.724 57.367 -160.427 1.00 96.54 79 VAL B CA 1
ATOM 3243 C C . VAL B 1 79 ? 129.311 57.134 -158.962 1.00 98.09 79 VAL B C 1
ATOM 3244 O O . VAL B 1 79 ? 130.099 56.589 -158.185 1.00 96.66 79 VAL B O 1
ATOM 3248 N N . PHE B 1 80 ? 128.087 57.560 -158.591 1.00 94.09 80 PHE B N 1
ATOM 3249 C CA . PHE B 1 80 ? 127.574 57.414 -157.227 1.00 92.80 80 PHE B CA 1
ATOM 3250 C C . PHE B 1 80 ? 126.334 56.531 -157.169 1.00 95.47 80 PHE B C 1
ATOM 3251 O O . PHE B 1 80 ? 125.463 56.617 -158.037 1.00 95.89 80 PHE B O 1
ATOM 3259 N N . LYS B 1 81 ? 126.254 55.704 -156.119 1.00 90.44 81 LYS B N 1
ATOM 3260 C CA . LYS B 1 81 ? 125.139 54.801 -155.847 1.00 90.08 81 LYS B CA 1
ATOM 3261 C C . LYS B 1 81 ? 124.672 55.037 -154.405 1.00 92.72 81 LYS B C 1
ATOM 3262 O O . LYS B 1 81 ? 125.390 54.689 -153.464 1.00 91.66 81 LYS B O 1
ATOM 3268 N N . LYS B 1 82 ? 123.486 55.668 -154.244 1.00 89.21 82 LYS B N 1
ATOM 3269 C CA . LYS B 1 82 ? 122.897 56.000 -152.943 1.00 88.74 82 LYS B CA 1
ATOM 3270 C C . LYS B 1 82 ? 122.603 54.735 -152.138 1.00 91.54 82 LYS B C 1
ATOM 3271 O O . LYS B 1 82 ? 121.871 53.859 -152.603 1.00 91.45 82 LYS B O 1
ATOM 3277 N N . LEU B 1 83 ? 123.203 54.644 -150.941 1.00 87.13 83 LEU B N 1
ATOM 3278 C CA . LEU B 1 83 ? 123.035 53.504 -150.042 1.00 86.91 83 LEU B CA 1
ATOM 3279 C C . LEU B 1 83 ? 121.765 53.674 -149.212 1.00 91.32 83 LEU B C 1
ATOM 3280 O O . LEU B 1 83 ? 120.988 52.725 -149.099 1.00 91.67 83 LEU B O 1
ATOM 3285 N N . PHE B 1 84 ? 121.547 54.885 -148.652 1.00 87.76 84 PHE B N 1
ATOM 3286 C CA . PHE B 1 84 ? 120.369 55.239 -147.853 1.00 88.57 84 PHE B CA 1
ATOM 3287 C C . PHE B 1 84 ? 120.213 56.756 -147.716 1.00 92.16 84 PHE B C 1
ATOM 3288 O O . PHE B 1 84 ? 121.208 57.485 -147.716 1.00 90.92 84 PHE B O 1
ATOM 3296 N N . GLU B 1 85 ? 118.958 57.216 -147.557 1.00 89.58 85 GLU B N 1
ATOM 3297 C CA . GLU B 1 85 ? 118.623 58.616 -147.341 1.00 89.94 85 GLU B CA 1
ATOM 3298 C C . GLU B 1 85 ? 118.795 58.918 -145.848 1.00 93.10 85 GLU B C 1
ATOM 3299 O O . GLU B 1 85 ? 118.495 58.075 -145.000 1.00 92.99 85 GLU B O 1
ATOM 3305 N N . GLY B 1 86 ? 119.352 60.084 -145.554 1.00 88.89 86 GLY B N 1
ATOM 3306 C CA . GLY B 1 86 ? 119.617 60.512 -144.190 1.00 88.61 86 GLY B CA 1
ATOM 3307 C C . GLY B 1 86 ? 118.656 61.553 -143.671 1.00 93.65 86 GLY B C 1
ATOM 3308 O O . GLY B 1 86 ? 118.328 62.517 -144.369 1.00 94.10 86 GLY B O 1
ATOM 3309 N N . GLN B 1 87 ? 118.199 61.346 -142.433 1.00 90.48 87 GLN B N 1
ATOM 3310 C CA . GLN B 1 87 ? 117.288 62.231 -141.716 1.00 91.78 87 GLN B CA 1
ATOM 3311 C C . GLN B 1 87 ? 117.873 62.482 -140.331 1.00 95.06 87 GLN B C 1
ATOM 3312 O O . GLN B 1 87 ? 117.986 61.544 -139.536 1.00 94.46 87 GLN B O 1
ATOM 3318 N N . LYS B 1 88 ? 118.304 63.734 -140.069 1.00 91.55 88 LYS B N 1
ATOM 3319 C CA . LYS B 1 88 ? 118.927 64.155 -138.806 1.00 91.19 88 LYS B CA 1
ATOM 3320 C C . LYS B 1 88 ? 117.975 63.976 -137.617 1.00 95.76 88 LYS B C 1
ATOM 3321 O O . LYS B 1 88 ? 118.427 63.586 -136.537 1.00 95.21 88 LYS B O 1
ATOM 3327 N N . GLN B 1 89 ? 116.661 64.214 -137.829 1.00 86.64 89 GLN B N 1
ATOM 3328 C CA . GLN B 1 89 ? 115.628 64.039 -136.803 1.00 85.28 89 GLN B CA 1
ATOM 3329 C C . GLN B 1 89 ? 115.317 62.533 -136.601 1.00 86.63 89 GLN B C 1
ATOM 3330 O O . GLN B 1 89 ? 114.672 62.166 -135.616 1.00 85.31 89 GLN B O 1
ATOM 3336 N N . GLY B 1 90 ? 115.773 61.701 -137.541 1.00 82.13 90 GLY B N 1
ATOM 3337 C CA . GLY B 1 90 ? 115.640 60.251 -137.486 1.00 80.40 90 GLY B CA 1
ATOM 3338 C C . GLY B 1 90 ? 114.546 59.603 -138.306 1.00 83.08 90 GLY B C 1
ATOM 3339 O O . GLY B 1 90 ? 113.596 60.265 -138.737 1.00 83.64 90 GLY B O 1
ATOM 3340 N N . ASP B 1 91 ? 114.692 58.280 -138.514 1.00 77.76 91 ASP B N 1
ATOM 3341 C CA . ASP B 1 91 ? 113.731 57.431 -139.222 1.00 77.43 91 ASP B CA 1
ATOM 3342 C C . ASP B 1 91 ? 112.604 57.049 -138.268 1.00 77.01 91 ASP B C 1
ATOM 3343 O O . ASP B 1 91 ? 112.859 56.828 -137.081 1.00 74.96 91 ASP B O 1
ATOM 3348 N N . THR B 1 92 ? 111.365 56.977 -138.774 1.00 71.99 92 THR B N 1
ATOM 3349 C CA . THR B 1 92 ? 110.206 56.610 -137.959 1.00 69.64 92 THR B CA 1
ATOM 3350 C C . THR B 1 92 ? 109.729 55.227 -138.405 1.00 70.36 92 THR B C 1
ATOM 3351 O O . THR B 1 92 ? 109.272 55.066 -139.539 1.00 71.99 92 THR B O 1
ATOM 3355 N N . VAL B 1 93 ? 109.873 54.229 -137.515 1.00 62.48 93 VAL B N 1
ATOM 3356 C CA . VAL B 1 93 ? 109.502 52.836 -137.780 1.00 61.35 93 VAL B CA 1
ATOM 3357 C C . VAL B 1 93 ? 108.185 52.499 -137.074 1.00 62.41 93 VAL B C 1
ATOM 3358 O O . VAL B 1 93 ? 108.064 52.686 -135.864 1.00 60.66 93 VAL B O 1
ATOM 3362 N N . GLU B 1 94 ? 107.208 51.997 -137.840 1.00 58.64 94 GLU B N 1
ATOM 3363 C CA . GLU B 1 94 ? 105.925 51.555 -137.304 1.00 57.47 94 GLU B CA 1
ATOM 3364 C C . GLU B 1 94 ? 106.080 50.089 -136.928 1.00 58.91 94 GLU B C 1
ATOM 3365 O O . GLU B 1 94 ? 106.296 49.255 -137.814 1.00 59.92 94 GLU B O 1
ATOM 3371 N N . MET B 1 95 ? 106.044 49.779 -135.617 1.00 51.89 95 MET B N 1
ATOM 3372 C CA . MET B 1 95 ? 106.192 48.411 -135.115 1.00 50.16 95 MET B CA 1
ATOM 3373 C C . MET B 1 95 ? 105.042 47.536 -135.579 1.00 55.59 95 MET B C 1
ATOM 3374 O O . MET B 1 95 ? 103.883 47.857 -135.311 1.00 54.99 95 MET B O 1
ATOM 3379 N N . ASP B 1 96 ? 105.359 46.442 -136.292 1.00 54.01 96 ASP B N 1
ATOM 3380 C CA . ASP B 1 96 ? 104.362 45.486 -136.781 1.00 55.59 96 ASP B CA 1
ATOM 3381 C C . ASP B 1 96 ? 103.845 44.633 -135.607 1.00 58.39 96 ASP B C 1
ATOM 3382 O O . ASP B 1 96 ? 104.423 44.678 -134.520 1.00 56.24 96 ASP B O 1
ATOM 3387 N N . ASP B 1 97 ? 102.751 43.880 -135.820 1.00 56.42 97 ASP B N 1
ATOM 3388 C CA . ASP B 1 97 ? 102.097 43.040 -134.811 1.00 55.50 97 ASP B CA 1
ATOM 3389 C C . ASP B 1 97 ? 103.033 42.007 -134.153 1.00 58.51 97 ASP B C 1
ATOM 3390 O O . ASP B 1 97 ? 102.883 41.740 -132.959 1.00 56.38 97 ASP B O 1
ATOM 3395 N N . ASP B 1 98 ? 103.988 41.446 -134.917 1.00 56.47 98 ASP B N 1
ATOM 3396 C CA . ASP B 1 98 ? 104.919 40.437 -134.410 1.00 56.27 98 ASP B CA 1
ATOM 3397 C C . ASP B 1 98 ? 106.321 41.015 -134.086 1.00 58.29 98 ASP B C 1
ATOM 3398 O O . ASP B 1 98 ? 107.240 40.235 -133.797 1.00 58.64 98 ASP B O 1
ATOM 3403 N N . PHE B 1 99 ? 106.472 42.369 -134.075 1.00 52.71 99 PHE B N 1
ATOM 3404 C CA . PHE B 1 99 ? 107.745 43.029 -133.743 1.00 51.37 99 PHE B CA 1
ATOM 3405 C C . PHE B 1 99 ? 108.217 42.582 -132.357 1.00 53.78 99 PHE B C 1
ATOM 3406 O O . PHE B 1 99 ? 107.428 42.598 -131.416 1.00 52.17 99 PHE B O 1
ATOM 3414 N N . GLU B 1 100 ? 109.505 42.226 -132.228 1.00 50.77 100 GLU B N 1
ATOM 3415 C CA . GLU B 1 100 ? 110.073 41.794 -130.954 1.00 49.95 100 GLU B CA 1
ATOM 3416 C C . GLU B 1 100 ? 111.383 42.522 -130.651 1.00 53.54 100 GLU B C 1
ATOM 3417 O O . GLU B 1 100 ? 111.509 43.094 -129.567 1.00 51.86 100 GLU B O 1
ATOM 3423 N N . PHE B 1 101 ? 112.348 42.502 -131.599 1.00 51.11 101 PHE B N 1
ATOM 3424 C CA . PHE B 1 101 ? 113.663 43.105 -131.404 1.00 50.73 101 PHE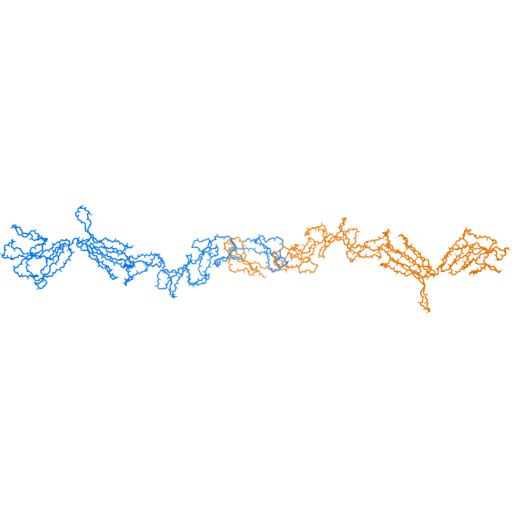 B CA 1
ATOM 3425 C C . PHE B 1 101 ? 113.896 44.339 -132.273 1.00 54.44 101 PHE B C 1
ATOM 3426 O O . PHE B 1 101 ? 113.522 44.373 -133.447 1.00 54.78 101 PHE B O 1
ATOM 3434 N N . GLY B 1 102 ? 114.524 45.336 -131.661 1.00 50.52 102 GLY B N 1
ATOM 3435 C CA . GLY B 1 102 ? 114.903 46.594 -132.287 1.00 50.40 102 GLY B CA 1
ATOM 3436 C C . GLY B 1 102 ? 116.277 47.020 -131.819 1.00 54.82 102 GLY B C 1
ATOM 3437 O O . GLY B 1 102 ? 116.641 46.789 -130.661 1.00 53.92 102 GLY B O 1
ATOM 3438 N N . LEU B 1 103 ? 117.057 47.619 -132.724 1.00 52.85 103 LEU B N 1
ATOM 3439 C CA . LEU B 1 103 ? 118.393 48.118 -132.419 1.00 53.35 103 LEU B CA 1
ATOM 3440 C C . LEU B 1 103 ? 118.452 49.606 -132.724 1.00 57.28 103 LEU B C 1
ATOM 3441 O O . LEU B 1 103 ? 118.189 50.019 -133.855 1.00 57.36 103 LEU B O 1
ATOM 3446 N N . CYS B 1 104 ? 118.773 50.407 -131.702 1.00 53.88 104 CYS B N 1
ATOM 3447 C CA . CYS B 1 104 ? 118.896 51.852 -131.842 1.00 53.84 104 CYS B CA 1
ATOM 3448 C C . CYS B 1 104 ? 120.180 52.195 -132.601 1.00 60.78 104 CYS B C 1
ATOM 3449 O O . CYS B 1 104 ? 121.263 51.754 -132.206 1.00 61.06 104 CYS B O 1
ATOM 3452 N N . PRO B 1 105 ? 120.082 52.954 -133.713 1.00 59.33 105 PRO B N 1
ATOM 3453 C CA . PRO B 1 105 ? 121.299 53.308 -134.455 1.00 61.03 105 PRO B CA 1
ATOM 3454 C C . PRO B 1 105 ? 122.107 54.401 -133.750 1.00 67.26 105 PRO B C 1
ATOM 3455 O O . PRO B 1 105 ? 121.623 54.993 -132.788 1.00 66.00 105 PRO B O 1
ATOM 3459 N N . CYS B 1 106 ? 123.350 54.639 -134.220 1.00 66.86 106 CYS B N 1
ATOM 3460 C CA . CYS B 1 106 ? 124.311 55.641 -133.731 1.00 67.85 106 CYS B CA 1
ATOM 3461 C C . CYS B 1 106 ? 124.677 55.397 -132.236 1.00 69.06 106 CYS B C 1
ATOM 3462 O O . CYS B 1 106 ? 125.136 56.323 -131.560 1.00 68.58 106 CYS B O 1
ATOM 3465 N N . ASP B 1 107 ? 124.500 54.137 -131.746 1.00 63.86 107 ASP B N 1
ATOM 3466 C CA . ASP B 1 107 ? 124.733 53.670 -130.367 1.00 62.85 107 ASP B CA 1
ATOM 3467 C C . ASP B 1 107 ? 123.878 54.494 -129.363 1.00 62.98 107 ASP B C 1
ATOM 3468 O O . ASP B 1 107 ? 124.310 54.796 -128.243 1.00 62.79 107 ASP B O 1
ATOM 3473 N N . ALA B 1 108 ? 122.643 54.831 -129.785 1.00 56.09 108 ALA B N 1
ATOM 3474 C CA . ALA B 1 108 ? 121.683 55.605 -129.001 1.00 53.73 108 ALA B CA 1
ATOM 3475 C C . ALA B 1 108 ? 121.042 54.769 -127.896 1.00 54.41 108 ALA B C 1
ATOM 3476 O O . ALA B 1 108 ? 121.015 53.542 -127.983 1.00 54.14 108 ALA B O 1
ATOM 3478 N N . LYS B 1 109 ? 120.516 55.436 -126.864 1.00 48.42 109 LYS B N 1
ATOM 3479 C CA . LYS B 1 109 ? 119.851 54.755 -125.762 1.00 47.00 109 LYS B CA 1
ATOM 3480 C C . LYS B 1 109 ? 118.336 54.744 -126.001 1.00 48.13 109 LYS B C 1
ATOM 3481 O O . LYS B 1 109 ? 117.761 55.789 -126.314 1.00 47.00 109 LYS B O 1
ATOM 3487 N N . PRO B 1 110 ? 117.681 53.571 -125.913 1.00 43.46 110 PRO B N 1
ATOM 3488 C CA . PRO B 1 110 ? 116.229 53.534 -126.140 1.00 42.19 110 PRO B CA 1
ATOM 3489 C C . PRO B 1 110 ? 115.443 54.057 -124.940 1.00 45.05 110 PRO B C 1
ATOM 3490 O O . PRO B 1 110 ? 115.643 53.601 -123.813 1.00 45.08 110 PRO B O 1
ATOM 3494 N N . ILE B 1 111 ? 114.562 55.033 -125.189 1.00 40.24 111 ILE B N 1
ATOM 3495 C CA . ILE B 1 111 ? 113.703 55.630 -124.176 1.00 39.48 111 ILE B CA 1
ATOM 3496 C C . ILE B 1 111 ? 112.280 55.171 -124.489 1.00 41.21 111 ILE B C 1
ATOM 3497 O O . ILE B 1 111 ? 111.745 55.460 -125.563 1.00 40.57 111 ILE B O 1
ATOM 3502 N N . VAL B 1 112 ? 111.711 54.383 -123.570 1.00 36.53 112 VAL B N 1
ATOM 3503 C CA . VAL B 1 112 ? 110.395 53.773 -123.729 1.00 35.58 112 VAL B CA 1
ATOM 3504 C C . VAL B 1 112 ? 109.319 54.618 -123.041 1.00 39.74 112 VAL B C 1
ATOM 3505 O O . VAL B 1 112 ? 109.436 54.930 -121.855 1.00 39.46 112 VAL B O 1
ATOM 3509 N N . ARG B 1 113 ? 108.273 54.982 -123.806 1.00 36.59 113 ARG B N 1
ATOM 3510 C CA . ARG B 1 113 ? 107.102 55.721 -123.332 1.00 37.29 113 ARG B CA 1
ATOM 3511 C C . ARG B 1 113 ? 105.865 54.942 -123.752 1.00 41.89 113 ARG B C 1
ATOM 3512 O O . ARG B 1 113 ? 105.470 54.998 -124.918 1.00 41.80 113 ARG B O 1
ATOM 3520 N N . GLY B 1 114 ? 105.307 54.167 -122.826 1.00 38.75 114 GLY B N 1
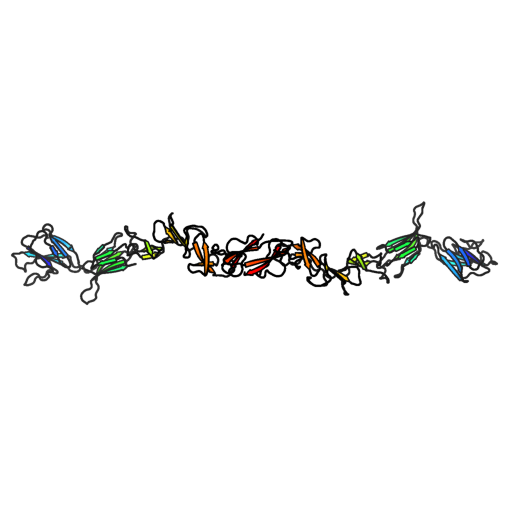ATOM 3521 C CA . GLY B 1 114 ? 104.143 53.339 -123.116 1.00 38.75 114 GLY B CA 1
ATOM 3522 C C . GLY B 1 114 ? 103.192 53.095 -121.966 1.00 43.89 114 GLY B C 1
ATOM 3523 O O . GLY B 1 114 ? 103.403 53.590 -120.855 1.00 44.21 114 GLY B O 1
ATOM 3524 N N . LYS B 1 115 ? 102.136 52.310 -122.245 1.00 40.84 115 LYS B N 1
ATOM 3525 C CA . LYS B 1 115 ? 101.066 51.917 -121.325 1.00 41.34 115 LYS B CA 1
ATOM 3526 C C . LYS B 1 115 ? 101.622 51.300 -120.019 1.00 45.93 115 LYS B C 1
ATOM 3527 O O . LYS B 1 115 ? 101.170 51.664 -118.932 1.00 46.52 115 LYS B O 1
ATOM 3533 N N . TYR B 1 116 ? 102.635 50.415 -120.142 1.00 41.83 116 TYR B N 1
ATOM 3534 C CA . TYR B 1 116 ? 103.298 49.671 -119.059 1.00 41.42 116 TYR B CA 1
ATOM 3535 C C . TYR B 1 116 ? 104.673 49.198 -119.555 1.00 44.15 116 TYR B C 1
ATOM 3536 O O . TYR B 1 116 ? 104.842 49.084 -120.764 1.00 43.38 116 TYR B O 1
ATOM 3545 N N . ASN B 1 117 ? 105.665 48.948 -118.666 1.00 40.92 117 ASN B N 1
ATOM 3546 C CA . ASN B 1 117 ? 106.984 48.514 -119.160 1.00 40.83 117 ASN B CA 1
ATOM 3547 C C . ASN B 1 117 ? 106.953 47.032 -119.602 1.00 43.39 117 ASN B C 1
ATOM 3548 O O . ASN B 1 117 ? 106.605 46.156 -118.803 1.00 42.47 117 ASN B O 1
ATOM 3553 N N . THR B 1 118 ? 107.259 46.776 -120.894 1.00 39.41 118 THR B N 1
ATOM 3554 C CA . THR B 1 118 ? 107.352 45.427 -121.481 1.00 39.17 118 THR B CA 1
ATOM 3555 C C . THR B 1 118 ? 108.704 45.187 -122.092 1.00 42.92 118 THR B C 1
ATOM 3556 O O . THR B 1 118 ? 108.958 44.108 -122.631 1.00 42.63 118 THR B O 1
ATOM 3560 N N . THR B 1 119 ? 109.548 46.220 -122.078 1.00 39.70 119 THR B N 1
ATOM 3561 C CA . THR B 1 119 ? 110.825 46.209 -122.761 1.00 40.05 119 THR B CA 1
ATOM 3562 C C . THR B 1 119 ? 112.004 45.832 -121.882 1.00 45.00 119 THR B C 1
ATOM 3563 O O . THR B 1 119 ? 112.134 46.293 -120.752 1.00 44.52 119 THR B O 1
ATOM 3567 N N . LEU B 1 120 ? 112.860 44.974 -122.451 1.00 43.15 120 LEU B N 1
ATOM 3568 C CA . LEU B 1 120 ? 114.161 44.531 -121.960 1.00 44.66 120 LEU B CA 1
ATOM 3569 C C . LEU B 1 120 ? 115.167 45.395 -122.671 1.00 48.09 120 LEU B C 1
ATOM 3570 O O . LEU B 1 120 ? 115.059 45.549 -123.889 1.00 46.77 120 LEU B O 1
ATOM 3575 N N . LEU B 1 121 ? 116.085 46.035 -121.935 1.00 45.70 121 LEU B N 1
ATOM 3576 C CA . LEU B 1 121 ? 117.031 46.963 -122.554 1.00 45.58 121 LEU B CA 1
ATOM 3577 C C . LEU B 1 121 ? 118.486 46.587 -122.297 1.00 51.41 121 LEU B C 1
ATOM 3578 O O . LEU B 1 121 ? 118.866 46.327 -121.151 1.00 52.41 121 LEU B O 1
ATOM 3583 N N . ASN B 1 122 ? 119.307 46.599 -123.364 1.00 48.22 122 ASN B N 1
ATOM 3584 C CA . ASN B 1 122 ? 120.749 46.356 -123.290 1.00 49.86 122 ASN B CA 1
ATOM 3585 C C . ASN B 1 122 ? 121.471 47.228 -124.307 1.00 53.73 122 ASN B C 1
ATOM 3586 O O . ASN B 1 122 ? 121.437 46.933 -125.504 1.00 53.78 122 ASN B O 1
ATOM 3591 N N . GLY B 1 123 ? 122.118 48.285 -123.817 1.00 49.96 123 GLY B N 1
ATOM 3592 C CA . GLY B 1 123 ? 122.811 49.263 -124.648 1.00 49.74 123 GLY B CA 1
ATOM 3593 C C . GLY B 1 123 ? 121.862 49.849 -125.678 1.00 52.13 123 GLY B C 1
ATOM 3594 O O . GLY B 1 123 ? 120.754 50.252 -125.317 1.00 50.81 123 GLY B O 1
ATOM 3595 N N . PRO B 1 124 ? 122.187 49.759 -126.989 1.00 48.74 124 PRO B N 1
ATOM 3596 C CA . PRO B 1 124 ? 121.254 50.275 -128.010 1.00 47.09 124 PRO B CA 1
ATOM 3597 C C . PRO B 1 124 ? 120.136 49.288 -128.372 1.00 49.88 124 PRO B C 1
ATOM 3598 O O . PRO B 1 124 ? 119.187 49.665 -129.057 1.00 48.56 124 PRO B O 1
ATOM 3602 N N . ALA B 1 125 ? 120.238 48.038 -127.902 1.00 46.80 125 ALA B N 1
ATOM 3603 C CA . ALA B 1 125 ? 119.255 46.993 -128.185 1.00 46.25 125 ALA B CA 1
ATOM 3604 C C . ALA B 1 125 ? 118.123 46.981 -127.172 1.00 48.19 125 ALA B C 1
ATOM 3605 O O . ALA B 1 125 ? 118.344 47.179 -125.973 1.00 47.44 125 ALA B O 1
ATOM 3607 N N . PHE B 1 126 ? 116.909 46.731 -127.670 1.00 43.41 126 PHE B N 1
ATOM 3608 C CA . PHE B 1 126 ? 115.710 46.635 -126.856 1.00 41.74 126 PHE B CA 1
ATOM 3609 C C . PHE B 1 126 ? 114.844 45.484 -127.345 1.00 45.22 126 PHE B C 1
ATOM 3610 O O . PHE B 1 126 ? 114.894 45.126 -128.526 1.00 45.17 126 PHE B O 1
ATOM 3618 N N . GLN B 1 127 ? 114.059 44.899 -126.431 1.00 41.20 127 GLN B N 1
ATOM 3619 C CA . GLN B 1 127 ? 113.186 43.782 -126.749 1.00 40.99 127 GLN B CA 1
ATOM 3620 C C . GLN B 1 127 ? 111.800 43.987 -126.170 1.00 43.73 127 GLN B C 1
ATOM 3621 O O . GLN B 1 127 ? 111.652 44.135 -124.956 1.00 42.94 127 GLN B O 1
ATOM 3627 N N . MET B 1 128 ? 110.782 43.943 -127.033 1.00 39.50 128 MET B N 1
ATOM 3628 C CA . MET B 1 128 ? 109.384 44.035 -126.617 1.00 37.71 128 MET B CA 1
ATOM 3629 C C . MET B 1 128 ? 108.957 42.637 -126.170 1.00 43.67 128 MET B C 1
ATOM 3630 O O . MET B 1 128 ? 108.806 41.745 -127.012 1.00 44.31 128 MET B O 1
ATOM 3635 N N . VAL B 1 129 ? 108.843 42.430 -124.842 1.00 40.72 129 VAL B N 1
ATOM 3636 C CA . VAL B 1 129 ? 108.483 41.135 -124.253 1.00 41.36 129 VAL B CA 1
ATOM 3637 C C . VAL B 1 129 ? 106.980 41.106 -123.999 1.00 45.88 129 VAL B C 1
ATOM 3638 O O . VAL B 1 129 ? 106.483 41.929 -123.237 1.00 44.68 129 VAL B O 1
ATOM 3642 N N . CYS B 1 130 ? 106.292 40.161 -124.650 1.00 44.01 130 CYS B N 1
ATOM 3643 C CA . CYS B 1 130 ? 104.840 39.935 -124.604 1.00 43.91 130 CYS B CA 1
ATOM 3644 C C . CYS B 1 130 ? 104.067 41.248 -124.586 1.00 46.95 130 CYS B C 1
ATOM 3645 O O . CYS B 1 130 ? 103.350 41.550 -123.605 1.00 46.14 130 CYS B O 1
ATOM 3648 N N . PRO B 1 131 ? 104.214 42.112 -125.604 1.00 43.67 131 PRO B N 1
ATOM 3649 C CA . PRO B 1 131 ? 103.501 43.402 -125.569 1.00 42.95 131 PRO B CA 1
ATOM 3650 C C . PRO B 1 131 ? 102.038 43.251 -126.007 1.00 46.64 131 PRO B C 1
ATOM 3651 O O . PRO B 1 131 ? 101.649 43.788 -127.026 1.00 48.02 131 PRO B O 1
ATOM 3655 N N . ILE B 1 132 ? 101.230 42.504 -125.230 1.00 40.86 132 ILE B N 1
ATOM 3656 C CA . ILE B 1 132 ? 99.813 42.305 -125.563 1.00 40.14 132 ILE B CA 1
ATOM 3657 C C . ILE B 1 132 ? 99.013 43.491 -124.992 1.00 41.78 132 ILE B C 1
ATOM 3658 O O . ILE B 1 132 ? 98.963 43.688 -123.775 1.00 40.03 132 ILE B O 1
ATOM 3663 N N . GLY B 1 133 ? 98.440 44.282 -125.897 1.00 38.49 133 GLY B N 1
ATOM 3664 C CA . GLY B 1 133 ? 97.650 45.468 -125.576 1.00 38.26 133 GLY B CA 1
ATOM 3665 C C . GLY B 1 133 ? 98.458 46.739 -125.389 1.00 41.75 133 GLY B C 1
ATOM 3666 O O . GLY B 1 133 ? 97.881 47.801 -125.145 1.00 42.77 133 GLY B O 1
ATOM 3667 N N . TRP B 1 134 ? 99.799 46.648 -125.508 1.00 36.84 134 TRP B N 1
ATOM 3668 C CA . TRP B 1 134 ? 100.723 47.776 -125.357 1.00 35.81 134 TRP B CA 1
ATOM 3669 C C . TRP B 1 134 ? 100.637 48.744 -126.528 1.00 40.63 134 TRP B C 1
ATOM 3670 O O . TRP B 1 134 ? 100.498 48.327 -127.681 1.00 40.33 134 TRP B O 1
ATOM 3681 N N . THR B 1 135 ? 100.716 50.043 -126.206 1.00 38.22 135 THR B N 1
ATOM 3682 C CA . THR B 1 135 ? 100.771 51.183 -127.127 1.00 39.10 135 THR B CA 1
ATOM 3683 C C . THR B 1 135 ? 101.887 52.095 -126.645 1.00 43.36 135 THR B C 1
ATOM 3684 O O . THR B 1 135 ? 102.224 52.060 -125.458 1.00 42.18 135 THR B O 1
ATOM 3688 N N . GLY B 1 136 ? 102.449 52.895 -127.545 1.00 40.97 136 GLY B N 1
ATOM 3689 C CA . GLY B 1 136 ? 103.514 53.819 -127.182 1.00 40.79 136 GLY B CA 1
ATOM 3690 C C . GLY B 1 136 ? 104.665 53.904 -128.157 1.00 46.02 136 GLY B C 1
ATOM 3691 O O . GLY B 1 136 ? 104.581 53.398 -129.280 1.00 46.46 136 GLY B O 1
ATOM 3692 N N . THR B 1 137 ? 105.753 54.567 -127.726 1.00 43.04 137 THR B N 1
ATOM 3693 C CA . THR B 1 137 ? 106.933 54.804 -128.558 1.00 43.05 137 THR B CA 1
ATOM 3694 C C . THR B 1 137 ? 108.246 54.406 -127.882 1.00 46.94 137 THR B C 1
ATOM 3695 O O . THR B 1 137 ? 108.342 54.382 -126.653 1.00 46.30 137 THR B O 1
ATOM 3699 N N . VAL B 1 138 ? 109.266 54.130 -128.711 1.00 44.26 138 VAL B N 1
ATOM 3700 C CA . VAL B 1 138 ? 110.644 53.845 -128.313 1.00 44.22 138 VAL B CA 1
ATOM 3701 C C . VAL B 1 138 ? 111.493 54.884 -129.044 1.00 49.59 138 VAL B C 1
ATOM 3702 O O . VAL B 1 138 ? 111.527 54.888 -130.277 1.00 49.78 138 VAL B O 1
ATOM 3706 N N . SER B 1 139 ? 112.110 55.806 -128.286 1.00 46.93 139 SER B N 1
ATOM 3707 C CA . SER B 1 139 ? 112.920 56.878 -128.854 1.00 47.57 139 SER B CA 1
ATOM 3708 C C . SER B 1 139 ? 114.395 56.656 -128.590 1.00 52.75 139 SER B C 1
ATOM 3709 O O . SER B 1 139 ? 114.836 56.624 -127.439 1.00 52.85 139 SER B O 1
ATOM 3712 N N . CYS B 1 140 ? 115.151 56.473 -129.676 1.00 50.26 140 CYS B N 1
ATOM 3713 C CA . CYS B 1 140 ? 116.592 56.273 -129.644 1.00 50.56 140 CYS B CA 1
ATOM 3714 C C . CYS B 1 140 ? 117.237 57.652 -129.474 1.00 53.68 140 CYS B C 1
ATOM 3715 O O . CYS B 1 140 ? 117.147 58.506 -130.361 1.00 53.28 140 CYS B O 1
ATOM 3718 N N . MET B 1 141 ? 117.782 57.897 -128.275 1.00 49.88 141 MET B N 1
ATOM 3719 C CA . MET B 1 141 ? 118.312 59.204 -127.912 1.00 50.12 141 MET B CA 1
ATOM 3720 C C . MET B 1 141 ? 119.816 59.232 -127.695 1.00 54.08 141 MET B C 1
ATOM 3721 O O . MET B 1 141 ? 120.406 58.286 -127.169 1.00 53.63 141 MET B O 1
ATOM 3726 N N . LEU B 1 142 ? 120.418 60.367 -128.070 1.00 51.11 142 LEU B N 1
ATOM 3727 C CA . LEU B 1 142 ? 121.831 60.666 -127.886 1.00 51.63 142 LEU B CA 1
ATOM 3728 C C . LEU B 1 142 ? 121.968 61.839 -126.933 1.00 56.44 142 LEU B C 1
ATOM 3729 O O . LEU B 1 142 ? 121.373 62.895 -127.164 1.00 55.84 142 LEU B O 1
ATOM 3734 N N . ALA B 1 143 ? 122.735 61.650 -125.856 1.00 54.32 143 ALA B N 1
ATOM 3735 C CA . ALA B 1 143 ? 122.977 62.692 -124.863 1.00 55.60 143 ALA B CA 1
ATOM 3736 C C . ALA B 1 143 ? 124.318 63.385 -125.121 1.00 61.15 143 ALA B C 1
ATOM 3737 O O . ALA B 1 143 ? 125.062 62.986 -126.022 1.00 61.14 143 ALA B O 1
ATOM 3739 N N . ASN B 1 144 ? 124.606 64.442 -124.352 1.00 58.72 144 ASN B N 1
ATOM 3740 C CA . ASN B 1 144 ? 125.855 65.186 -124.428 1.00 59.77 144 ASN B CA 1
ATOM 3741 C C . ASN B 1 144 ? 126.383 65.372 -123.018 1.00 65.54 144 ASN B C 1
ATOM 3742 O O . ASN B 1 144 ? 125.652 65.832 -122.137 1.00 65.86 144 ASN B O 1
ATOM 3747 N N . ARG B 1 145 ? 127.638 64.974 -122.796 1.00 63.30 145 ARG B N 1
ATOM 3748 C CA . ARG B 1 145 ? 128.287 65.047 -121.492 1.00 65.37 145 ARG B CA 1
ATOM 3749 C C . ARG B 1 145 ? 128.501 66.494 -121.034 1.00 72.46 145 ARG B C 1
ATOM 3750 O O . ARG B 1 145 ? 128.375 66.769 -119.842 1.00 73.50 145 ARG B O 1
ATOM 3758 N N . ASP B 1 146 ? 128.805 67.411 -121.976 1.00 70.16 146 ASP B N 1
ATOM 3759 C CA . ASP B 1 146 ? 129.091 68.815 -121.677 1.00 72.44 146 ASP B CA 1
ATOM 3760 C C . ASP B 1 146 ? 127.862 69.737 -121.795 1.00 76.96 146 ASP B C 1
ATOM 3761 O O . ASP B 1 146 ? 127.605 70.502 -120.864 1.00 78.09 146 ASP B O 1
ATOM 3766 N N . THR B 1 147 ? 127.126 69.687 -122.932 1.00 72.70 147 THR B N 1
ATOM 3767 C CA . THR B 1 147 ? 125.976 70.574 -123.186 1.00 72.84 147 THR B CA 1
ATOM 3768 C C . THR B 1 147 ? 124.692 70.121 -122.465 1.00 77.32 147 THR B C 1
ATOM 3769 O O . THR B 1 147 ? 123.902 70.981 -122.072 1.00 78.17 147 THR B O 1
ATOM 3773 N N . LEU B 1 148 ? 124.476 68.785 -122.338 1.00 72.81 148 LEU B N 1
ATOM 3774 C CA . LEU B 1 148 ? 123.323 68.110 -121.707 1.00 71.95 148 LEU B CA 1
ATOM 3775 C C . LEU B 1 148 ? 122.068 68.137 -122.619 1.00 75.00 148 LEU B C 1
ATOM 3776 O O . LEU B 1 148 ? 120.947 67.900 -122.150 1.00 74.33 148 LEU B O 1
ATOM 3781 N N . ASP B 1 149 ? 122.282 68.367 -123.935 1.00 71.51 149 ASP B N 1
ATOM 3782 C CA . ASP B 1 149 ? 121.245 68.412 -124.971 1.00 70.76 149 ASP B CA 1
ATOM 3783 C C . ASP B 1 149 ? 120.985 67.004 -125.523 1.00 72.19 149 ASP B C 1
ATOM 3784 O O . ASP B 1 149 ? 121.916 66.206 -125.660 1.00 71.24 149 ASP B O 1
ATOM 3789 N N . THR B 1 150 ? 119.712 66.704 -125.822 1.00 67.52 150 THR B N 1
ATOM 3790 C CA . THR B 1 150 ? 119.295 65.402 -126.326 1.00 65.54 150 THR B CA 1
ATOM 3791 C C . THR B 1 150 ? 118.800 65.506 -127.770 1.00 68.64 150 THR B C 1
ATOM 3792 O O . THR B 1 150 ? 118.078 66.433 -128.126 1.00 69.29 150 THR B O 1
ATOM 3796 N N . ALA B 1 151 ? 119.194 64.525 -128.586 1.00 63.61 151 ALA B N 1
ATOM 3797 C CA . ALA B 1 151 ? 118.862 64.392 -129.997 1.00 62.79 151 ALA B CA 1
ATOM 3798 C C . ALA B 1 151 ? 118.255 63.010 -130.286 1.00 64.40 151 ALA B C 1
ATOM 3799 O O . ALA B 1 151 ? 118.754 61.995 -129.791 1.00 63.19 151 ALA B O 1
ATOM 3801 N N . VAL B 1 152 ? 117.172 62.978 -131.076 1.00 60.04 152 VAL B N 1
ATOM 3802 C CA . VAL B 1 152 ? 116.480 61.737 -131.459 1.00 58.60 152 VAL B CA 1
ATOM 3803 C C . VAL B 1 152 ? 117.006 61.282 -132.827 1.00 61.75 152 VAL B C 1
ATOM 3804 O O . VAL B 1 152 ? 116.966 62.051 -133.789 1.00 62.61 152 VAL B O 1
ATOM 3808 N N . VAL B 1 153 ? 117.457 60.023 -132.921 1.00 56.58 153 VAL B N 1
ATOM 3809 C CA . VAL B 1 153 ? 118.013 59.463 -134.159 1.00 56.20 153 VAL B CA 1
ATOM 3810 C C . VAL B 1 153 ? 117.071 58.418 -134.782 1.00 58.63 153 VAL B C 1
ATOM 3811 O O . VAL B 1 153 ? 117.275 58.043 -135.938 1.00 59.12 153 VAL B O 1
ATOM 3815 N N . ARG B 1 154 ? 116.064 57.939 -134.018 1.00 53.27 154 ARG B N 1
ATOM 3816 C CA . ARG B 1 154 ? 115.064 56.962 -134.471 1.00 52.34 154 ARG B CA 1
ATOM 3817 C C . ARG B 1 154 ? 113.892 56.893 -133.499 1.00 54.28 154 ARG B C 1
ATOM 3818 O O . ARG B 1 154 ? 114.087 56.977 -132.284 1.00 52.74 154 ARG B O 1
ATOM 3826 N N . THR B 1 155 ? 112.677 56.717 -134.046 1.00 50.80 155 THR B N 1
ATOM 3827 C CA . THR B 1 155 ? 111.443 56.595 -133.282 1.00 49.67 155 THR B CA 1
ATOM 3828 C C . THR B 1 155 ? 110.679 55.355 -133.755 1.00 52.52 155 THR B C 1
ATOM 3829 O O . THR B 1 155 ? 110.323 55.249 -134.928 1.00 53.19 155 THR B O 1
ATOM 3833 N N . TYR B 1 156 ? 110.460 54.415 -132.828 1.00 47.18 156 TYR B N 1
ATOM 3834 C CA . TYR B 1 156 ? 109.674 53.197 -133.027 1.00 46.46 156 TYR B CA 1
ATOM 3835 C C . TYR B 1 156 ? 108.295 53.482 -132.448 1.00 48.92 156 TYR B C 1
ATOM 3836 O O . TYR B 1 156 ? 108.211 53.910 -131.296 1.00 47.18 156 TYR B O 1
ATOM 3845 N N . ARG B 1 157 ? 107.227 53.316 -133.244 1.00 46.03 157 ARG B N 1
ATOM 3846 C CA . ARG B 1 157 ? 105.882 53.654 -132.782 1.00 45.94 157 ARG B CA 1
ATOM 3847 C C . ARG B 1 157 ? 104.874 52.511 -132.944 1.00 49.51 157 ARG B C 1
ATOM 3848 O O . ARG B 1 157 ? 104.954 51.723 -133.887 1.00 49.89 157 ARG B O 1
ATOM 3856 N N . ARG B 1 158 ? 103.917 52.460 -132.001 1.00 45.33 158 ARG B N 1
ATOM 3857 C CA . ARG B 1 158 ? 102.789 51.535 -131.940 1.00 45.26 158 ARG B CA 1
ATOM 3858 C C . ARG B 1 158 ? 101.538 52.325 -131.501 1.00 50.12 158 ARG B C 1
ATOM 3859 O O . ARG B 1 158 ? 101.291 52.473 -130.301 1.00 49.09 158 ARG B O 1
ATOM 3867 N N . SER B 1 159 ? 100.788 52.876 -132.486 1.00 48.85 159 SER B N 1
ATOM 3868 C CA . SER B 1 159 ? 99.577 53.687 -132.280 1.00 50.24 159 SER B CA 1
ATOM 3869 C C . SER B 1 159 ? 98.410 52.871 -131.721 1.00 54.18 159 SER B C 1
ATOM 3870 O O . SER B 1 159 ? 97.803 53.279 -130.730 1.00 53.93 159 SER B O 1
ATOM 3873 N N . ARG B 1 160 ? 98.080 51.743 -132.380 1.00 50.98 160 ARG B N 1
ATOM 3874 C CA . ARG B 1 160 ? 96.991 50.843 -131.987 1.00 50.67 160 ARG B CA 1
ATOM 3875 C C . ARG B 1 160 ? 97.568 49.708 -131.116 1.00 51.94 160 ARG B C 1
ATOM 3876 O O . ARG B 1 160 ? 98.749 49.399 -131.270 1.00 50.56 160 ARG B O 1
ATOM 3884 N N . PRO B 1 161 ? 96.799 49.095 -130.179 1.00 47.78 161 PRO B N 1
ATOM 3885 C CA . PRO B 1 161 ? 97.388 48.051 -129.316 1.00 45.66 161 PRO B CA 1
ATOM 3886 C C . PRO B 1 161 ? 97.907 46.830 -130.061 1.00 49.37 161 PRO B C 1
ATOM 3887 O O . PRO B 1 161 ? 97.338 46.430 -131.079 1.00 50.42 161 PRO B O 1
ATOM 3891 N N . PHE B 1 162 ? 99.009 46.253 -129.549 1.00 44.37 162 PHE B N 1
ATOM 3892 C CA . PHE B 1 162 ? 99.592 45.034 -130.100 1.00 44.23 162 PHE B CA 1
ATOM 3893 C C . PHE B 1 162 ? 98.589 43.895 -129.861 1.00 48.38 162 PHE B C 1
ATOM 3894 O O . PHE B 1 162 ? 98.059 43.797 -128.748 1.00 47.26 162 PHE B O 1
ATOM 3902 N N . PRO B 1 163 ? 98.282 43.041 -130.861 1.00 45.62 163 PRO B N 1
ATOM 3903 C CA . PRO B 1 163 ? 97.321 41.947 -130.619 1.00 45.54 163 PRO B CA 1
ATOM 3904 C C . PRO B 1 163 ? 97.910 40.836 -129.740 1.00 47.86 163 PRO B C 1
ATOM 3905 O O . PRO B 1 163 ? 99.056 40.952 -129.306 1.00 46.46 163 PRO B O 1
ATOM 3909 N N . TYR B 1 164 ? 97.133 39.759 -129.479 1.00 44.96 164 TYR B N 1
ATOM 3910 C CA . TYR B 1 164 ? 97.593 38.608 -128.692 1.00 43.98 164 TYR B CA 1
ATOM 3911 C C . TYR B 1 164 ? 98.813 37.991 -129.369 1.00 48.65 164 TYR B C 1
ATOM 3912 O O . TYR B 1 164 ? 98.868 37.918 -130.600 1.00 49.64 164 TYR B O 1
ATOM 3921 N N . ARG B 1 165 ? 99.796 37.574 -128.563 1.00 44.39 165 ARG B N 1
ATOM 3922 C CA . ARG B 1 165 ? 101.033 36.984 -129.056 1.00 44.92 165 ARG B CA 1
ATOM 3923 C C . ARG B 1 165 ? 101.209 35.564 -128.523 1.00 49.47 165 ARG B C 1
ATOM 3924 O O . ARG B 1 165 ? 100.979 35.315 -127.334 1.00 48.17 165 ARG B O 1
ATOM 3932 N N . GLN B 1 166 ? 101.626 34.637 -129.409 1.00 47.56 166 GLN B N 1
ATOM 3933 C CA . GLN B 1 166 ? 101.887 33.237 -129.057 1.00 48.61 166 GLN B CA 1
ATOM 3934 C C . GLN B 1 166 ? 103.133 33.135 -128.179 1.00 53.04 166 GLN B C 1
ATOM 3935 O O . GLN B 1 166 ? 104.057 33.938 -128.322 1.00 52.34 166 GLN B O 1
ATOM 3941 N N . GLY B 1 167 ? 103.145 32.155 -127.282 1.00 50.36 167 GLY B N 1
ATOM 3942 C CA . GLY B 1 167 ? 104.258 31.929 -126.364 1.00 50.40 167 GLY B CA 1
ATOM 3943 C C . GLY B 1 167 ? 104.325 32.921 -125.216 1.00 53.50 167 GLY B C 1
ATOM 3944 O O . GLY B 1 167 ? 105.420 33.281 -124.770 1.00 53.43 167 GLY B O 1
ATOM 3945 N N . CYS B 1 168 ? 103.155 33.373 -124.741 1.00 49.01 168 CYS B N 1
ATOM 3946 C CA . CYS B 1 168 ? 103.033 34.306 -123.632 1.00 47.30 168 CYS B CA 1
ATOM 3947 C C . CYS B 1 168 ? 102.009 33.795 -122.644 1.00 49.66 168 CYS B C 1
ATOM 3948 O O . CYS B 1 168 ? 100.883 33.452 -123.039 1.00 49.35 168 CYS B O 1
ATOM 3951 N N . ILE B 1 169 ? 102.390 33.699 -121.359 1.00 45.09 169 ILE B N 1
ATOM 3952 C CA . ILE B 1 169 ? 101.521 33.260 -120.277 1.00 44.20 169 ILE B CA 1
ATOM 3953 C C . ILE B 1 169 ? 100.711 34.485 -119.846 1.00 45.91 169 ILE B C 1
ATOM 3954 O O . ILE B 1 169 ? 101.287 35.478 -119.401 1.00 45.39 169 ILE B O 1
ATOM 3959 N N . THR B 1 170 ? 99.378 34.420 -120.002 1.00 41.39 170 THR B N 1
ATOM 3960 C CA . THR B 1 170 ? 98.492 35.537 -119.681 1.00 39.80 170 THR B CA 1
ATOM 3961 C C . THR B 1 170 ? 97.623 35.247 -118.430 1.00 43.34 170 THR B C 1
ATOM 3962 O O . THR B 1 170 ? 96.469 35.673 -118.350 1.00 42.64 170 THR B O 1
ATOM 3966 N N . GLN B 1 171 ? 98.224 34.579 -117.427 1.00 39.86 171 GLN B N 1
ATOM 3967 C CA . GLN B 1 171 ? 97.617 34.291 -116.123 1.00 39.52 171 GLN B CA 1
ATOM 3968 C C . GLN B 1 171 ? 98.729 34.294 -115.059 1.00 43.81 171 GLN B C 1
ATOM 3969 O O . GLN B 1 171 ? 99.785 33.696 -115.257 1.00 44.31 171 GLN B O 1
ATOM 3975 N N . LYS B 1 172 ? 98.521 35.046 -113.978 1.00 40.09 172 LYS B N 1
ATOM 3976 C CA . LYS B 1 172 ? 99.525 35.241 -112.937 1.00 40.70 172 LYS B CA 1
ATOM 3977 C C . LYS B 1 172 ? 98.954 34.979 -111.550 1.00 45.59 172 LYS B C 1
ATOM 3978 O O . LYS B 1 172 ? 97.840 35.406 -111.242 1.00 44.65 172 LYS B O 1
ATOM 3984 N N . VAL B 1 173 ? 99.744 34.303 -110.707 1.00 43.87 173 VAL B N 1
ATOM 3985 C CA . VAL B 1 173 ? 99.381 33.999 -109.327 1.00 45.22 173 VAL B CA 1
ATOM 3986 C C . VAL B 1 173 ? 99.795 35.170 -108.437 1.00 50.39 173 VAL B C 1
ATOM 3987 O O . VAL B 1 173 ? 100.962 35.575 -108.447 1.00 50.40 173 VAL B O 1
ATOM 3991 N N . LEU B 1 174 ? 98.833 35.718 -107.685 1.00 47.44 174 LEU B N 1
ATOM 3992 C CA . LEU B 1 174 ? 99.062 36.769 -106.697 1.00 48.11 174 LEU B CA 1
ATOM 3993 C C . LEU B 1 174 ? 98.700 36.179 -105.350 1.00 54.17 174 LEU B C 1
ATOM 3994 O O . LEU B 1 174 ? 97.519 35.956 -105.059 1.00 53.64 174 LEU B O 1
ATOM 3999 N N . GLY B 1 175 ? 99.729 35.850 -104.580 1.00 52.78 175 GLY B N 1
ATOM 4000 C CA . GLY B 1 175 ? 99.582 35.185 -103.296 1.00 54.85 175 GLY B CA 1
ATOM 4001 C C . GLY B 1 175 ? 99.251 33.732 -103.556 1.00 59.45 175 GLY B C 1
ATOM 4002 O O . GLY B 1 175 ? 100.135 32.946 -103.907 1.00 60.06 175 GLY B O 1
ATOM 4003 N N . GLU B 1 176 ? 97.958 33.391 -103.474 1.00 55.42 176 GLU B N 1
ATOM 4004 C CA . GLU B 1 176 ? 97.451 32.041 -103.734 1.00 55.04 176 GLU B CA 1
ATOM 4005 C C . GLU B 1 176 ? 96.303 32.071 -104.760 1.00 57.34 176 GLU B C 1
ATOM 4006 O O . GLU B 1 176 ? 95.772 31.016 -105.112 1.00 56.92 176 GLU B O 1
ATOM 4012 N N . ASP B 1 177 ? 95.940 33.281 -105.236 1.00 52.85 177 ASP B N 1
ATOM 4013 C CA . ASP B 1 177 ? 94.851 33.499 -106.185 1.00 51.39 177 ASP B CA 1
ATOM 4014 C C . ASP B 1 177 ? 95.369 33.689 -107.606 1.00 54.25 177 ASP B C 1
ATOM 4015 O O . ASP B 1 177 ? 96.329 34.429 -107.833 1.00 53.38 177 ASP B O 1
ATOM 4020 N N . LEU B 1 178 ? 94.718 33.001 -108.558 1.00 50.68 178 LEU B N 1
ATOM 4021 C CA . LEU B 1 178 ? 95.054 33.012 -109.978 1.00 49.66 178 LEU B CA 1
ATOM 4022 C C . LEU B 1 178 ? 94.297 34.130 -110.685 1.00 52.44 178 LEU B C 1
ATOM 4023 O O . LEU B 1 178 ? 93.066 34.109 -110.773 1.00 51.90 178 LEU B O 1
ATOM 4028 N N . TYR B 1 179 ? 95.055 35.100 -111.194 1.00 48.57 179 TYR B N 1
ATOM 4029 C CA . TYR B 1 179 ? 94.524 36.294 -111.841 1.00 47.71 179 TYR B CA 1
ATOM 4030 C C . TYR B 1 179 ? 94.758 36.322 -113.345 1.00 50.56 179 TYR B C 1
ATOM 4031 O O . TYR B 1 179 ? 95.710 35.724 -113.825 1.00 49.92 179 TYR B O 1
ATOM 4040 N N . ASP B 1 180 ? 93.889 37.026 -114.076 1.00 46.86 180 ASP B N 1
ATOM 4041 C CA . ASP B 1 180 ? 93.989 37.211 -115.522 1.00 46.39 180 ASP B CA 1
ATOM 4042 C C . ASP B 1 180 ? 94.905 38.397 -115.835 1.00 51.16 180 ASP B C 1
ATOM 4043 O O . ASP B 1 180 ? 94.863 39.408 -115.122 1.00 50.90 180 ASP B O 1
ATOM 4048 N N . CYS B 1 181 ? 95.712 38.270 -116.903 1.00 48.34 181 CYS B N 1
ATOM 4049 C CA . CYS B 1 181 ? 96.563 39.349 -117.371 1.00 48.15 181 CYS B CA 1
ATOM 4050 C C . CYS B 1 181 ? 95.809 40.143 -118.418 1.00 51.60 181 CYS B C 1
ATOM 4051 O O . CYS B 1 181 ? 95.683 39.698 -119.562 1.00 51.24 181 CYS B O 1
ATOM 4054 N N . ILE B 1 182 ? 95.250 41.300 -118.022 1.00 48.47 182 ILE B N 1
ATOM 4055 C CA . ILE B 1 182 ? 94.508 42.200 -118.917 1.00 48.86 182 ILE B CA 1
ATOM 4056 C C . ILE B 1 182 ? 95.446 42.758 -119.993 1.00 51.86 182 ILE B C 1
ATOM 4057 O O . ILE B 1 182 ? 95.045 42.924 -121.145 1.00 52.21 182 ILE B O 1
ATOM 4062 N N . LEU B 1 183 ? 96.702 43.022 -119.612 1.00 47.20 183 LEU B N 1
ATOM 4063 C CA . LEU B 1 183 ? 97.754 43.520 -120.488 1.00 46.26 183 LEU B CA 1
ATOM 4064 C C . LEU B 1 183 ? 99.027 42.721 -120.262 1.00 50.32 183 LEU B C 1
ATOM 4065 O O . LEU B 1 183 ? 99.245 42.211 -119.161 1.00 50.46 183 LEU B O 1
ATOM 4070 N N . GLY B 1 184 ? 99.829 42.595 -121.315 1.00 46.57 184 GLY B N 1
ATOM 4071 C CA . GLY B 1 184 ? 101.096 41.879 -121.287 1.00 46.37 184 GLY B CA 1
ATOM 4072 C C . GLY B 1 184 ? 100.990 40.377 -121.149 1.00 50.40 184 GLY B C 1
ATOM 4073 O O . GLY B 1 184 ? 99.914 39.794 -121.302 1.00 50.60 184 GLY B O 1
ATOM 4074 N N . GLY B 1 185 ? 102.134 39.772 -120.863 1.00 46.53 185 GLY B N 1
ATOM 4075 C CA . GLY B 1 185 ? 102.316 38.341 -120.668 1.00 46.68 185 GLY B CA 1
ATOM 4076 C C . GLY B 1 185 ? 103.648 38.083 -119.995 1.00 49.73 185 GLY B C 1
ATOM 4077 O O . GLY B 1 185 ? 104.508 38.968 -119.980 1.00 48.63 185 GLY B O 1
ATOM 4078 N N . ASN B 1 186 ? 103.834 36.871 -119.438 1.00 46.73 186 ASN B N 1
ATOM 4079 C CA . ASN B 1 186 ? 105.053 36.455 -118.719 1.00 47.30 186 ASN B CA 1
ATOM 4080 C C . ASN B 1 186 ? 105.300 37.444 -117.540 1.00 50.39 186 ASN B C 1
ATOM 4081 O O . ASN B 1 186 ? 104.366 37.659 -116.773 1.00 50.09 186 ASN B O 1
ATOM 4086 N N . TRP B 1 187 ? 106.488 38.055 -117.397 1.00 46.69 187 TRP B N 1
ATOM 4087 C CA . TRP B 1 187 ? 106.754 39.001 -116.288 1.00 46.20 187 TRP B CA 1
ATOM 4088 C C . TRP B 1 187 ? 106.174 40.415 -116.533 1.00 48.58 187 TRP B C 1
ATOM 4089 O O . TRP B 1 187 ? 106.126 41.220 -115.598 1.00 48.15 187 TRP B O 1
ATOM 4100 N N . THR B 1 188 ? 105.755 40.719 -117.781 1.00 44.07 188 THR B N 1
ATOM 4101 C CA . THR B 1 188 ? 105.226 42.033 -118.193 1.00 43.06 188 THR B CA 1
ATOM 4102 C C . THR B 1 188 ? 103.718 42.146 -117.928 1.00 48.83 188 THR B C 1
ATOM 4103 O O . THR B 1 188 ? 103.089 43.174 -118.203 1.00 48.06 188 THR B O 1
ATOM 4107 N N . CYS B 1 189 ? 103.165 41.060 -117.396 1.00 47.31 189 CYS B N 1
ATOM 4108 C CA . CYS B 1 189 ? 101.761 40.872 -117.044 1.00 47.71 189 CYS B CA 1
ATOM 4109 C C . CYS B 1 189 ? 101.240 41.975 -116.086 1.00 51.07 189 CYS B C 1
ATOM 4110 O O . CYS B 1 189 ? 101.938 42.371 -115.148 1.00 50.61 189 CYS B O 1
ATOM 4113 N N . VAL B 1 190 ? 99.993 42.443 -116.328 1.00 47.66 190 VAL B N 1
ATOM 4114 C CA . VAL B 1 190 ? 99.280 43.432 -115.505 1.00 48.11 190 VAL B CA 1
ATOM 4115 C C . VAL B 1 190 ? 98.007 42.756 -115.019 1.00 53.61 190 VAL B C 1
ATOM 4116 O O . VAL B 1 190 ? 97.231 42.251 -115.831 1.00 52.70 190 VAL B O 1
ATOM 4120 N N . THR B 1 191 ? 97.835 42.697 -113.693 1.00 52.57 191 THR B N 1
ATOM 4121 C CA . THR B 1 191 ? 96.699 42.064 -113.028 1.00 53.30 191 THR B CA 1
ATOM 4122 C C . THR B 1 191 ? 95.397 42.782 -113.360 1.00 58.03 191 THR B C 1
ATOM 4123 O O . THR B 1 191 ? 95.311 44.013 -113.289 1.00 58.28 191 THR B O 1
ATOM 4127 N N . GLY B 1 192 ? 94.405 41.988 -113.729 1.00 54.76 192 GLY B N 1
ATOM 4128 C CA . GLY B 1 192 ? 93.064 42.469 -113.998 1.00 55.32 192 GLY B CA 1
ATOM 4129 C C . GLY B 1 192 ? 92.164 42.058 -112.854 1.00 60.64 192 GLY B C 1
ATOM 4130 O O . GLY B 1 192 ? 92.107 42.721 -111.817 1.00 61.88 192 GLY B O 1
ATOM 4131 N N . ASP B 1 193 ? 91.527 40.910 -113.034 1.00 56.64 193 ASP B N 1
ATOM 4132 C CA . ASP B 1 193 ? 90.575 40.198 -112.181 1.00 57.18 193 ASP B CA 1
ATOM 4133 C C . ASP B 1 193 ? 90.960 38.719 -112.018 1.00 60.10 193 ASP B C 1
ATOM 4134 O O . ASP B 1 193 ? 91.739 38.175 -112.812 1.00 59.09 193 ASP B O 1
ATOM 4139 N N . GLN B 1 194 ? 90.402 38.067 -110.977 1.00 56.86 194 GLN B N 1
ATOM 4140 C CA . GLN B 1 194 ? 90.634 36.647 -110.669 1.00 56.74 194 GLN B CA 1
ATOM 4141 C C . GLN B 1 194 ? 89.993 35.753 -111.731 1.00 60.69 194 GLN B C 1
ATOM 4142 O O . GLN B 1 194 ? 88.876 36.038 -112.171 1.00 60.43 194 GLN B O 1
ATOM 4148 N N . LEU B 1 195 ? 90.709 34.695 -112.158 1.00 57.18 195 LEU B N 1
ATOM 4149 C CA . LEU B 1 195 ? 90.192 33.754 -113.146 1.00 57.09 195 LEU B CA 1
ATOM 4150 C C . LEU B 1 195 ? 89.038 32.959 -112.557 1.00 61.42 195 LEU B C 1
ATOM 4151 O O . LEU B 1 195 ? 89.028 32.678 -111.356 1.00 61.36 195 LEU B O 1
ATOM 4156 N N . GLN B 1 196 ? 88.050 32.640 -113.391 1.00 58.24 196 GLN B N 1
ATOM 4157 C CA . GLN B 1 196 ? 86.883 31.892 -112.952 1.00 58.80 196 GLN B CA 1
ATOM 4158 C C . GLN B 1 196 ? 86.967 30.438 -113.384 1.00 62.95 196 GLN B C 1
ATOM 4159 O O . GLN B 1 196 ? 87.561 30.117 -114.416 1.00 62.72 196 GLN B O 1
ATOM 4165 N N . TYR B 1 197 ? 86.372 29.562 -112.570 1.00 59.60 197 TYR B N 1
ATOM 4166 C CA . TYR B 1 197 ? 86.327 28.129 -112.803 1.00 60.11 197 TYR B CA 1
ATOM 4167 C C . TYR B 1 197 ? 85.336 27.825 -113.924 1.00 64.22 197 TYR B C 1
ATOM 4168 O O . TYR B 1 197 ? 84.146 28.130 -113.809 1.00 64.13 197 TYR B O 1
ATOM 4177 N N . SER B 1 198 ? 85.854 27.263 -115.024 1.00 60.87 198 SER B N 1
ATOM 4178 C CA . SER B 1 198 ? 85.091 26.875 -116.210 1.00 61.52 198 SER B CA 1
ATOM 4179 C C . SER B 1 198 ? 84.856 25.365 -116.194 1.00 66.45 198 SER B C 1
ATOM 4180 O O . SER B 1 198 ? 83.759 24.902 -116.513 1.00 67.48 198 SER B O 1
ATOM 4183 N N . GLY B 1 199 ? 85.895 24.629 -115.800 1.00 62.31 199 GLY B N 1
ATOM 4184 C CA . GLY B 1 199 ? 85.911 23.176 -115.697 1.00 63.25 199 GLY B CA 1
ATOM 4185 C C . GLY B 1 199 ? 87.285 22.640 -115.342 1.00 66.06 199 GLY B C 1
ATOM 4186 O O . GLY B 1 199 ? 88.211 23.415 -115.080 1.00 64.24 199 GLY B O 1
ATOM 4187 N N . GLY B 1 200 ? 87.407 21.314 -115.335 1.00 63.30 200 GLY B N 1
ATOM 4188 C CA . GLY B 1 200 ? 88.648 20.616 -115.016 1.00 63.44 200 GLY B CA 1
ATOM 4189 C C . GLY B 1 200 ? 88.668 19.979 -113.640 1.00 67.09 200 GLY B C 1
ATOM 4190 O O . GLY B 1 200 ? 87.812 20.270 -112.799 1.00 65.92 200 GLY B O 1
ATOM 4191 N N . SER B 1 201 ? 89.653 19.088 -113.414 1.00 64.92 201 SER B N 1
ATOM 4192 C CA . SER B 1 201 ? 89.897 18.359 -112.159 1.00 65.69 201 SER B CA 1
ATOM 4193 C C . SER B 1 201 ? 90.313 19.336 -111.062 1.00 67.61 201 SER B C 1
ATOM 4194 O O . SER B 1 201 ? 91.181 20.170 -111.311 1.00 65.91 201 SER B O 1
ATOM 4197 N N . ILE B 1 202 ? 89.705 19.236 -109.863 1.00 64.23 202 ILE B N 1
ATOM 4198 C CA . ILE B 1 202 ? 89.983 20.122 -108.723 1.00 63.42 202 ILE B CA 1
ATOM 4199 C C . ILE B 1 202 ? 90.849 19.406 -107.678 1.00 69.90 202 ILE B C 1
ATOM 4200 O O . ILE B 1 202 ? 90.491 18.324 -107.212 1.00 71.40 202 ILE B O 1
ATOM 4205 N N . GLU B 1 203 ? 91.968 20.045 -107.292 1.00 66.98 203 GLU B N 1
ATOM 4206 C CA . GLU B 1 203 ? 92.896 19.562 -106.273 1.00 69.20 203 GLU B CA 1
ATOM 4207 C C . GLU B 1 203 ? 92.273 19.788 -104.893 1.00 74.20 203 GLU B C 1
ATOM 4208 O O . GLU B 1 203 ? 92.209 18.856 -104.093 1.00 75.61 203 GLU B O 1
ATOM 4214 N N . SER B 1 204 ? 91.800 21.027 -104.634 1.00 54.21 204 SER B N 1
ATOM 4215 C CA . SER B 1 204 ? 91.175 21.451 -103.377 1.00 54.04 204 SER B CA 1
ATOM 4216 C C . SER B 1 204 ? 90.361 22.729 -103.570 1.00 58.04 204 SER B C 1
ATOM 4217 O O . SER B 1 204 ? 90.459 23.376 -104.614 1.00 57.26 204 SER B O 1
ATOM 4220 N N . CYS B 1 205 ? 89.593 23.110 -102.538 1.00 55.41 205 CYS B N 1
ATOM 4221 C CA . CYS B 1 205 ? 88.792 24.329 -102.518 1.00 55.25 205 CYS B CA 1
ATOM 4222 C C . CYS B 1 205 ? 89.037 25.085 -101.223 1.00 59.79 205 CYS B C 1
ATOM 4223 O O . CYS B 1 205 ? 89.297 24.473 -100.183 1.00 59.64 205 CYS B O 1
ATOM 4226 N N . LYS B 1 206 ? 88.962 26.419 -101.293 1.00 56.65 206 LYS B N 1
ATOM 4227 C CA . LYS B 1 206 ? 89.133 27.296 -100.144 1.00 56.64 206 LYS B CA 1
ATOM 4228 C C . LYS B 1 206 ? 87.856 28.083 -99.917 1.00 61.37 206 LYS B C 1
ATOM 4229 O O . LYS B 1 206 ? 87.354 28.741 -100.834 1.00 60.91 206 LYS B O 1
ATOM 4235 N N . TRP B 1 207 ? 87.303 27.965 -98.705 1.00 59.12 207 TRP B N 1
ATOM 4236 C CA . TRP B 1 207 ? 86.071 28.642 -98.322 1.00 60.00 207 TRP B CA 1
ATOM 4237 C C . TRP B 1 207 ? 86.148 29.080 -96.864 1.00 64.77 207 TRP B C 1
ATOM 4238 O O . TRP B 1 207 ? 86.454 28.269 -95.985 1.00 64.15 207 TRP B O 1
ATOM 4249 N N . CYS B 1 208 ? 85.909 30.390 -96.630 1.00 62.38 208 CYS B N 1
ATOM 4250 C CA . CYS B 1 208 ? 85.926 31.077 -95.331 1.00 62.99 208 CYS B CA 1
ATOM 4251 C C . CYS B 1 208 ? 87.312 30.985 -94.646 1.00 66.43 208 CYS B C 1
ATOM 4252 O O . CYS B 1 208 ? 87.409 31.040 -93.416 1.00 66.23 208 CYS B O 1
ATOM 4255 N N . GLY B 1 209 ? 88.362 30.895 -95.465 1.00 62.55 209 GLY B N 1
ATOM 4256 C CA . GLY B 1 209 ? 89.750 30.822 -95.020 1.00 62.37 209 GLY B CA 1
ATOM 4257 C C . GLY B 1 209 ? 90.241 29.436 -94.652 1.00 66.22 209 GLY B C 1
ATOM 4258 O O . GLY B 1 209 ? 91.336 29.306 -94.099 1.00 66.42 209 GLY B O 1
ATOM 4259 N N . PHE B 1 210 ? 89.448 28.387 -94.964 1.00 62.32 210 PHE B N 1
ATOM 4260 C CA . PHE B 1 210 ? 89.795 26.994 -94.662 1.00 62.20 210 PHE B CA 1
ATOM 4261 C C . PHE B 1 210 ? 89.817 26.141 -95.934 1.00 66.26 210 PHE B C 1
ATOM 4262 O O . PHE B 1 210 ? 89.091 26.428 -96.883 1.00 65.50 210 PHE B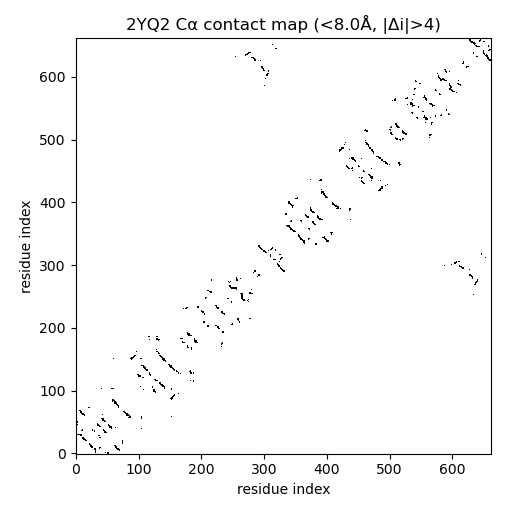 O 1
ATOM 4270 N N . LYS B 1 211 ? 90.659 25.096 -95.942 1.00 63.57 211 LYS B N 1
ATOM 4271 C CA . LYS B 1 211 ? 90.869 24.192 -97.078 1.00 63.62 211 LYS B CA 1
ATOM 4272 C C . LYS B 1 211 ? 89.982 22.934 -97.002 1.00 68.05 211 LYS B C 1
ATOM 4273 O O . LYS B 1 211 ? 89.891 22.316 -95.945 1.00 67.76 211 LYS B O 1
ATOM 4279 N N . PHE B 1 212 ? 89.363 22.541 -98.135 1.00 64.99 212 PHE B N 1
ATOM 4280 C CA . PHE B 1 212 ? 88.520 21.339 -98.241 1.00 65.46 212 PHE B CA 1
ATOM 4281 C C . PHE B 1 212 ? 88.852 20.564 -99.517 1.00 70.58 212 PHE B C 1
ATOM 4282 O O . PHE B 1 212 ? 89.083 21.174 -100.562 1.00 69.86 212 PHE B O 1
ATOM 4290 N N . GLN B 1 213 ? 88.856 19.224 -99.438 1.00 68.65 213 GLN B N 1
ATOM 4291 C CA . GLN B 1 213 ? 89.152 18.353 -100.583 1.00 69.63 213 GLN B CA 1
ATOM 4292 C C . GLN B 1 213 ? 87.990 17.382 -100.849 1.00 74.89 213 GLN B C 1
ATOM 4293 O O . GLN B 1 213 ? 88.058 16.581 -101.784 1.00 75.65 213 GLN B O 1
ATOM 4299 N N . ARG B 1 214 ? 86.913 17.489 -100.049 1.00 71.56 214 ARG B N 1
ATOM 4300 C CA . ARG B 1 214 ? 85.703 16.663 -100.122 1.00 72.16 214 ARG B CA 1
ATOM 4301 C C . ARG B 1 214 ? 84.445 17.455 -99.711 1.00 75.18 214 ARG B C 1
ATOM 4302 O O . ARG B 1 214 ? 84.545 18.415 -98.949 1.00 73.94 214 ARG B O 1
ATOM 4310 N N . SER B 1 215 ? 83.271 17.033 -100.211 1.00 72.26 215 SER B N 1
ATOM 4311 C CA . SER B 1 215 ? 81.962 17.664 -100.024 1.00 71.66 215 SER B CA 1
ATOM 4312 C C . SER B 1 215 ? 81.354 17.536 -98.620 1.00 74.53 215 SER B C 1
ATOM 4313 O O . SER B 1 215 ? 80.496 18.353 -98.278 1.00 73.86 215 SER B O 1
ATOM 4316 N N . GLU B 1 216 ? 81.761 16.524 -97.828 1.00 70.84 216 GLU B N 1
ATOM 4317 C CA . GLU B 1 216 ? 81.208 16.259 -96.492 1.00 70.36 216 GLU B CA 1
ATOM 4318 C C . GLU B 1 216 ? 81.233 17.480 -95.551 1.00 72.85 216 GLU B C 1
ATOM 4319 O O . GLU B 1 216 ? 82.274 18.108 -95.371 1.00 72.34 216 GLU B O 1
ATOM 4325 N N . GLY B 1 217 ? 80.064 17.776 -94.975 1.00 68.55 217 GLY B N 1
ATOM 4326 C CA . GLY B 1 217 ? 79.850 18.870 -94.033 1.00 67.45 217 GLY B CA 1
ATOM 4327 C C . GLY B 1 217 ? 79.523 20.212 -94.658 1.00 70.39 217 GLY B C 1
ATOM 4328 O O . GLY B 1 217 ? 78.878 21.047 -94.022 1.00 69.72 217 GLY B O 1
ATOM 4329 N N . LEU B 1 218 ? 80.001 20.440 -95.892 1.00 66.70 218 LEU B N 1
ATOM 4330 C CA . LEU B 1 218 ? 79.825 21.676 -96.659 1.00 66.11 218 LEU B CA 1
ATOM 4331 C C . LEU B 1 218 ? 78.413 21.796 -97.253 1.00 70.14 218 LEU B C 1
ATOM 4332 O O . LEU B 1 218 ? 77.796 20.760 -97.523 1.00 70.32 218 LEU B O 1
ATOM 4337 N N . PRO B 1 219 ? 77.903 23.029 -97.528 1.00 66.36 219 PRO B N 1
ATOM 4338 C CA . PRO B 1 219 ? 76.581 23.149 -98.177 1.00 66.91 219 PRO B CA 1
ATOM 4339 C C . PRO B 1 219 ? 76.576 22.456 -99.544 1.00 70.63 219 PRO B C 1
ATOM 4340 O O . PRO B 1 219 ? 75.619 21.754 -99.877 1.00 71.01 219 PRO B O 1
ATOM 4344 N N . HIS B 1 220 ? 77.683 22.616 -100.304 1.00 66.23 220 HIS B N 1
ATOM 4345 C CA . HIS B 1 220 ? 77.932 22.016 -101.620 1.00 66.27 220 HIS B CA 1
ATOM 4346 C C . HIS B 1 220 ? 79.429 22.055 -101.950 1.00 68.50 220 HIS B C 1
ATOM 4347 O O . HIS B 1 220 ? 80.198 22.710 -101.242 1.00 66.93 220 HIS B O 1
ATOM 4354 N N . TYR B 1 221 ? 79.842 21.333 -103.013 1.00 65.09 221 TYR B N 1
ATOM 4355 C CA . TYR B 1 221 ? 81.235 21.269 -103.450 1.00 64.09 221 TYR B CA 1
ATOM 4356 C C . TYR B 1 221 ? 81.296 21.114 -104.979 1.00 68.10 221 TYR B C 1
ATOM 4357 O O . TYR B 1 221 ? 80.555 20.285 -105.518 1.00 68.63 221 TYR B O 1
ATOM 4366 N N . PRO B 1 222 ? 82.101 21.924 -105.719 1.00 63.86 222 PRO B N 1
ATOM 4367 C CA . PRO B 1 222 ? 83.060 22.949 -105.264 1.00 62.41 222 PRO B CA 1
ATOM 4368 C C . PRO B 1 222 ? 82.393 24.199 -104.681 1.00 65.74 222 PRO B C 1
ATOM 4369 O O . PRO B 1 222 ? 81.249 24.512 -105.015 1.00 66.25 222 PRO B O 1
ATOM 4373 N N . ILE B 1 223 ? 83.102 24.880 -103.768 1.00 60.89 223 ILE B N 1
ATOM 4374 C CA . ILE B 1 223 ? 82.610 26.058 -103.047 1.00 60.27 223 ILE B CA 1
ATOM 4375 C C . ILE B 1 223 ? 83.747 27.093 -102.847 1.00 62.42 223 ILE B C 1
ATOM 4376 O O . ILE B 1 223 ? 84.907 26.714 -102.665 1.00 61.28 223 ILE B O 1
ATOM 4381 N N . GLY B 1 224 ? 83.386 28.378 -102.890 1.00 58.75 224 GLY B N 1
ATOM 4382 C CA . GLY B 1 224 ? 84.300 29.504 -102.710 1.00 57.66 224 GLY B CA 1
ATOM 4383 C C . GLY B 1 224 ? 85.241 29.679 -103.881 1.00 60.26 224 GLY B C 1
ATOM 4384 O O . GLY B 1 224 ? 84.825 30.128 -104.950 1.00 60.40 224 GLY B O 1
ATOM 4385 N N . LYS B 1 225 ? 86.517 29.337 -103.680 1.00 55.30 225 LYS B N 1
ATOM 4386 C CA . LYS B 1 225 ? 87.541 29.373 -104.726 1.00 54.26 225 LYS B CA 1
ATOM 4387 C C . LYS B 1 225 ? 88.240 28.019 -104.746 1.00 57.72 225 LYS B C 1
ATOM 4388 O O . LYS B 1 225 ? 88.412 27.419 -103.687 1.00 56.92 225 LYS B O 1
ATOM 4394 N N . CYS B 1 226 ? 88.579 27.504 -105.938 1.00 54.67 226 CYS B N 1
ATOM 4395 C CA . CYS B 1 226 ? 89.204 26.187 -106.040 1.00 54.89 226 CYS B CA 1
ATOM 4396 C C . CYS B 1 226 ? 90.437 26.202 -106.936 1.00 58.35 226 CYS B C 1
ATOM 4397 O O . CYS B 1 226 ? 90.514 26.979 -107.891 1.00 57.69 226 CYS B O 1
ATOM 4400 N N . ARG B 1 227 ? 91.408 25.334 -106.600 1.00 54.82 227 ARG B N 1
ATOM 4401 C CA . ARG B 1 227 ? 92.665 25.167 -107.322 1.00 54.46 227 ARG B CA 1
ATOM 4402 C C . ARG B 1 227 ? 92.620 23.896 -108.166 1.00 59.09 227 ARG B C 1
ATOM 4403 O O . ARG B 1 227 ? 92.313 22.816 -107.650 1.00 59.41 227 ARG B O 1
ATOM 4411 N N . LEU B 1 228 ? 92.942 24.031 -109.462 1.00 55.39 228 LEU B N 1
ATOM 4412 C CA . LEU B 1 228 ? 92.991 22.906 -110.393 1.00 56.12 228 LEU B CA 1
ATOM 4413 C C . LEU B 1 228 ? 94.286 22.123 -110.190 1.00 60.89 228 LEU B C 1
ATOM 4414 O O . LEU B 1 228 ? 95.296 22.704 -109.794 1.00 60.16 228 LEU B O 1
ATOM 4419 N N . LYS B 1 229 ? 94.251 20.803 -110.445 1.00 58.71 229 LYS B N 1
ATOM 4420 C CA . LYS B 1 229 ? 95.379 19.864 -110.328 1.00 59.64 229 LYS B CA 1
ATOM 4421 C C . LYS B 1 229 ? 96.523 20.234 -111.299 1.00 63.31 229 LYS B C 1
ATOM 4422 O O . LYS B 1 229 ? 97.678 19.848 -111.104 1.00 63.83 229 LYS B O 1
ATOM 4428 N N . ASN B 1 230 ? 96.170 21.013 -112.321 1.00 58.79 230 ASN B N 1
ATOM 4429 C CA . ASN B 1 230 ? 96.968 21.478 -113.443 1.00 57.94 230 ASN B CA 1
ATOM 4430 C C . ASN B 1 230 ? 97.512 22.922 -113.202 1.00 59.56 230 ASN B C 1
ATOM 4431 O O . ASN B 1 230 ? 98.335 23.400 -113.986 1.00 58.28 230 ASN B O 1
ATOM 4436 N N . GLU B 1 231 ? 97.123 23.574 -112.080 1.00 55.29 231 GLU B N 1
ATOM 4437 C CA . GLU B 1 231 ? 97.571 24.940 -111.757 1.00 53.60 231 GLU B CA 1
ATOM 4438 C C . GLU B 1 231 ? 98.066 25.092 -110.306 1.00 58.62 231 GLU B C 1
ATOM 4439 O O . GLU B 1 231 ? 97.831 24.217 -109.474 1.00 59.35 231 GLU B O 1
ATOM 4445 N N . THR B 1 232 ? 98.753 26.219 -110.015 1.00 55.43 232 THR B N 1
ATOM 4446 C CA . THR B 1 232 ? 99.306 26.533 -108.691 1.00 55.58 232 THR B CA 1
ATOM 4447 C C . THR B 1 232 ? 98.426 27.553 -107.928 1.00 59.07 232 THR B C 1
ATOM 4448 O O . THR B 1 232 ? 98.516 27.635 -106.700 1.00 59.71 232 THR B O 1
ATOM 4452 N N . GLY B 1 233 ? 97.579 28.289 -108.652 1.00 54.28 233 GLY B N 1
ATOM 4453 C CA . GLY B 1 233 ? 96.688 29.298 -108.081 1.00 53.24 233 GLY B CA 1
ATOM 4454 C C . GLY B 1 233 ? 95.237 28.878 -107.945 1.00 56.72 233 GLY B C 1
ATOM 4455 O O . GLY B 1 233 ? 94.827 27.853 -108.495 1.00 56.70 233 GLY B O 1
ATOM 4456 N N . TYR B 1 234 ? 94.445 29.688 -107.215 1.00 53.08 234 TYR B N 1
ATOM 4457 C CA . TYR B 1 234 ? 93.025 29.442 -106.970 1.00 53.17 234 TYR B CA 1
ATOM 4458 C C . TYR B 1 234 ? 92.141 30.251 -107.915 1.00 56.98 234 TYR B C 1
ATOM 4459 O O . TYR B 1 234 ? 92.313 31.463 -108.050 1.00 56.30 234 TYR B O 1
ATOM 4468 N N . ARG B 1 235 ? 91.201 29.563 -108.576 1.00 54.38 235 ARG B N 1
ATOM 4469 C CA . ARG B 1 235 ? 90.211 30.159 -109.477 1.00 54.81 235 ARG B CA 1
ATOM 4470 C C . ARG B 1 235 ? 88.934 30.382 -108.682 1.00 60.35 235 ARG B C 1
ATOM 4471 O O . ARG B 1 235 ? 88.602 29.544 -107.838 1.00 59.89 235 ARG B O 1
ATOM 4479 N N . LEU B 1 236 ? 88.224 31.508 -108.920 1.00 58.43 236 LEU B N 1
ATOM 4480 C CA . LEU B 1 236 ? 86.992 31.807 -108.169 1.00 59.65 236 LEU B CA 1
ATOM 4481 C C . LEU B 1 236 ? 85.814 30.953 -108.684 1.00 65.19 236 LEU B C 1
ATOM 4482 O O . LEU B 1 236 ? 85.520 30.981 -109.880 1.00 65.76 236 LEU B O 1
ATOM 4487 N N . VAL B 1 237 ? 85.164 30.183 -107.779 1.00 62.20 237 VAL B N 1
ATOM 4488 C CA . VAL B 1 237 ? 84.033 29.295 -108.094 1.00 63.40 237 VAL B CA 1
ATOM 4489 C C . VAL B 1 237 ? 82.718 29.933 -107.638 1.00 69.15 237 VAL B C 1
ATOM 4490 O O . VAL B 1 237 ? 81.812 30.089 -108.458 1.00 70.23 237 VAL B O 1
ATOM 4494 N N . ASP B 1 238 ? 82.589 30.221 -106.319 1.00 66.09 238 ASP B N 1
ATOM 4495 C CA . ASP B 1 238 ? 81.379 30.759 -105.689 1.00 67.37 238 ASP B CA 1
ATOM 4496 C C . ASP B 1 238 ? 81.607 32.023 -104.860 1.00 71.61 238 ASP B C 1
ATOM 4497 O O . ASP B 1 238 ? 82.739 32.363 -104.506 1.00 70.04 238 ASP B O 1
ATOM 4502 N N . ASN B 1 239 ? 80.483 32.681 -104.524 1.00 69.91 239 ASN B N 1
ATOM 4503 C CA . ASN B 1 239 ? 80.359 33.881 -103.701 1.00 70.46 239 ASN B CA 1
ATOM 4504 C C . ASN B 1 239 ? 79.583 33.578 -102.418 1.00 74.85 239 ASN B C 1
ATOM 4505 O O . ASN B 1 239 ? 79.191 34.515 -101.720 1.00 75.77 239 ASN B O 1
ATOM 4510 N N . THR B 1 240 ? 79.345 32.271 -102.117 1.00 70.66 240 THR B N 1
ATOM 4511 C CA . THR B 1 240 ? 78.555 31.808 -100.968 1.00 70.68 240 THR B CA 1
ATOM 4512 C C . THR B 1 240 ? 79.022 32.413 -99.658 1.00 73.69 240 THR B C 1
ATOM 4513 O O . THR B 1 240 ? 80.217 32.459 -99.357 1.00 72.02 240 THR B O 1
ATOM 4517 N N . SER B 1 241 ? 78.038 32.892 -98.900 1.00 70.96 241 SER B N 1
ATOM 4518 C CA . SER B 1 241 ? 78.149 33.525 -97.599 1.00 70.82 241 SER B CA 1
ATOM 4519 C C . SER B 1 241 ? 78.735 32.583 -96.542 1.00 72.94 241 SER B C 1
ATOM 4520 O O . SER B 1 241 ? 78.377 31.402 -96.473 1.00 71.81 241 SER B O 1
ATOM 4523 N N . CYS B 1 242 ? 79.618 33.133 -95.708 1.00 68.93 242 CYS B N 1
ATOM 4524 C CA . CYS B 1 242 ? 80.237 32.441 -94.588 1.00 67.62 242 CYS B CA 1
ATOM 4525 C C . CYS B 1 242 ? 79.292 32.471 -93.390 1.00 72.73 242 CYS B C 1
ATOM 4526 O O . CYS B 1 242 ? 79.445 31.671 -92.465 1.00 71.97 242 CYS B O 1
ATOM 4529 N N . ASN B 1 243 ? 78.295 33.383 -93.426 1.00 70.84 243 ASN B N 1
ATOM 4530 C CA . ASN B 1 243 ? 77.263 33.546 -92.405 1.00 71.80 243 ASN B CA 1
ATOM 4531 C C . ASN B 1 243 ? 76.152 32.525 -92.652 1.00 76.12 243 ASN B C 1
ATOM 4532 O O . ASN B 1 243 ? 75.499 32.552 -93.700 1.00 76.31 243 ASN B O 1
ATOM 4537 N N . ARG B 1 244 ? 75.962 31.610 -91.685 1.00 72.36 244 ARG B N 1
ATOM 4538 C CA . ARG B 1 244 ? 74.936 30.561 -91.716 1.00 72.24 244 ARG B CA 1
ATOM 4539 C C . ARG B 1 244 ? 74.181 30.553 -90.390 1.00 78.21 244 ARG B C 1
ATOM 4540 O O . ARG B 1 244 ? 74.765 30.163 -89.381 1.00 77.40 244 ARG B O 1
ATOM 4548 N N . GLU B 1 245 ? 72.898 30.991 -90.385 1.00 76.86 245 GLU B N 1
ATOM 4549 C CA . GLU B 1 245 ? 72.011 31.049 -89.204 1.00 77.79 245 GLU B CA 1
ATOM 4550 C C . GLU B 1 245 ? 72.602 31.936 -88.077 1.00 82.27 245 GLU B C 1
ATOM 4551 O O . GLU B 1 245 ? 72.439 31.634 -86.889 1.00 81.90 245 GLU B O 1
ATOM 4557 N N . GLY B 1 246 ? 73.275 33.016 -88.470 1.00 79.46 246 GLY B N 1
ATOM 4558 C CA . GLY B 1 246 ? 73.923 33.940 -87.544 1.00 80.12 246 GLY B CA 1
ATOM 4559 C C . GLY B 1 246 ? 75.209 33.385 -86.966 1.00 82.88 246 GLY B C 1
ATOM 4560 O O . GLY B 1 246 ? 75.681 33.849 -85.926 1.00 82.85 246 GLY B O 1
ATOM 4561 N N . VAL B 1 247 ? 75.763 32.358 -87.634 1.00 78.34 247 VAL B N 1
ATOM 4562 C CA . VAL B 1 247 ? 77.004 31.673 -87.272 1.00 77.02 247 VAL B CA 1
ATOM 4563 C C . VAL B 1 247 ? 77.936 31.807 -88.481 1.00 80.45 247 VAL B C 1
ATOM 4564 O O . VAL B 1 247 ? 77.700 31.175 -89.514 1.00 79.34 247 VAL B O 1
ATOM 4568 N N . ALA B 1 248 ? 78.942 32.695 -88.378 1.00 77.52 248 ALA B N 1
ATOM 4569 C CA . ALA B 1 248 ? 79.870 32.982 -89.470 1.00 76.88 248 ALA B CA 1
ATOM 4570 C C . ALA B 1 248 ? 81.215 32.280 -89.309 1.00 79.81 248 ALA B C 1
ATOM 4571 O O . ALA B 1 248 ? 81.921 32.512 -88.322 1.00 79.72 248 ALA B O 1
ATOM 4573 N N . ILE B 1 249 ? 81.574 31.434 -90.299 1.00 75.17 249 ILE B N 1
ATOM 4574 C CA . ILE B 1 249 ? 82.856 30.724 -90.330 1.00 73.99 249 ILE B CA 1
ATOM 4575 C C . ILE B 1 249 ? 83.921 31.762 -90.683 1.00 78.59 249 ILE B C 1
ATOM 4576 O O . ILE B 1 249 ? 83.805 32.445 -91.705 1.00 78.17 249 ILE B O 1
ATOM 4581 N N . VAL B 1 250 ? 84.916 31.920 -89.801 1.00 75.89 250 VAL B N 1
ATOM 4582 C CA . VAL B 1 250 ? 85.977 32.916 -89.959 1.00 76.26 250 VAL B CA 1
ATOM 4583 C C . VAL B 1 250 ? 87.358 32.283 -89.599 1.00 80.33 250 VAL B C 1
ATOM 4584 O O . VAL B 1 250 ? 87.408 31.463 -88.679 1.00 79.79 250 VAL B O 1
ATOM 4588 N N . PRO B 1 251 ? 88.477 32.631 -90.301 1.00 77.27 251 PRO B N 1
ATOM 4589 C CA . PRO B 1 251 ? 89.784 32.029 -89.957 1.00 77.23 251 PRO B CA 1
ATOM 4590 C C . PRO B 1 251 ? 90.213 32.243 -88.497 1.00 82.74 251 PRO B C 1
ATOM 4591 O O . PRO B 1 251 ? 90.889 31.380 -87.938 1.00 82.57 251 PRO B O 1
ATOM 4595 N N . GLN B 1 252 ? 89.809 33.374 -87.884 1.00 80.58 252 GLN B N 1
ATOM 4596 C CA . GLN B 1 252 ? 90.117 33.710 -86.492 1.00 81.89 252 GLN B CA 1
ATOM 4597 C C . GLN B 1 252 ? 88.808 33.762 -85.683 1.00 86.61 252 GLN B C 1
ATOM 4598 O O . GLN B 1 252 ? 88.247 34.840 -85.461 1.00 87.24 252 GLN B O 1
ATOM 4604 N N . GLY B 1 253 ? 88.328 32.583 -85.288 1.00 82.86 253 GLY B N 1
ATOM 4605 C CA . GLY B 1 253 ? 87.079 32.410 -84.550 1.00 83.06 253 GLY B CA 1
ATOM 4606 C C . GLY B 1 253 ? 87.216 32.128 -83.070 1.00 87.98 253 GLY B C 1
ATOM 4607 O O . GLY B 1 253 ? 88.312 31.833 -82.583 1.00 88.35 253 GLY B O 1
ATOM 4608 N N . THR B 1 254 ? 86.080 32.208 -82.351 1.00 84.51 254 THR B N 1
ATOM 4609 C CA . THR B 1 254 ? 85.974 31.997 -80.904 1.00 85.17 254 THR B CA 1
ATOM 4610 C C . THR B 1 254 ? 85.998 30.495 -80.559 1.00 87.97 254 THR B C 1
ATOM 4611 O O . THR B 1 254 ? 86.728 30.104 -79.646 1.00 88.54 254 THR B O 1
ATOM 4615 N N . VAL B 1 255 ? 85.213 29.671 -81.275 1.00 82.51 255 VAL B N 1
ATOM 4616 C CA . VAL B 1 255 ? 85.118 28.233 -81.015 1.00 81.20 255 VAL B CA 1
ATOM 4617 C C . VAL B 1 255 ? 85.535 27.393 -82.228 1.00 82.55 255 VAL B C 1
ATOM 4618 O O . VAL B 1 255 ? 85.234 27.743 -83.370 1.00 81.33 255 VAL B O 1
ATOM 4622 N N . LYS B 1 256 ? 86.229 26.272 -81.946 1.00 78.14 256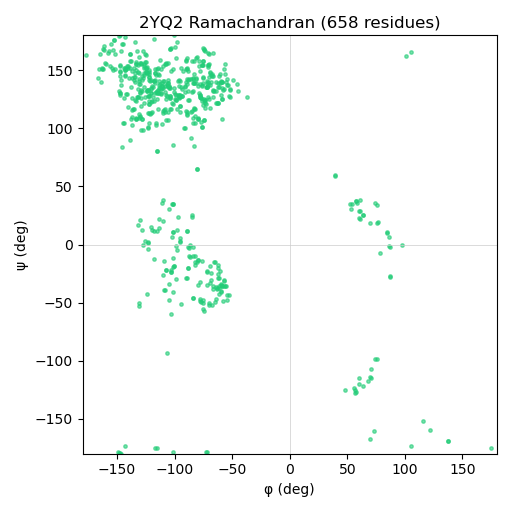 LYS B N 1
ATOM 4623 C CA . LYS B 1 256 ? 86.681 25.283 -82.925 1.00 76.79 256 LYS B CA 1
ATOM 4624 C C . LYS B 1 256 ? 85.625 24.196 -83.098 1.00 78.98 256 LYS B C 1
ATOM 4625 O O . LYS B 1 256 ? 85.069 23.713 -82.106 1.00 79.09 256 LYS B O 1
ATOM 4631 N N . CYS B 1 257 ? 85.349 23.814 -84.356 1.00 73.35 257 CYS B N 1
ATOM 4632 C CA . CYS B 1 257 ? 84.417 22.739 -84.720 1.00 71.78 257 CYS B CA 1
ATOM 4633 C C . CYS B 1 257 ? 84.838 22.130 -86.072 1.00 74.57 257 CYS B C 1
ATOM 4634 O O . CYS B 1 257 ? 85.812 22.606 -86.660 1.00 74.15 257 CYS B O 1
ATOM 4637 N N . LYS B 1 258 ? 84.155 21.067 -86.546 1.00 70.40 258 LYS B N 1
ATOM 4638 C CA . LYS B 1 258 ? 84.586 20.396 -87.772 1.00 69.93 258 LYS B CA 1
ATOM 4639 C C . LYS B 1 258 ? 83.560 20.334 -88.906 1.00 72.86 258 LYS B C 1
ATOM 4640 O O . LYS B 1 258 ? 82.380 20.064 -88.687 1.00 72.10 258 LYS B O 1
ATOM 4646 N N . ILE B 1 259 ? 84.066 20.518 -90.138 1.00 69.32 259 ILE B N 1
ATOM 4647 C CA . ILE B 1 259 ? 83.357 20.394 -91.413 1.00 68.94 259 ILE B CA 1
ATOM 4648 C C . ILE B 1 259 ? 84.152 19.343 -92.193 1.00 73.65 259 ILE B C 1
ATOM 4649 O O . ILE B 1 259 ? 85.242 19.639 -92.693 1.00 73.27 259 ILE B O 1
ATOM 4654 N N . GLY B 1 260 ? 83.641 18.112 -92.201 1.00 70.99 260 GLY B N 1
ATOM 4655 C CA . GLY B 1 260 ? 84.304 16.972 -92.823 1.00 71.74 260 GLY B CA 1
ATOM 4656 C C . GLY B 1 260 ? 85.536 16.594 -92.024 1.00 76.89 260 GLY B C 1
ATOM 4657 O O . GLY B 1 260 ? 85.417 16.210 -90.858 1.00 76.78 260 GLY B O 1
ATOM 4658 N N . ASP B 1 261 ? 86.729 16.760 -92.625 1.00 74.23 261 ASP B N 1
ATOM 4659 C CA . ASP B 1 261 ? 88.015 16.495 -91.970 1.00 75.13 261 ASP B CA 1
ATOM 4660 C C . ASP B 1 261 ? 88.672 17.797 -91.497 1.00 77.87 261 ASP B C 1
ATOM 4661 O O . ASP B 1 261 ? 89.575 17.760 -90.658 1.00 78.34 261 ASP B O 1
ATOM 4666 N N . THR B 1 262 ? 88.226 18.938 -92.050 1.00 72.73 262 THR B N 1
ATOM 4667 C CA . THR B 1 262 ? 88.774 20.265 -91.772 1.00 71.83 262 THR B CA 1
ATOM 4668 C C . THR B 1 262 ? 88.302 20.842 -90.438 1.00 75.11 262 THR B C 1
ATOM 4669 O O . THR B 1 262 ? 87.099 20.921 -90.176 1.00 73.83 262 THR B O 1
ATOM 4673 N N . THR B 1 263 ? 89.274 21.292 -89.625 1.00 72.41 263 THR B N 1
ATOM 4674 C CA . THR B 1 263 ? 89.035 21.999 -88.371 1.00 72.41 263 THR B CA 1
ATOM 4675 C C . THR B 1 263 ? 88.665 23.429 -88.777 1.00 75.83 263 THR B C 1
ATOM 4676 O O . THR B 1 263 ? 89.376 24.054 -89.570 1.00 75.30 263 THR B O 1
ATOM 4680 N N . VAL B 1 264 ? 87.531 23.917 -88.276 1.00 72.34 264 VAL B N 1
ATOM 4681 C CA . VAL B 1 264 ? 86.990 25.224 -88.620 1.00 71.82 264 VAL B CA 1
ATOM 4682 C C . VAL B 1 264 ? 86.757 26.059 -87.345 1.00 76.90 264 VAL B C 1
ATOM 4683 O O . VAL B 1 264 ? 86.489 25.504 -86.280 1.00 76.75 264 VAL B O 1
ATOM 4687 N N . GLN B 1 265 ? 86.905 27.390 -87.467 1.00 74.29 265 GLN B N 1
ATOM 4688 C CA . GLN B 1 265 ? 86.694 28.361 -86.392 1.00 75.12 265 GLN B CA 1
ATOM 4689 C C . GLN B 1 265 ? 85.449 29.190 -86.696 1.00 79.57 265 GLN B C 1
ATOM 4690 O O . GLN B 1 265 ? 85.236 29.573 -87.851 1.00 78.73 265 GLN B O 1
ATOM 4696 N N . VAL B 1 266 ? 84.591 29.415 -85.677 1.00 77.10 266 VAL B N 1
ATOM 4697 C CA . VAL B 1 266 ? 83.325 30.132 -85.877 1.00 77.34 266 VAL B CA 1
ATOM 4698 C C . VAL B 1 266 ? 83.092 31.218 -84.796 1.00 82.35 266 VAL B C 1
ATOM 4699 O O . VAL B 1 266 ? 83.629 31.128 -83.688 1.00 82.57 266 VAL B O 1
ATOM 4703 N N . ILE B 1 267 ? 82.283 32.241 -85.150 1.00 79.46 267 ILE B N 1
ATOM 4704 C CA . ILE B 1 267 ? 81.884 33.365 -84.297 1.00 80.86 267 ILE B CA 1
ATOM 4705 C C . ILE B 1 267 ? 80.355 33.554 -84.368 1.00 84.90 267 ILE B C 1
ATOM 4706 O O . ILE B 1 267 ? 79.760 33.371 -85.432 1.00 83.94 267 ILE B O 1
ATOM 4711 N N . ALA B 1 268 ? 79.726 33.905 -83.231 1.00 82.32 268 ALA B N 1
ATOM 4712 C CA . ALA B 1 268 ? 78.281 34.144 -83.149 1.00 82.86 268 ALA B CA 1
ATOM 4713 C C . ALA B 1 268 ? 77.949 35.579 -83.572 1.00 87.93 268 ALA B C 1
ATOM 4714 O O . ALA B 1 268 ? 78.599 36.523 -83.113 1.00 88.46 268 ALA B O 1
ATOM 4716 N N . LEU B 1 269 ? 76.948 35.742 -84.454 1.00 84.72 269 LEU B N 1
ATOM 4717 C CA . LEU B 1 269 ? 76.505 37.060 -84.926 1.00 86.47 269 LEU B CA 1
ATOM 4718 C C . LEU B 1 269 ? 75.202 37.471 -84.222 1.00 92.74 269 LEU B C 1
ATOM 4719 O O . LEU B 1 269 ? 74.912 38.664 -84.119 1.00 94.53 269 LEU B O 1
ATOM 4724 N N . ASP B 1 270 ? 74.433 36.476 -83.732 1.00 88.80 270 ASP B N 1
ATOM 4725 C CA . ASP B 1 270 ? 73.200 36.657 -82.963 1.00 90.20 270 ASP B CA 1
ATOM 4726 C C . ASP B 1 270 ? 73.135 35.616 -81.839 1.00 93.33 270 ASP B C 1
ATOM 4727 O O . ASP B 1 270 ? 73.734 34.542 -81.955 1.00 90.99 270 ASP B O 1
ATOM 4732 N N . THR B 1 271 ? 72.411 35.943 -80.754 1.00 91.34 271 THR B N 1
ATOM 4733 C CA . THR B 1 271 ? 72.250 35.071 -79.587 1.00 90.27 271 THR B CA 1
ATOM 4734 C C . THR B 1 271 ? 70.919 34.281 -79.670 1.00 93.61 271 THR B C 1
ATOM 4735 O O . THR B 1 271 ? 70.415 33.808 -78.650 1.00 93.08 271 THR B O 1
ATOM 4739 N N . LYS B 1 272 ? 70.387 34.101 -80.898 1.00 89.87 272 LYS B N 1
ATOM 4740 C CA . LYS B 1 272 ? 69.146 33.368 -81.183 1.00 89.45 272 LYS B CA 1
ATOM 4741 C C . LYS B 1 272 ? 69.373 31.852 -81.172 1.00 90.71 272 LYS B C 1
ATOM 4742 O O . LYS B 1 272 ? 70.502 31.405 -81.388 1.00 88.67 272 LYS B O 1
ATOM 4748 N N . LEU B 1 273 ? 68.301 31.057 -80.954 1.00 86.77 273 LEU B N 1
ATOM 4749 C CA . LEU B 1 273 ? 68.413 29.596 -80.964 1.00 84.35 273 LEU B CA 1
ATOM 4750 C C . LEU B 1 273 ? 68.487 29.108 -82.421 1.00 86.91 273 LEU B C 1
ATOM 4751 O O . LEU B 1 273 ? 67.491 29.146 -83.149 1.00 87.47 273 LEU B O 1
ATOM 4756 N N . GLY B 1 274 ? 69.690 28.709 -82.830 1.00 81.39 274 GLY B N 1
ATOM 4757 C CA . GLY B 1 274 ? 69.983 28.233 -84.178 1.00 80.00 274 GLY B CA 1
ATOM 4758 C C . GLY B 1 274 ? 71.049 27.153 -84.240 1.00 80.76 274 GLY B C 1
ATOM 4759 O O . GLY B 1 274 ? 71.752 26.924 -83.252 1.00 79.50 274 GLY B O 1
ATOM 4760 N N . PRO B 1 275 ? 71.197 26.455 -85.391 1.00 75.94 275 PRO B N 1
ATOM 4761 C CA . PRO B 1 275 ? 72.195 25.375 -85.467 1.00 73.96 275 PRO B CA 1
ATOM 4762 C C . PRO B 1 275 ? 73.617 25.839 -85.763 1.00 76.40 275 PRO B C 1
ATOM 4763 O O . PRO B 1 275 ? 73.826 26.913 -86.329 1.00 76.72 275 PRO B O 1
ATOM 4767 N N . MET B 1 276 ? 74.595 24.990 -85.400 1.00 71.07 276 MET B N 1
ATOM 4768 C CA . MET B 1 276 ? 76.006 25.197 -85.701 1.00 69.86 276 MET B CA 1
ATOM 4769 C C . MET B 1 276 ? 76.236 24.688 -87.130 1.00 73.30 276 MET B C 1
ATOM 4770 O O . MET B 1 276 ? 75.651 23.664 -87.495 1.00 72.46 276 MET B O 1
ATOM 4775 N N . PRO B 1 277 ? 77.027 25.385 -87.980 1.00 69.93 277 PRO B N 1
ATOM 4776 C CA . PRO B 1 277 ? 77.219 24.902 -89.361 1.00 69.36 277 PRO B CA 1
ATOM 4777 C C . PRO B 1 277 ? 78.339 23.863 -89.467 1.00 72.47 277 PRO B C 1
ATOM 4778 O O . PRO B 1 277 ? 78.932 23.678 -90.534 1.00 71.59 277 PRO B O 1
ATOM 4782 N N . CYS B 1 278 ? 78.607 23.173 -88.355 1.00 69.15 278 CYS B N 1
ATOM 4783 C CA . CYS B 1 278 ? 79.670 22.190 -88.226 1.00 68.95 278 CYS B CA 1
ATOM 4784 C C . CYS B 1 278 ? 79.277 21.076 -87.246 1.00 72.33 278 CYS B C 1
ATOM 4785 O O . CYS B 1 278 ? 78.168 21.074 -86.710 1.00 71.85 278 CYS B O 1
ATOM 4788 N N . LYS B 1 279 ? 80.194 20.123 -87.039 1.00 68.92 279 LYS B N 1
ATOM 4789 C CA . LYS B 1 279 ? 80.072 18.993 -86.117 1.00 68.93 279 LYS B CA 1
ATOM 4790 C C . LYS B 1 279 ? 81.018 19.238 -84.927 1.00 73.47 279 LYS B C 1
ATOM 4791 O O . LYS B 1 279 ? 81.972 20.002 -85.091 1.00 73.16 279 LYS B O 1
ATOM 4797 N N . PRO B 1 280 ? 80.783 18.662 -83.719 1.00 70.70 280 PRO B N 1
ATOM 4798 C CA . PRO B 1 280 ? 81.676 18.960 -82.581 1.00 71.54 280 PRO B CA 1
ATOM 4799 C C . PRO B 1 280 ? 83.132 18.555 -82.812 1.00 77.64 280 PRO B C 1
ATOM 4800 O O . PRO B 1 280 ? 83.405 17.503 -83.392 1.00 77.27 280 PRO B O 1
ATOM 4804 N N . TYR B 1 281 ? 84.058 19.424 -82.368 1.00 76.03 281 TYR B N 1
ATOM 4805 C CA . TYR B 1 281 ? 85.507 19.246 -82.479 1.00 77.37 281 TYR B CA 1
ATOM 4806 C C . TYR B 1 281 ? 85.977 18.117 -81.546 1.00 83.48 281 TYR B C 1
ATOM 4807 O O . TYR B 1 281 ? 86.630 17.180 -82.000 1.00 83.81 281 TYR B O 1
ATOM 4816 N N . GLU B 1 282 ? 85.614 18.175 -80.269 1.00 81.15 282 GLU B N 1
ATOM 4817 C CA . GLU B 1 282 ? 85.952 17.096 -79.349 1.00 82.42 282 GLU B CA 1
ATOM 4818 C C . GLU B 1 282 ? 84.847 16.952 -78.321 1.00 86.70 282 GLU B C 1
ATOM 4819 O O . GLU B 1 282 ? 84.297 17.948 -77.840 1.00 85.68 282 GLU B O 1
ATOM 4825 N N . ILE B 1 283 ? 84.486 15.700 -78.038 1.00 84.19 283 ILE B N 1
ATOM 4826 C CA . ILE B 1 283 ? 83.423 15.358 -77.094 1.00 83.81 283 ILE B CA 1
ATOM 4827 C C . ILE B 1 283 ? 84.072 14.817 -75.809 1.00 89.90 283 ILE B C 1
ATOM 4828 O O . ILE B 1 283 ? 84.616 13.710 -75.798 1.00 90.53 283 ILE B O 1
ATOM 4833 N N . ILE B 1 284 ? 84.032 15.633 -74.744 1.00 87.43 284 ILE B N 1
ATOM 4834 C CA . ILE B 1 284 ? 84.599 15.312 -73.437 1.00 89.28 284 ILE B CA 1
ATOM 4835 C C . ILE B 1 284 ? 83.538 14.586 -72.599 1.00 93.63 284 ILE B C 1
ATOM 4836 O O . ILE B 1 284 ? 82.400 15.039 -72.523 1.00 91.87 284 ILE B O 1
ATOM 4841 N N . SER B 1 285 ? 83.928 13.467 -71.972 1.00 92.20 285 SER B N 1
ATOM 4842 C CA . SER B 1 285 ? 83.079 12.651 -71.104 1.00 92.14 285 SER B CA 1
ATOM 4843 C C . SER B 1 285 ? 83.137 13.148 -69.649 1.00 97.95 285 SER B C 1
ATOM 4844 O O . SER B 1 285 ? 84.171 13.672 -69.219 1.00 98.91 285 SER B O 1
ATOM 4847 N N . SER B 1 286 ? 82.023 12.981 -68.897 1.00 94.81 286 SER B N 1
ATOM 4848 C CA . SER B 1 286 ? 81.914 13.373 -67.485 1.00 96.00 286 SER B CA 1
ATOM 4849 C C . SER B 1 286 ? 82.797 12.489 -66.594 1.00 103.41 286 SER B C 1
ATOM 4850 O O . SER B 1 286 ? 83.276 12.957 -65.560 1.00 104.46 286 SER B O 1
ATOM 4853 N N . GLU B 1 287 ? 82.996 11.213 -67.001 1.00 101.52 287 GLU B N 1
ATOM 4854 C CA . GLU B 1 287 ? 83.849 10.224 -66.338 1.00 104.23 287 GLU B CA 1
ATOM 4855 C C . GLU B 1 287 ? 85.187 10.065 -67.084 1.00 110.92 287 GLU B C 1
ATOM 4856 O O . GLU B 1 287 ? 85.984 9.197 -66.727 1.00 112.86 287 GLU B O 1
ATOM 4862 N N . GLY B 1 288 ? 85.409 10.910 -68.094 1.00 92.46 288 GLY B N 1
ATOM 4863 C CA . GLY B 1 288 ? 86.629 10.948 -68.902 1.00 92.70 288 GLY B CA 1
ATOM 4864 C C . GLY B 1 288 ? 87.874 11.170 -68.055 1.00 97.69 288 GLY B C 1
ATOM 4865 O O . GLY B 1 288 ? 87.775 11.764 -66.980 1.00 97.30 288 GLY B O 1
ATOM 4866 N N . PRO B 1 289 ? 89.059 10.664 -68.476 1.00 94.95 289 PRO B N 1
ATOM 4867 C CA . PRO B 1 289 ? 90.270 10.807 -67.633 1.00 94.98 289 PRO B CA 1
ATOM 4868 C C . PRO B 1 289 ? 90.703 12.260 -67.415 1.00 99.24 289 PRO B C 1
ATOM 4869 O O . PRO B 1 289 ? 91.119 12.595 -66.305 1.00 98.65 289 PRO B O 1
ATOM 4873 N N . VAL B 1 290 ? 90.573 13.117 -68.456 1.00 96.18 290 VAL B N 1
ATOM 4874 C CA . VAL B 1 290 ? 90.940 14.545 -68.442 1.00 96.13 290 VAL B CA 1
ATOM 4875 C C . VAL B 1 290 ? 90.079 15.333 -67.437 1.00 100.11 290 VAL B C 1
ATOM 4876 O O . VAL B 1 290 ? 90.636 16.121 -66.670 1.00 99.81 290 VAL B O 1
ATOM 4880 N N . GLU B 1 291 ? 88.728 15.130 -67.456 1.00 96.54 291 GLU B N 1
ATOM 4881 C CA . GLU B 1 291 ? 87.757 15.820 -66.584 1.00 96.28 291 GLU B CA 1
ATOM 4882 C C . GLU B 1 291 ? 86.778 14.868 -65.864 1.00 99.64 291 GLU B C 1
ATOM 4883 O O . GLU B 1 291 ? 86.126 14.045 -66.514 1.00 99.19 291 GLU B O 1
ATOM 4889 N N . LYS B 1 292 ? 86.636 15.036 -64.527 1.00 95.83 292 LYS B N 1
ATOM 4890 C CA . LYS B 1 292 ? 85.729 14.263 -63.670 1.00 95.52 292 LYS B CA 1
ATOM 4891 C C . LYS B 1 292 ? 84.633 15.183 -63.098 1.00 99.02 292 LYS B C 1
ATOM 4892 O O . LYS B 1 292 ? 84.935 16.130 -62.361 1.00 98.63 292 LYS B O 1
ATOM 4898 N N . THR B 1 293 ? 83.365 14.912 -63.471 1.00 95.21 293 THR B N 1
ATOM 4899 C CA . THR B 1 293 ? 82.172 15.641 -63.021 1.00 94.84 293 THR B CA 1
ATOM 4900 C C . THR B 1 293 ? 81.054 14.635 -62.688 1.00 97.93 293 THR B C 1
ATOM 4901 O O . THR B 1 293 ? 80.586 13.904 -63.572 1.00 97.45 293 THR B O 1
ATOM 4905 N N . ALA B 1 294 ? 80.658 14.577 -61.401 1.00 97.74 294 ALA B N 1
ATOM 4906 C CA . ALA B 1 294 ? 79.632 13.690 -60.851 1.00 96.59 294 ALA B CA 1
ATOM 4907 C C . ALA B 1 294 ? 78.233 14.219 -61.139 1.00 98.72 294 ALA B C 1
ATOM 4908 O O . ALA B 1 294 ? 77.970 15.416 -61.013 1.00 98.44 294 ALA B O 1
ATOM 4910 N N . CYS B 1 295 ? 77.304 13.316 -61.556 1.00 93.73 295 CYS B N 1
ATOM 4911 C CA . CYS B 1 295 ? 75.937 13.709 -61.877 1.00 92.51 295 CYS B CA 1
ATOM 4912 C C . CYS B 1 295 ? 74.944 13.028 -60.936 1.00 93.74 295 CYS B C 1
ATOM 4913 O O . CYS B 1 295 ? 74.960 11.820 -60.765 1.00 93.11 295 CYS B O 1
ATOM 4916 N N . THR B 1 296 ? 74.042 13.860 -60.375 1.00 88.41 296 THR B N 1
ATOM 4917 C CA . THR B 1 296 ? 72.939 13.467 -59.482 1.00 87.25 296 THR B CA 1
ATOM 4918 C C . THR B 1 296 ? 71.721 14.319 -59.804 1.00 88.61 296 THR B C 1
ATOM 4919 O O . THR B 1 296 ? 71.885 15.462 -60.256 1.00 88.03 296 THR B O 1
ATOM 4923 N N . PHE B 1 297 ? 70.516 13.781 -59.584 1.00 83.47 297 PHE B N 1
ATOM 4924 C CA . PHE B 1 297 ? 69.300 14.537 -59.847 1.00 82.14 297 PHE B CA 1
ATOM 4925 C C . PHE B 1 297 ? 68.152 14.207 -58.896 1.00 84.35 297 PHE B C 1
ATOM 4926 O O . PHE B 1 297 ? 68.021 13.078 -58.421 1.00 84.04 297 PHE B O 1
ATOM 4934 N N . ASN B 1 298 ? 67.317 15.224 -58.642 1.00 79.57 298 ASN B N 1
ATOM 4935 C CA . ASN B 1 298 ? 66.095 15.152 -57.847 1.00 78.61 298 ASN B CA 1
ATOM 4936 C C . ASN B 1 298 ? 64.912 15.194 -58.804 1.00 80.71 298 ASN B C 1
ATOM 4937 O O . ASN B 1 298 ? 64.955 15.956 -59.776 1.00 80.07 298 ASN B O 1
ATOM 4942 N N . TYR B 1 299 ? 63.870 14.376 -58.564 1.00 76.27 299 TYR B N 1
ATOM 4943 C CA . TYR B 1 299 ? 62.702 14.388 -59.444 1.00 75.45 299 TYR B CA 1
ATOM 4944 C C . TYR B 1 299 ? 61.386 14.182 -58.678 1.00 78.15 299 TYR B C 1
ATOM 4945 O O . TYR B 1 299 ? 61.372 13.606 -57.590 1.00 77.76 299 TYR B O 1
ATOM 4954 N N . THR B 1 300 ? 60.289 14.736 -59.231 1.00 73.65 300 THR B N 1
ATOM 4955 C CA . THR B 1 300 ? 58.938 14.687 -58.659 1.00 72.98 300 THR B CA 1
ATOM 4956 C C . THR B 1 300 ? 57.905 14.428 -59.764 1.00 75.37 300 THR B C 1
ATOM 4957 O O . THR B 1 300 ? 58.201 14.651 -60.939 1.00 74.59 300 THR B O 1
ATOM 4961 N N . LYS B 1 301 ? 56.682 14.035 -59.378 1.00 71.26 301 LYS B N 1
ATOM 4962 C CA . LYS B 1 301 ? 55.588 13.837 -60.320 1.00 71.02 301 LYS B CA 1
ATOM 4963 C C . LYS B 1 301 ? 54.836 15.151 -60.502 1.00 73.53 301 LYS B C 1
ATOM 4964 O O . LYS B 1 301 ? 54.634 15.885 -59.528 1.00 72.92 301 LYS B O 1
ATOM 4970 N N . THR B 1 302 ? 54.463 15.463 -61.753 1.00 69.33 302 THR B N 1
ATOM 4971 C CA . THR B 1 302 ? 53.742 16.687 -62.125 1.00 68.53 302 THR B CA 1
ATOM 4972 C C . THR B 1 302 ? 52.804 16.392 -63.301 1.00 72.51 302 THR B C 1
ATOM 4973 O O . THR B 1 302 ? 52.745 15.249 -63.749 1.00 72.85 302 THR B O 1
ATOM 4977 N N . LEU B 1 303 ? 52.058 17.402 -63.786 1.00 68.37 303 LEU B N 1
ATOM 4978 C CA . LEU B 1 303 ? 51.187 17.234 -64.951 1.00 68.48 303 LEU B CA 1
ATOM 4979 C C . LEU B 1 303 ? 51.998 17.572 -66.202 1.00 71.88 303 LEU B C 1
ATOM 4980 O O . LEU B 1 303 ? 53.031 18.240 -66.085 1.00 70.85 303 LEU B O 1
ATOM 4985 N N . LYS B 1 304 ? 51.566 17.089 -67.385 1.00 69.16 304 LYS B N 1
ATOM 4986 C CA . LYS B 1 304 ? 52.280 17.310 -68.651 1.00 69.09 304 LYS B CA 1
ATOM 4987 C C . LYS B 1 304 ? 52.424 18.798 -68.966 1.00 72.07 304 LYS B C 1
ATOM 4988 O O . LYS B 1 304 ? 51.429 19.522 -68.954 1.00 71.82 304 LYS B O 1
ATOM 4994 N N . ASN B 1 305 ? 53.689 19.245 -69.188 1.00 67.90 305 ASN B N 1
ATOM 4995 C CA . ASN B 1 305 ? 54.116 20.625 -69.488 1.00 67.12 305 ASN B CA 1
ATOM 4996 C C . ASN B 1 305 ? 53.810 21.588 -68.313 1.00 69.87 305 ASN B C 1
ATOM 4997 O O . ASN B 1 305 ? 53.679 22.800 -68.518 1.00 69.66 305 ASN B O 1
ATOM 5002 N N . LYS B 1 306 ? 53.721 21.053 -67.082 1.00 65.30 306 LYS B N 1
ATOM 5003 C CA . LYS B 1 306 ? 53.453 21.864 -65.894 1.00 64.30 306 LYS B CA 1
ATOM 5004 C C . LYS B 1 306 ? 54.667 21.825 -64.980 1.00 67.44 306 LYS B C 1
ATOM 5005 O O . LYS B 1 306 ? 55.199 20.743 -64.721 1.00 67.45 306 LYS B O 1
ATOM 5011 N N . TYR B 1 307 ? 55.139 23.002 -64.531 1.00 63.20 307 TYR B N 1
ATOM 5012 C CA . TYR B 1 307 ? 56.346 23.095 -63.710 1.00 62.70 307 TYR B CA 1
ATOM 5013 C C . TYR B 1 307 ? 56.125 23.599 -62.280 1.00 66.58 307 TYR B C 1
ATOM 5014 O O . TYR B 1 307 ? 55.210 24.384 -62.009 1.00 66.06 307 TYR B O 1
ATOM 5023 N N . PHE B 1 308 ? 57.026 23.157 -61.383 1.00 63.30 308 PHE B N 1
ATOM 5024 C CA . PHE B 1 308 ? 57.130 23.538 -59.976 1.00 63.07 308 PHE B CA 1
ATOM 5025 C C . PHE B 1 308 ? 58.342 24.427 -59.805 1.00 68.42 308 PHE B C 1
ATOM 5026 O O . PHE B 1 308 ? 59.293 24.327 -60.587 1.00 67.88 308 PHE B O 1
ATOM 5034 N N . GLU B 1 309 ? 58.333 25.268 -58.768 1.00 66.57 309 GLU B N 1
ATOM 5035 C CA . GLU B 1 309 ? 59.470 26.123 -58.454 1.00 67.43 309 GLU B CA 1
ATOM 5036 C C . GLU B 1 309 ? 60.543 25.331 -57.660 1.00 73.30 309 GLU B C 1
ATOM 5037 O O . GLU B 1 309 ? 60.183 24.485 -56.837 1.00 72.99 309 GLU B O 1
ATOM 5043 N N . PRO B 1 310 ? 61.856 25.563 -57.888 1.00 71.51 310 PRO B N 1
ATOM 5044 C CA . PRO B 1 310 ? 62.466 26.532 -58.805 1.00 72.17 310 PRO B CA 1
ATOM 5045 C C . PRO B 1 310 ? 62.953 25.917 -60.114 1.00 77.02 310 PRO B C 1
ATOM 5046 O O . PRO B 1 310 ? 62.854 24.713 -60.341 1.00 76.03 310 PRO B O 1
ATOM 5050 N N . ARG B 1 311 ? 63.508 26.770 -60.962 1.00 75.00 311 ARG B N 1
ATOM 5051 C CA . ARG B 1 311 ? 64.128 26.395 -62.211 1.00 75.31 311 ARG B CA 1
ATOM 5052 C C . ARG B 1 311 ? 65.465 25.782 -61.907 1.00 80.53 311 ARG B C 1
ATOM 5053 O O . ARG B 1 311 ? 66.151 26.250 -60.987 1.00 80.89 311 ARG B O 1
ATOM 5061 N N . ASP B 1 312 ? 65.813 24.697 -62.622 1.00 77.31 312 ASP B N 1
ATOM 5062 C CA . ASP B 1 312 ? 67.071 23.977 -62.424 1.00 77.61 312 ASP B CA 1
ATOM 5063 C C . ASP B 1 312 ? 68.214 24.980 -62.306 1.00 82.69 312 ASP B C 1
ATOM 5064 O O . ASP B 1 312 ? 68.286 25.939 -63.084 1.00 82.47 312 ASP B O 1
ATOM 5069 N N . SER B 1 313 ? 69.057 24.793 -61.281 1.00 80.26 313 SER B N 1
ATOM 5070 C CA . SER B 1 313 ? 70.186 25.673 -61.002 1.00 81.52 313 SER B CA 1
ATOM 5071 C C . SER B 1 313 ? 71.182 25.681 -62.162 1.00 86.40 313 SER B C 1
ATOM 5072 O O . SER B 1 313 ? 71.633 26.760 -62.561 1.00 86.89 313 SER B O 1
ATOM 5075 N N . TYR B 1 314 ? 71.479 24.495 -62.737 1.00 82.61 314 TYR B N 1
ATOM 5076 C CA . TYR B 1 314 ? 72.427 24.361 -63.831 1.00 82.72 314 TYR B CA 1
ATOM 5077 C C . TYR B 1 314 ? 71.850 24.795 -65.177 1.00 85.97 314 TYR B C 1
ATOM 5078 O O . TYR B 1 314 ? 72.516 25.548 -65.872 1.00 86.23 314 TYR B O 1
ATOM 5087 N N . PHE B 1 315 ? 70.653 24.326 -65.567 1.00 81.23 315 PHE B N 1
ATOM 5088 C CA . PHE B 1 315 ? 70.142 24.637 -66.910 1.00 80.60 315 PHE B CA 1
ATOM 5089 C C . PHE B 1 315 ? 69.353 25.942 -67.043 1.00 84.16 315 PHE B C 1
ATOM 5090 O O . PHE B 1 315 ? 69.063 26.354 -68.174 1.00 83.77 315 PHE B O 1
ATOM 5098 N N . GLN B 1 316 ? 69.015 26.595 -65.917 1.00 80.47 316 GLN B N 1
ATOM 5099 C CA . GLN B 1 316 ? 68.214 27.829 -65.885 1.00 80.29 316 GLN B CA 1
ATOM 5100 C C . GLN B 1 316 ? 66.906 27.642 -66.690 1.00 82.43 316 GLN B C 1
ATOM 5101 O O . GLN B 1 316 ? 66.428 28.568 -67.350 1.00 82.15 316 GLN B O 1
ATOM 5107 N N . GLN B 1 317 ? 66.353 26.420 -66.643 1.00 77.57 317 GLN B N 1
ATOM 5108 C CA . GLN B 1 317 ? 65.112 26.034 -67.311 1.00 76.63 317 GLN B CA 1
ATOM 5109 C C . GLN B 1 317 ? 64.455 24.876 -66.565 1.00 79.14 317 GLN B C 1
ATOM 5110 O O . GLN B 1 317 ? 65.151 24.090 -65.917 1.00 78.65 317 GLN B O 1
ATOM 5116 N N . TYR B 1 318 ? 63.109 24.797 -66.623 1.00 74.70 318 TYR B N 1
ATOM 5117 C CA . TYR B 1 318 ? 62.331 23.735 -65.984 1.00 73.72 318 TYR B CA 1
ATOM 5118 C C . TYR B 1 318 ? 62.493 22.451 -66.797 1.00 76.55 318 TYR B C 1
ATOM 5119 O O . TYR B 1 318 ? 61.998 22.357 -67.925 1.00 75.86 318 TYR B O 1
ATOM 5128 N N . MET B 1 319 ? 63.259 21.494 -66.241 1.00 72.55 319 MET B N 1
ATOM 5129 C CA . MET B 1 319 ? 63.546 20.214 -66.881 1.00 72.15 319 MET B CA 1
ATOM 5130 C C . MET B 1 319 ? 62.325 19.315 -66.777 1.00 75.31 319 MET B C 1
ATOM 5131 O O . MET B 1 319 ? 62.058 18.753 -65.716 1.00 74.81 319 MET B O 1
ATOM 5136 N N . LEU B 1 320 ? 61.556 19.225 -67.873 1.00 71.73 320 LEU B N 1
ATOM 5137 C CA . LEU B 1 320 ? 60.316 18.447 -67.882 1.00 71.66 320 LEU B CA 1
ATOM 5138 C C . LEU B 1 320 ? 60.295 17.371 -68.958 1.00 75.41 320 LEU B C 1
ATOM 5139 O O . LEU B 1 320 ? 60.516 17.658 -70.138 1.00 75.17 320 LEU B O 1
ATOM 5144 N N . LYS B 1 321 ? 59.995 16.131 -68.535 1.00 71.89 321 LYS B N 1
ATOM 5145 C CA . LYS B 1 321 ? 59.809 14.974 -69.402 1.00 72.22 321 LYS B CA 1
ATOM 5146 C C . LYS B 1 321 ? 58.583 14.217 -68.925 1.00 76.54 321 LYS B C 1
ATOM 5147 O O . LYS B 1 321 ? 58.562 13.715 -67.794 1.00 76.03 321 LYS B O 1
ATOM 5153 N N . GLY B 1 322 ? 57.575 14.169 -69.794 1.00 73.66 322 GLY B N 1
ATOM 5154 C CA . GLY B 1 322 ? 56.294 13.526 -69.540 1.00 74.12 322 GLY B CA 1
ATOM 5155 C C . GLY B 1 322 ? 55.604 14.147 -68.348 1.00 77.13 322 GLY B C 1
ATOM 5156 O O . GLY B 1 322 ? 55.354 15.358 -68.328 1.00 76.36 322 GLY B O 1
ATOM 5157 N N . GLU B 1 323 ? 55.339 13.312 -67.332 1.00 73.27 323 GLU B N 1
ATOM 5158 C CA . GLU B 1 323 ? 54.689 13.696 -66.083 1.00 72.50 323 GLU B CA 1
ATOM 5159 C C . GLU B 1 323 ? 55.720 13.787 -64.928 1.00 74.72 323 GLU B C 1
ATOM 5160 O O . GLU B 1 323 ? 55.370 13.570 -63.765 1.00 74.04 323 GLU B O 1
ATOM 5166 N N . TYR B 1 324 ? 56.982 14.153 -65.257 1.00 70.32 324 TYR B N 1
ATOM 5167 C CA . TYR B 1 324 ? 58.058 14.304 -64.273 1.00 69.35 324 TYR B CA 1
ATOM 5168 C C . TYR B 1 324 ? 58.908 15.562 -64.504 1.00 71.41 324 TYR B C 1
ATOM 5169 O O . TYR B 1 324 ? 59.082 15.996 -65.645 1.00 70.91 324 TYR B O 1
ATOM 5178 N N . GLN B 1 325 ? 59.441 16.134 -63.397 1.00 66.86 325 GLN B N 1
ATOM 5179 C CA . GLN B 1 325 ? 60.309 17.316 -63.376 1.00 66.02 325 GLN B CA 1
ATOM 5180 C C . GLN B 1 325 ? 61.644 16.952 -62.743 1.00 69.47 325 GLN B C 1
ATOM 5181 O O . GLN B 1 325 ? 61.659 16.307 -61.699 1.00 68.88 325 GLN B O 1
ATOM 5187 N N . TYR B 1 326 ? 62.753 17.388 -63.354 1.00 66.12 326 TYR B N 1
ATOM 5188 C CA . TYR B 1 326 ? 64.097 17.065 -62.883 1.00 66.00 326 TYR B CA 1
ATOM 5189 C C . TYR B 1 326 ? 64.885 18.306 -62.449 1.00 70.74 326 TYR B C 1
ATOM 5190 O O . TYR B 1 326 ? 64.693 19.394 -62.990 1.00 70.32 326 TYR B O 1
ATOM 5199 N N . TRP B 1 327 ? 65.760 18.120 -61.447 1.00 68.27 327 TRP B N 1
ATOM 5200 C CA . TRP B 1 327 ? 66.687 19.113 -60.896 1.00 68.92 327 TRP B CA 1
ATOM 5201 C C . 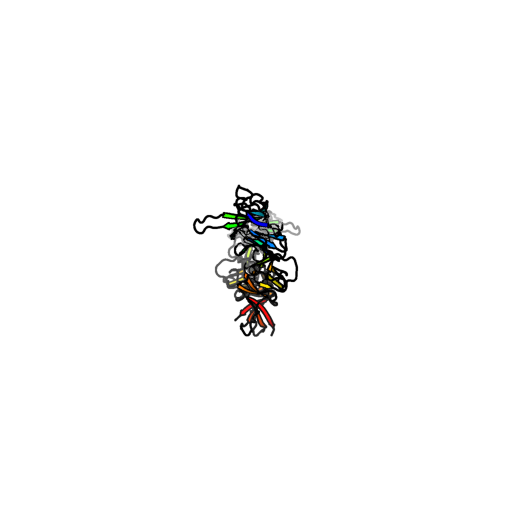TRP B 1 327 ? 68.048 18.446 -60.768 1.00 74.47 327 TRP B C 1
ATOM 5202 O O . TRP B 1 327 ? 68.206 17.556 -59.932 1.00 74.14 327 TRP B O 1
ATOM 5213 N N . PHE B 1 328 ? 69.012 18.828 -61.620 1.00 72.33 328 PHE B N 1
ATOM 5214 C CA . PHE B 1 328 ? 70.345 18.221 -61.621 1.00 73.07 328 PHE B CA 1
ATOM 5215 C C . PHE B 1 328 ? 71.331 18.913 -60.684 1.00 78.81 328 PHE B C 1
ATOM 5216 O O . PHE B 1 328 ? 71.224 20.115 -60.423 1.00 78.78 328 PHE B O 1
ATOM 5224 N N . ASP B 1 329 ? 72.301 18.130 -60.196 1.00 76.55 329 ASP B N 1
ATOM 5225 C CA . ASP B 1 329 ? 73.391 18.573 -59.336 1.00 77.66 329 ASP B CA 1
ATOM 5226 C C . ASP B 1 329 ? 74.691 18.054 -59.934 1.00 82.63 329 ASP B C 1
ATOM 5227 O O . ASP B 1 329 ? 74.916 16.841 -59.975 1.00 81.95 329 ASP B O 1
ATOM 5232 N N . LEU B 1 330 ? 75.513 18.973 -60.457 1.00 80.36 330 LEU B N 1
ATOM 5233 C CA . LEU B 1 330 ? 76.783 18.641 -61.104 1.00 80.78 330 LEU B CA 1
ATOM 5234 C C . LEU B 1 330 ? 77.981 19.138 -60.287 1.00 86.48 330 LEU B C 1
ATOM 5235 O O . LEU B 1 330 ? 77.887 20.168 -59.615 1.00 86.85 330 LEU B O 1
ATOM 5240 N N . GLU B 1 331 ? 79.131 18.425 -60.404 1.00 83.76 331 GLU B N 1
ATOM 5241 C CA . GLU B 1 331 ? 80.390 18.740 -59.714 1.00 121.98 331 GLU B CA 1
ATOM 5242 C C . GLU B 1 331 ? 80.966 20.084 -60.177 1.00 157.66 331 GLU B C 1
ATOM 5243 O O . GLU B 1 331 ? 81.241 20.279 -61.361 1.00 120.35 331 GLU B O 1
#

Radius of gyration: 70.84 Å; Cα contacts (8 Å, |Δi|>4): 1591; chains: 2; bounding box: 189×70×160 Å

Foldseek 3Di:
DFADQQKWKFKFLDPDADPQADDGTQFDTDGDDQFDWYDGLFKIWTRPHRGIDIDTQAQQTWMWMWMGGNPDDRRVIDIDTPHHHDQAAAEAEADLARFKDFQGSQFFWDWDKDADQWDDDRRIITRAQFAFMFTKIFRWDDDDPPRDIGTNYMYGHHGGRHGDPPFAQWDDDPAFIFGQPGGGDPRGDTDGTAADDDDAWCWAADQRWIDPDQALPPGPPDAW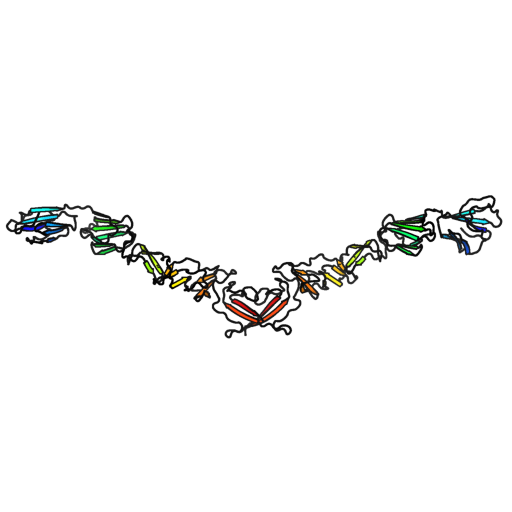TDGPPDRHTGGHDDDACCPPQKHWHQDADDWFDGPPIITHIYGRDPDDDDDSGHHPDDADCVHPVWHKDKDKDKDFAAPPDADDDAAPVPNHFQDDHRMTMHMDIGTD/DFFDQQKWKFKALDQDADPQAGPGTQFDTDGDDQQDWYDGLFKIWTHHPRDIDIDTQAQQGWMWMWMGGNPDHRHVIDIDTPDHHHNLADEAEADLARFKDFQHSQFFWDWDKPFDQWDGDRRIITRAQFAFMFTKIFGWDADPPPRDIGTHYMYGYHGGRHGDPPFAQWDADPQFIFGFPGGGDPRGDGDGTAADPDAAFCWAADQRWIGRDQALPPGPPDAWTDHPPDRHTGGYDPDAQQDFQKGWHQDADDWFDGPPIITHIYGRDPDDDDDSGHHPDDADCVHPVHHKDKDKDKDFAAPPDADDDAAPVPSHFQDDHRMTMHMDMD

Solvent-accessible surface area: 38147 Å² total; per-residue (Å²): 90,17,10,95,99,98,72,66,0,0,0,0,103,50,89,152,76,10,129,179,3,23,91,0,54,49,21,121,80,87,94,66,49,97,122,11,59,3,110,17,109,12,2,41,0,27,0,134,116,22,137,15,97,77,124,76,106,8,57,45,90,37,10,32,0,0,21,14,50,42,199,45,133,73,58,56,9,92,43,105,100,44,38,114,27,96,122,134,37,66,72,47,100,1,86,73,117,24,88,126,4,97,3,29,21,114,1,151,15,43,44,162,43,116,23,143,0,25,91,98,121,51,32,24,3,59,0,15,8,0,24,13,0,29,20,38,0,19,0,53,38,74,85,237,146,92,154,107,88,23,61,15,62,13,11,106,5,96,104,71,3,59,131,25,154,72,15,113,37,75,98,61,77,83,64,23,7,51,48,10,102,34,0,0,67,155,5,20,53,37,45,105,39,27,104,42,80,64,77,60,32,58,0,0,58,8,17,37,26,100,7,116,123,67,98,45,17,68,85,65,44,0,7,41,0,59,18,144,143,49,111,0,5,32,56,31,34,151,46,61,40,57,67,125,9,0,17,4,48,67,151,19,106,13,109,0,61,3,22,110,28,48,0,45,0,58,41,109,60,97,142,92,7,42,13,28,12,116,23,95,125,107,45,41,2,131,9,134,126,71,114,25,48,19,45,9,68,27,2,100,0,12,122,62,0,38,2,122,85,122,2,105,62,16,143,74,22,11,35,74,43,65,76,1,10,36,11,90,30,117,120,98,138,25,22,116,100,104,63,68,11,0,0,0,104,33,78,161,83,16,136,178,7,15,52,17,62,49,22,121,84,86,94,69,47,110,137,20,58,6,106,26,111,16,0,22,2,5,6,123,132,63,126,42,111,128,95,56,141,7,15,87,66,34,9,33,6,0,32,14,50,49,212,45,134,74,60,58,9,92,34,115,105,33,36,97,18,69,150,124,4,33,82,55,98,7,88,75,116,22,71,142,10,112,3,15,24,99,0,109,13,56,46,133,42,115,28,115,0,15,92,97,121,30,32,40,4,41,0,16,7,0,23,12,0,31,18,36,0,7,0,37,48,89,59,206,115,97,137,104,83,52,54,2,43,33,12,98,26,78,182,57,4,61,132,24,153,74,15,109,38,70,87,56,68,83,69,30,5,52,51,10,104,39,0,0,63,136,6,15,52,48,27,110,40,31,131,68,111,35,55,85,47,50,0,0,49,10,17,48,27,95,6,115,128,66,91,41,17,67,79,64,41,0,9,38,0,59,13,161,131,36,109,0,1,33,67,39,46,147,45,62,41,76,75,118,9,0,13,4,45,65,157,20,95,3,107,0,59,3,18,113,27,49,0,47,0,55,42,95,42,100,147,116,6,50,14,27,16,96,28,93,103,105,45,37,6,136,10,126,128,82,157,37,62,18,31,8,66,35,2,107,2,19,118,66,2,40,2,95,86,117,2,86,74,12,108,86,28,13,41,78,48,76,80,1,14,33,7,96,29,145

Secondary structure (DSSP, 8-state):
-B--TTEEEEEES---EETTEES-BSS--EE--TT-EEE-SSEEEEESSSBEEEEES--SS-EEEEEEESSS-GGG-EEEEEE----SPEEEE--TT--EEE-GGGPEEEEEESS--EEEETTEEEE-S-SS--EEEEEEEE-TTT--EEEEEEEEESSPP---SS---EEEETTEEEEEEE--GGG-EEEEEPBP-SS-EEEEEETTEEESS-TTSSSSS-SEEEETT-SSEEE-----SEETTEEE-SS-SEEEEETTEEEEEEES--SSEE-SSEES--EESSSSS--EEEEEEEEE--TTEE-SS--TTTSS-EEETTEEEEEEEEE-/----TTEEEEEES---EETTEES-BSS--EE--TT-EEE-SSEEEEEETTEEEEEES--SS-EEEEEEESSS-GGG-EEEEEE---TT-EEEE--TT--EEE-GGGPEEEEEESS--EEEETTEEEE-S-SS--EEEEEEE--TTT---EEEEEEEE-SPP---SS---EEEETTEEEEEEE--GGG-EEEEEPBP-SS-EEEEEETTEEESS-TTSSSSS-SEEEETT-SSEEE-----SEETTEEE-SS-SEEEEETTEEEEEEES--SSEE-SSEES--EESS-SS----EEEEEEE--TTEE-SS--TTTSS-EEETTEEEEEEE-

Nearest PDB structures (foldseek):
  2yq2-assembly1_B  TM=8.531E-01  e=1.322E-61  Bovine viral diarrhea virus 1
  4jnt-assembly1_B  TM=7.617E-01  e=2.427E-48  Bovine viral diarrhea virus 1
  2yq3-assembly1_A  TM=9.620E-01  e=3.211E-41  Bovine viral diarrhea virus 1
  2yq3-assembly1_B  TM=9.017E-01  e=2.361E-41  Bovine viral diarrhea virus 1
  4ild-assembly1_A  TM=7.662E-01  e=1.865E-35  Bovine viral diarrhea virus 1-NADL